Protein AF-A0A1J4K2Q2-F1 (afdb_monomer_lite)

Radius of gyration: 65.2 Å; chains: 1; bounding box: 113×190×168 Å

Secondary structure (DSSP, 8-state):
-HHHHHHHHHHHHH------HHHHTSHHHHHHHHHHHHHHHHHHHHHHHHHHH----HHHHHHHHHHHHHHHHHHHHHHHHHHHHHTT-TTHHHHHHHHHHHHHHHHHHHHHHHHHHHHHHHHHHHHHHHHHHHHHHHHHHHHHHHHHHHHHHHHHHHHHHHTTS-S--HHHHHHHHHHHHHHHHHHHHHHHHHHHHHHHHHHHHHHHHHHHTT------HHHHHHHHHHHHHHHHHHHHHHHHHHHHHHHHHHHHHHHHHHHHHHHHHHHHHHHHHHHTT--SHHHHHHHHHHHHHHHHHHHHHHHHHHHHHHHHHHHHHHHHHHHHHHHHHHHHHHHHHHHHHHHHHHHHHHHHHHHHHHHHHHHHHHHHHHHHHHHHHHHHHHHHHHHHHHHHHHHHHHHHHHHHHHHHHHHHH---SSSS-S-HHHHHHHHHHHHHHHHHHHHHHHHHHHHHHHHHHHHHHHHHHHHHHHHHHHHHHHHHHHHHHHHHHHHHHHHHHHTTTTTSS-------

Structure (mmCIF, N/CA/C/O backbone):
data_AF-A0A1J4K2Q2-F1
#
_entry.id   AF-A0A1J4K2Q2-F1
#
loop_
_atom_site.group_PDB
_atom_site.id
_atom_site.type_symbol
_atom_site.label_atom_id
_atom_site.label_alt_id
_atom_site.label_comp_id
_atom_site.label_asym_id
_atom_site.label_entity_id
_atom_site.label_seq_id
_atom_site.pdbx_PDB_ins_code
_atom_site.Cartn_x
_atom_site.Cartn_y
_atom_site.Cartn_z
_atom_site.occupancy
_atom_site.B_iso_or_equiv
_atom_site.auth_seq_id
_atom_site.auth_comp_id
_atom_site.auth_asym_id
_atom_site.auth_atom_id
_atom_site.pdbx_PDB_model_num
ATOM 1 N N . MET A 1 1 ? 41.121 -9.200 -20.207 1.00 56.97 1 MET A N 1
ATOM 2 C CA . MET A 1 1 ? 40.990 -10.103 -21.377 1.00 56.97 1 MET A CA 1
ATOM 3 C C . MET A 1 1 ? 39.744 -9.793 -22.193 1.00 56.97 1 MET A C 1
ATOM 5 O O . MET A 1 1 ? 39.868 -9.657 -23.402 1.00 56.97 1 MET A O 1
ATOM 9 N N . ASP A 1 2 ? 38.572 -9.622 -21.576 1.00 66.88 2 ASP A N 1
ATOM 10 C CA . ASP A 1 2 ? 37.340 -9.376 -22.343 1.00 66.88 2 ASP A CA 1
ATOM 11 C C . ASP A 1 2 ? 37.249 -7.970 -22.955 1.00 66.88 2 ASP A C 1
ATOM 13 O O . ASP A 1 2 ? 36.806 -7.845 -24.091 1.00 66.88 2 ASP A O 1
ATOM 17 N N . GLU A 1 3 ? 37.798 -6.932 -22.315 1.00 72.25 3 GLU A N 1
ATOM 18 C CA . GLU A 1 3 ? 37.946 -5.607 -22.948 1.00 72.25 3 GLU A CA 1
ATOM 19 C C . GLU A 1 3 ? 38.854 -5.635 -24.185 1.00 72.25 3 GLU A C 1
ATOM 21 O O . GLU A 1 3 ? 38.579 -4.967 -25.176 1.00 72.25 3 GLU A O 1
ATOM 26 N N . MET A 1 4 ? 39.917 -6.448 -24.167 1.00 76.75 4 MET A N 1
ATOM 27 C CA . MET A 1 4 ? 40.810 -6.611 -25.320 1.00 76.75 4 MET A CA 1
ATOM 28 C C . MET A 1 4 ? 40.125 -7.361 -26.465 1.00 76.75 4 MET A C 1
ATOM 30 O O . MET A 1 4 ? 40.303 -6.990 -27.622 1.00 76.75 4 MET A O 1
ATOM 34 N N . LYS A 1 5 ? 39.294 -8.367 -26.157 1.00 78.31 5 LYS A N 1
ATOM 35 C CA . LYS A 1 5 ? 38.457 -9.045 -27.159 1.00 78.31 5 LYS A CA 1
ATOM 36 C C . LYS A 1 5 ? 37.433 -8.089 -27.771 1.00 78.31 5 LYS A C 1
ATOM 38 O O . LYS A 1 5 ? 37.282 -8.080 -28.989 1.00 78.31 5 LYS A O 1
ATOM 43 N N . LYS A 1 6 ? 36.783 -7.255 -26.950 1.00 77.00 6 LYS A N 1
ATOM 44 C CA . LYS A 1 6 ? 35.865 -6.207 -27.421 1.00 77.00 6 LYS A CA 1
ATOM 45 C C . LYS A 1 6 ? 36.581 -5.196 -28.314 1.00 77.00 6 LYS A C 1
ATOM 47 O O . LYS A 1 6 ? 36.116 -4.930 -29.414 1.00 77.00 6 LYS A O 1
ATOM 52 N N . ARG A 1 7 ? 37.758 -4.707 -27.909 1.00 79.69 7 ARG A N 1
ATOM 53 C CA . ARG A 1 7 ? 38.572 -3.792 -28.728 1.00 79.69 7 ARG A CA 1
ATOM 54 C C . ARG A 1 7 ? 38.988 -4.401 -30.063 1.00 79.69 7 ARG A C 1
ATOM 56 O O . ARG A 1 7 ? 38.877 -3.728 -31.077 1.00 79.69 7 ARG A O 1
ATOM 63 N N . ALA A 1 8 ? 39.433 -5.657 -30.074 1.00 81.62 8 ALA A N 1
ATOM 64 C CA . ALA A 1 8 ? 39.807 -6.352 -31.305 1.00 81.62 8 ALA A CA 1
ATOM 65 C C . ALA A 1 8 ? 38.601 -6.572 -32.236 1.00 81.62 8 ALA A C 1
ATOM 67 O O . ALA A 1 8 ? 38.726 -6.442 -33.452 1.00 81.62 8 ALA A O 1
ATOM 68 N N . TYR A 1 9 ? 37.427 -6.869 -31.669 1.00 82.94 9 TYR A N 1
ATOM 69 C CA . TYR A 1 9 ? 36.184 -6.998 -32.425 1.00 82.94 9 TYR A CA 1
ATOM 70 C C . TYR A 1 9 ? 35.748 -5.658 -33.033 1.00 82.94 9 TYR A C 1
ATOM 72 O O . TYR A 1 9 ? 35.485 -5.598 -34.229 1.00 82.94 9 TYR A O 1
ATOM 80 N N . LEU A 1 10 ? 35.744 -4.577 -32.249 1.00 82.56 10 LEU A N 1
ATOM 81 C CA . LEU A 1 10 ? 35.351 -3.244 -32.717 1.00 82.56 10 LEU A CA 1
ATOM 82 C C . LEU A 1 10 ? 36.336 -2.668 -33.737 1.00 82.56 10 LEU A C 1
ATOM 84 O O . LEU A 1 10 ? 35.902 -2.127 -34.747 1.00 82.56 10 LEU A O 1
ATOM 88 N N . SER A 1 11 ? 37.644 -2.838 -33.525 1.00 79.25 11 SER A N 1
ATOM 89 C CA . SER A 1 11 ? 38.687 -2.389 -34.461 1.00 79.25 11 SER A CA 1
ATOM 90 C C . SER A 1 11 ? 38.448 -2.923 -35.870 1.00 79.25 11 SER A C 1
ATOM 92 O O . SER A 1 11 ? 38.497 -2.154 -36.822 1.00 79.25 11 SER A O 1
ATOM 94 N N . ARG A 1 12 ? 38.097 -4.206 -36.011 1.00 80.50 12 ARG A N 1
ATOM 95 C CA . ARG A 1 12 ? 37.865 -4.819 -37.323 1.00 80.50 12 ARG A CA 1
ATOM 96 C C . ARG A 1 12 ? 36.735 -4.156 -38.122 1.00 80.50 12 ARG A C 1
ATOM 98 O O . ARG A 1 12 ? 36.768 -4.208 -39.348 1.00 80.50 12 ARG A O 1
ATOM 105 N N . TYR A 1 13 ? 35.733 -3.594 -37.448 1.00 80.31 13 TYR A N 1
ATOM 106 C CA . TYR A 1 13 ? 34.515 -3.086 -38.089 1.00 80.31 13 TYR A CA 1
ATOM 107 C C . TYR A 1 13 ? 34.378 -1.556 -38.044 1.00 80.31 13 TYR A C 1
ATOM 109 O O . TYR A 1 13 ? 33.626 -1.001 -38.841 1.00 80.31 13 TYR A O 1
ATOM 117 N N . MET A 1 14 ? 35.125 -0.873 -37.171 1.00 75.75 14 MET A N 1
ATOM 118 C CA . MET A 1 14 ? 35.098 0.590 -37.026 1.00 75.75 14 MET A CA 1
ATOM 119 C C . MET A 1 14 ? 36.256 1.316 -37.710 1.00 75.75 14 MET A C 1
ATOM 121 O O . MET A 1 14 ? 36.203 2.535 -37.850 1.00 75.75 14 MET A O 1
ATOM 125 N N . GLU A 1 15 ? 37.298 0.611 -38.149 1.00 75.88 15 GLU A N 1
ATOM 126 C CA . GLU A 1 15 ? 38.457 1.251 -38.773 1.00 75.88 15 GLU A CA 1
ATOM 127 C C . GLU A 1 15 ? 38.076 1.966 -40.087 1.00 75.88 15 GLU A C 1
ATOM 129 O O . GLU A 1 15 ? 37.375 1.425 -40.953 1.00 75.88 15 GLU A O 1
ATOM 134 N N . GLU A 1 16 ? 38.493 3.232 -40.225 1.00 67.12 16 GLU A N 1
ATOM 135 C CA . GLU A 1 16 ? 38.259 4.003 -41.445 1.00 67.12 16 GLU A CA 1
ATOM 136 C C . GLU A 1 16 ? 39.233 3.586 -42.546 1.00 67.12 16 GLU A C 1
ATOM 138 O O . GLU A 1 16 ? 40.448 3.705 -42.408 1.00 67.12 16 GLU A O 1
ATOM 143 N N . VAL A 1 17 ? 38.690 3.141 -43.682 1.00 69.25 17 VAL A N 1
ATOM 144 C CA . VAL A 1 17 ? 39.479 2.878 -44.886 1.00 69.25 17 VAL A CA 1
ATOM 145 C C . VAL A 1 17 ? 40.049 4.208 -45.387 1.00 69.25 17 VAL A C 1
ATOM 147 O O . VAL A 1 17 ? 39.308 5.075 -45.854 1.00 69.25 17 VAL A O 1
ATOM 150 N N . GLN A 1 18 ? 41.365 4.391 -45.266 1.00 63.03 18 GLN A N 1
ATOM 151 C CA . GLN A 1 18 ? 42.032 5.619 -45.693 1.00 63.03 18 GLN A CA 1
ATOM 152 C C . GLN A 1 18 ? 42.168 5.655 -47.216 1.00 63.03 18 GLN A C 1
ATOM 154 O O . GLN A 1 18 ? 42.965 4.925 -47.801 1.00 63.03 18 GLN A O 1
ATOM 159 N N . ILE A 1 19 ? 41.371 6.512 -47.856 1.00 68.81 19 ILE A N 1
ATOM 160 C CA . ILE A 1 19 ? 41.408 6.743 -49.304 1.00 68.81 19 ILE A CA 1
ATOM 161 C C . ILE A 1 19 ? 41.981 8.150 -49.571 1.00 68.81 19 ILE A C 1
ATOM 163 O O . ILE A 1 19 ? 41.509 9.099 -48.928 1.00 68.81 19 ILE A O 1
ATOM 167 N N . PRO A 1 20 ? 42.962 8.296 -50.490 1.00 68.88 20 PRO A N 1
ATOM 168 C CA . PRO A 1 20 ? 43.567 9.581 -50.860 1.00 68.88 20 PRO A CA 1
ATOM 169 C C . PRO A 1 20 ? 42.547 10.642 -51.306 1.00 68.88 20 PRO A C 1
ATOM 171 O O . PRO A 1 20 ? 41.560 10.323 -51.973 1.00 68.88 20 PRO A O 1
ATOM 174 N N . GLU A 1 21 ? 42.791 11.910 -50.956 1.00 59.62 21 GLU A N 1
ATOM 175 C CA . GLU A 1 21 ? 41.836 13.020 -51.146 1.00 59.62 21 GLU A CA 1
ATOM 176 C C . GLU A 1 21 ? 41.493 13.314 -52.612 1.00 59.62 21 GLU A C 1
ATOM 178 O O . GLU A 1 21 ? 40.378 13.736 -52.898 1.00 59.62 21 GLU A O 1
ATOM 183 N N . GLU A 1 22 ? 42.383 12.995 -53.549 1.00 64.56 22 GLU A N 1
ATOM 184 C CA . GLU A 1 22 ? 42.181 13.190 -54.994 1.00 64.56 22 GLU A CA 1
ATOM 185 C C . GLU A 1 22 ? 41.016 12.353 -55.552 1.00 64.56 22 GLU A C 1
ATOM 187 O O . GLU A 1 22 ? 40.336 12.769 -56.485 1.00 64.56 22 GLU A O 1
ATOM 192 N N . ILE A 1 23 ? 40.750 11.189 -54.949 1.00 63.97 23 ILE A N 1
ATOM 193 C CA . ILE A 1 23 ? 39.677 10.264 -55.352 1.00 63.97 23 ILE A CA 1
ATOM 194 C C . ILE A 1 23 ? 38.374 10.575 -54.593 1.00 63.97 23 ILE A C 1
ATOM 196 O O . ILE A 1 23 ? 37.285 10.221 -55.039 1.00 63.97 23 ILE A O 1
ATOM 200 N N . LYS A 1 24 ? 38.460 11.295 -53.467 1.00 60.56 24 LYS A N 1
ATOM 201 C CA . LYS A 1 24 ? 37.293 11.713 -52.672 1.00 60.56 24 LYS A CA 1
ATOM 202 C C . LYS A 1 24 ? 36.494 12.855 -53.301 1.00 60.56 24 LYS A C 1
ATOM 204 O O . LYS A 1 24 ? 35.364 13.081 -52.881 1.00 60.56 24 LYS A O 1
ATOM 209 N N . VAL A 1 25 ? 37.063 13.571 -54.274 1.00 63.50 25 VAL A N 1
ATOM 210 C CA . VAL A 1 25 ? 36.384 14.682 -54.965 1.00 63.50 25 VAL A CA 1
ATOM 211 C C . VAL A 1 25 ? 35.273 14.175 -55.892 1.00 63.50 25 VAL A C 1
ATOM 213 O O . VAL A 1 25 ? 34.334 14.915 -56.178 1.00 63.50 25 VAL A O 1
ATOM 216 N N . ASP A 1 26 ? 35.346 12.914 -56.334 1.00 75.06 26 ASP A N 1
ATOM 217 C CA . ASP A 1 26 ? 34.298 12.303 -57.149 1.00 75.06 26 ASP A CA 1
ATOM 218 C C . ASP A 1 26 ? 32.988 12.193 -56.334 1.00 75.06 26 ASP A C 1
ATOM 220 O O . ASP A 1 26 ? 32.975 11.523 -55.289 1.00 75.06 26 ASP A O 1
ATOM 224 N N . PRO A 1 27 ? 31.883 12.827 -56.783 1.00 73.00 27 PRO A N 1
ATOM 225 C CA . PRO A 1 27 ? 30.617 12.864 -56.053 1.00 73.00 27 PRO A CA 1
ATOM 226 C C . PRO A 1 27 ? 30.109 11.481 -55.639 1.00 73.00 27 PRO A C 1
ATOM 228 O O . PRO A 1 27 ? 29.567 11.326 -54.546 1.00 73.00 27 PRO A O 1
ATOM 231 N N . MET A 1 28 ? 30.340 10.461 -56.472 1.00 73.31 28 MET A N 1
ATOM 232 C CA . MET A 1 28 ? 29.882 9.095 -56.213 1.00 73.31 28 MET A CA 1
ATOM 233 C C . MET A 1 28 ? 30.668 8.423 -55.078 1.00 73.31 28 MET A C 1
ATOM 235 O O . MET A 1 28 ? 30.107 7.694 -54.260 1.00 73.31 28 MET A O 1
ATOM 239 N N . ILE A 1 29 ? 31.980 8.665 -55.012 1.00 75.31 29 ILE A N 1
ATOM 240 C CA . ILE A 1 29 ? 32.852 8.093 -53.978 1.00 75.31 29 ILE A CA 1
ATOM 241 C C . ILE A 1 29 ? 32.612 8.804 -52.645 1.00 75.31 29 ILE A C 1
ATOM 243 O O . ILE A 1 29 ? 32.616 8.159 -51.596 1.00 75.31 29 ILE A O 1
ATOM 247 N N . SER A 1 30 ? 32.330 10.107 -52.685 1.00 75.12 30 SER A N 1
ATOM 248 C CA . SER A 1 30 ? 31.911 10.876 -51.514 1.00 75.12 30 SER A CA 1
ATOM 249 C C . SER A 1 30 ? 30.577 10.369 -50.940 1.00 75.12 30 SER A C 1
ATOM 251 O O . SER A 1 30 ? 30.480 10.136 -49.734 1.00 75.12 30 SER A O 1
ATOM 253 N N . GLU A 1 31 ? 29.583 10.082 -51.790 1.00 80.50 31 GLU A N 1
ATOM 254 C CA . GLU A 1 31 ? 28.296 9.503 -51.369 1.00 80.50 31 GLU A CA 1
ATOM 255 C C . GLU A 1 31 ? 28.462 8.100 -50.756 1.00 80.50 31 GLU A C 1
ATOM 257 O O . GLU A 1 31 ? 27.878 7.797 -49.715 1.00 80.50 31 GLU A O 1
ATOM 262 N N . LEU A 1 32 ? 29.321 7.255 -51.338 1.00 80.00 32 LEU A N 1
ATOM 263 C CA . LEU A 1 32 ? 29.585 5.907 -50.827 1.00 80.00 32 LEU A CA 1
ATOM 264 C C . LEU A 1 32 ? 30.350 5.922 -49.494 1.00 80.00 32 LEU A C 1
ATOM 266 O O . LEU A 1 32 ? 30.083 5.108 -48.608 1.00 80.00 32 LEU A O 1
ATOM 270 N N . LEU A 1 33 ? 31.281 6.864 -49.327 1.00 78.69 33 LEU A N 1
ATOM 271 C CA . LEU A 1 33 ? 31.932 7.113 -48.042 1.00 78.69 33 LEU A CA 1
ATOM 272 C C . LEU A 1 33 ? 30.934 7.633 -46.999 1.00 78.69 33 LEU A C 1
ATOM 274 O O . LEU A 1 33 ? 31.040 7.248 -45.834 1.00 78.69 33 LEU A O 1
ATOM 278 N N . GLY A 1 34 ? 29.948 8.437 -47.411 1.00 81.12 34 GLY A N 1
ATOM 279 C CA . GLY A 1 34 ? 28.812 8.846 -46.583 1.00 81.12 34 GLY A CA 1
ATOM 280 C C . GLY A 1 34 ? 27.986 7.651 -46.102 1.00 81.12 34 GLY A C 1
ATOM 281 O O . GLY A 1 34 ? 27.846 7.447 -44.901 1.00 81.12 34 GLY A O 1
ATOM 282 N N . GLN A 1 35 ? 27.550 6.781 -47.017 1.00 83.25 35 GLN A N 1
ATOM 283 C CA . GLN A 1 35 ? 26.791 5.566 -46.683 1.00 83.25 35 GLN A CA 1
ATOM 284 C C . GLN A 1 35 ? 27.589 4.594 -45.798 1.00 83.25 35 GLN A C 1
ATOM 286 O O . GLN A 1 35 ? 27.042 3.984 -44.879 1.00 83.25 35 GLN A O 1
ATOM 291 N N . HIS A 1 36 ? 28.897 4.455 -46.035 1.00 82.62 36 HIS A N 1
ATOM 292 C CA . HIS A 1 36 ? 29.764 3.645 -45.181 1.00 82.62 36 HIS A CA 1
ATOM 293 C C . HIS A 1 36 ? 29.907 4.252 -43.777 1.00 82.62 36 HIS A C 1
ATOM 295 O O . HIS A 1 36 ? 29.960 3.511 -42.792 1.00 82.62 36 HIS A O 1
ATOM 301 N N . ARG A 1 37 ? 29.982 5.582 -43.653 1.00 82.06 37 ARG A N 1
ATOM 302 C CA . ARG A 1 37 ? 29.973 6.254 -42.346 1.00 82.06 37 ARG A CA 1
ATOM 303 C C . ARG A 1 37 ? 28.646 6.046 -41.627 1.00 82.06 37 ARG A C 1
ATOM 305 O O . ARG A 1 37 ? 28.677 5.595 -40.491 1.00 82.06 37 ARG A O 1
ATOM 312 N N . GLU A 1 38 ? 27.514 6.215 -42.304 1.00 85.44 38 GLU A N 1
ATOM 313 C CA . GLU A 1 38 ? 26.190 5.964 -41.717 1.00 85.44 38 GLU A CA 1
ATOM 314 C C . GLU A 1 38 ? 26.011 4.514 -41.244 1.00 85.44 38 GLU A C 1
ATOM 316 O O . GLU A 1 38 ? 25.409 4.262 -40.203 1.00 85.44 38 GLU A O 1
ATOM 321 N N . LEU A 1 39 ? 26.521 3.529 -41.990 1.00 85.56 39 LEU A N 1
ATOM 322 C CA . LEU A 1 39 ? 26.461 2.123 -41.577 1.00 85.56 39 LEU A CA 1
ATOM 323 C C . LEU A 1 39 ? 27.367 1.829 -40.380 1.00 85.56 39 LEU A C 1
ATOM 325 O O . LEU A 1 39 ? 26.985 1.031 -39.522 1.00 85.56 39 LEU A O 1
ATOM 329 N N . ARG A 1 40 ? 28.533 2.480 -40.295 1.00 84.06 40 ARG A N 1
ATOM 330 C CA . ARG A 1 40 ? 29.378 2.413 -39.096 1.00 84.06 40 ARG A CA 1
ATOM 331 C C . ARG A 1 40 ? 28.689 3.054 -37.899 1.00 84.06 40 ARG A C 1
ATOM 333 O O . ARG A 1 40 ? 28.648 2.423 -36.854 1.00 84.06 40 ARG A O 1
ATOM 340 N N . GLU A 1 41 ? 28.075 4.222 -38.066 1.00 84.62 41 GLU A N 1
ATOM 341 C CA . GLU A 1 41 ? 27.312 4.893 -37.006 1.00 84.62 41 GLU A CA 1
ATOM 342 C C . GLU A 1 41 ? 26.107 4.056 -36.550 1.00 84.62 41 GLU A C 1
ATOM 344 O O . GLU A 1 41 ? 25.867 3.920 -35.355 1.00 84.62 41 GLU A O 1
ATOM 349 N N . LYS A 1 42 ? 25.383 3.401 -37.469 1.00 86.38 42 LYS A N 1
ATOM 350 C CA . LYS A 1 42 ? 24.303 2.457 -37.118 1.00 86.38 42 LYS A CA 1
ATOM 351 C C . LYS A 1 42 ? 24.823 1.231 -36.371 1.00 86.38 42 LYS A C 1
ATOM 353 O O . LYS A 1 42 ? 24.181 0.773 -35.429 1.00 86.38 42 LYS A O 1
ATOM 358 N N . PHE A 1 43 ? 25.964 0.683 -36.787 1.00 87.00 43 PHE A N 1
ATOM 359 C CA . PHE A 1 43 ? 26.601 -0.428 -36.083 1.00 87.00 43 PHE A CA 1
ATOM 360 C C . PHE A 1 43 ? 27.084 0.001 -34.691 1.00 87.00 43 PHE A C 1
ATOM 362 O O . PHE A 1 43 ? 26.908 -0.751 -33.736 1.00 87.00 43 PHE A O 1
ATOM 369 N N . GLU A 1 44 ? 27.616 1.217 -34.557 1.00 85.38 44 GLU A N 1
ATOM 370 C CA . GLU A 1 44 ? 28.006 1.802 -33.273 1.00 85.38 44 GLU A CA 1
ATOM 371 C C . GLU A 1 44 ? 26.787 1.961 -32.372 1.00 85.38 44 GLU A C 1
ATOM 373 O O . GLU A 1 44 ? 26.811 1.499 -31.237 1.00 85.38 44 GLU A O 1
ATOM 378 N N . PHE A 1 45 ? 25.691 2.497 -32.909 1.00 85.81 45 PHE A N 1
ATOM 379 C CA . PHE A 1 45 ? 24.436 2.676 -32.193 1.00 85.81 45 PHE A CA 1
ATOM 380 C C . PHE A 1 45 ? 23.848 1.347 -31.702 1.00 85.81 45 PHE A C 1
ATOM 382 O O . PHE A 1 45 ? 23.557 1.214 -30.519 1.00 85.81 45 PHE A O 1
ATOM 389 N N . ILE A 1 46 ? 23.738 0.328 -32.562 1.00 87.00 46 ILE A N 1
ATOM 390 C CA . ILE A 1 46 ? 23.206 -0.995 -32.177 1.00 87.00 46 ILE A CA 1
ATOM 391 C C . ILE A 1 46 ? 24.121 -1.683 -31.162 1.00 87.00 46 ILE A C 1
ATOM 393 O O . ILE A 1 46 ? 23.648 -2.320 -30.221 1.00 87.00 46 ILE A O 1
ATOM 397 N N . GLN A 1 47 ? 25.437 -1.575 -31.337 1.00 82.38 47 GLN A N 1
ATOM 398 C CA . GLN A 1 47 ? 26.386 -2.135 -30.384 1.00 82.38 47 GLN A CA 1
ATOM 399 C C . GLN A 1 47 ? 26.301 -1.411 -29.036 1.00 82.38 47 GLN A C 1
ATOM 401 O O . GLN A 1 47 ? 26.373 -2.062 -27.997 1.00 82.38 47 GLN A O 1
ATOM 406 N N . GLN A 1 48 ? 26.101 -0.095 -29.044 1.00 81.94 48 GLN A N 1
ATOM 407 C CA . GLN A 1 48 ? 25.889 0.698 -27.842 1.00 81.94 48 GLN A CA 1
ATOM 408 C C . GLN A 1 48 ? 24.551 0.346 -27.180 1.00 81.94 48 GLN A C 1
ATOM 410 O O . GLN A 1 48 ? 24.514 0.186 -25.966 1.00 81.94 48 GLN A O 1
ATOM 415 N N . GLU A 1 49 ? 23.475 0.122 -27.940 1.00 83.88 49 GLU A N 1
ATOM 416 C CA . GLU A 1 49 ? 22.210 -0.410 -27.418 1.00 83.88 49 GLU A CA 1
ATOM 417 C C . GLU A 1 49 ? 22.385 -1.805 -26.808 1.00 83.88 49 GLU A C 1
ATOM 419 O O . GLU A 1 49 ? 21.903 -2.054 -25.707 1.00 83.88 49 GLU A O 1
ATOM 424 N N . PHE A 1 50 ? 23.121 -2.704 -27.460 1.00 80.56 50 PHE A N 1
ATOM 425 C CA . PHE A 1 50 ? 23.411 -4.035 -26.927 1.00 80.56 50 PHE A CA 1
ATOM 426 C C . PHE A 1 50 ? 24.251 -3.973 -25.642 1.00 80.56 50 PHE A C 1
ATOM 428 O O . PHE A 1 50 ? 23.991 -4.707 -24.687 1.00 80.56 50 PHE A O 1
ATOM 435 N N . GLU A 1 51 ? 25.234 -3.074 -25.580 1.00 76.50 51 GLU A N 1
ATOM 436 C CA . GLU A 1 51 ? 26.009 -2.831 -24.362 1.00 76.50 51 GLU A CA 1
ATOM 437 C C . GLU A 1 51 ? 25.167 -2.186 -23.255 1.00 76.50 51 GLU A C 1
ATOM 439 O O . GLU A 1 51 ? 25.323 -2.566 -22.094 1.00 76.50 51 GLU A O 1
ATOM 444 N N . ASN A 1 52 ? 24.236 -1.296 -23.607 1.00 76.38 52 ASN A N 1
ATOM 445 C CA . ASN A 1 52 ? 23.291 -0.672 -22.679 1.00 76.38 52 ASN A CA 1
ATOM 446 C C . ASN A 1 52 ? 22.267 -1.676 -22.127 1.00 76.38 52 ASN A C 1
ATOM 448 O O . ASN A 1 52 ? 21.886 -1.578 -20.962 1.00 76.38 52 ASN A O 1
ATOM 452 N N . VAL A 1 53 ? 21.833 -2.649 -22.936 1.00 73.94 53 VAL A N 1
ATOM 453 C CA . VAL A 1 53 ? 20.970 -3.758 -22.492 1.00 73.94 53 VAL A CA 1
ATOM 454 C C . VAL A 1 53 ? 21.738 -4.702 -21.556 1.00 73.94 53 VAL A C 1
ATOM 456 O O . VAL A 1 53 ? 21.154 -5.238 -20.614 1.00 73.94 53 VAL A O 1
ATOM 459 N N . GLY A 1 54 ? 23.054 -4.836 -21.750 1.00 68.00 54 GLY A N 1
ATOM 460 C CA . GLY A 1 54 ? 23.958 -5.514 -20.826 1.00 68.00 54 GLY A CA 1
ATOM 461 C C . GLY A 1 54 ? 23.726 -7.026 -20.705 1.00 68.00 54 GLY A C 1
ATOM 462 O O . GLY A 1 54 ? 22.815 -7.615 -21.286 1.00 68.00 54 GLY A O 1
ATOM 463 N N . GLY A 1 55 ? 24.592 -7.696 -19.939 1.00 65.19 55 GLY A N 1
ATOM 464 C CA . GLY A 1 55 ? 24.414 -9.111 -19.614 1.00 65.19 55 GLY A CA 1
ATOM 465 C C . GLY A 1 55 ? 23.187 -9.293 -18.725 1.00 65.19 55 GLY A C 1
ATOM 466 O O . GLY A 1 55 ? 23.176 -8.842 -17.582 1.00 65.19 55 GLY A O 1
ATOM 467 N N . THR A 1 56 ? 22.144 -9.947 -19.234 1.00 66.25 56 THR A N 1
ATOM 468 C CA . THR A 1 56 ? 20.939 -10.212 -18.446 1.00 66.25 56 THR A CA 1
ATOM 469 C C . THR A 1 56 ? 21.275 -11.151 -17.296 1.00 66.25 56 THR A C 1
ATOM 471 O O . THR A 1 56 ? 21.765 -12.259 -17.523 1.00 66.25 56 THR A O 1
ATOM 474 N N . ASN A 1 57 ? 20.964 -10.735 -16.070 1.00 70.31 57 ASN A N 1
ATOM 475 C CA . ASN A 1 57 ? 21.354 -11.421 -14.840 1.00 70.31 57 ASN A CA 1
ATOM 476 C C . ASN A 1 57 ? 20.502 -12.671 -14.518 1.00 70.31 57 ASN A C 1
ATOM 478 O O . ASN A 1 57 ? 20.119 -12.947 -13.382 1.00 70.31 57 ASN A O 1
ATOM 482 N N . VAL A 1 58 ? 20.126 -13.406 -15.563 1.00 78.62 58 VAL A N 1
ATOM 483 C CA . VAL A 1 58 ? 19.167 -14.515 -15.524 1.00 78.62 58 VAL A CA 1
ATOM 484 C C . VAL A 1 58 ? 19.706 -15.678 -14.701 1.00 78.62 58 VAL A C 1
ATOM 486 O O . VAL A 1 58 ? 18.935 -16.339 -14.010 1.00 78.62 58 VAL A O 1
ATOM 489 N N . ASP A 1 59 ? 21.013 -15.920 -14.743 1.00 80.94 59 ASP A N 1
ATOM 490 C CA . ASP A 1 59 ? 21.620 -17.030 -14.012 1.00 80.94 59 ASP A CA 1
ATOM 491 C C . ASP A 1 59 ? 21.728 -16.739 -12.509 1.00 80.94 59 ASP A C 1
ATOM 493 O O . ASP A 1 59 ? 21.457 -17.633 -11.707 1.00 80.94 59 ASP A O 1
ATOM 497 N N . GLU A 1 60 ? 21.981 -15.488 -12.104 1.00 84.31 60 GLU A N 1
ATOM 498 C CA . GLU A 1 60 ? 21.889 -15.084 -10.692 1.00 84.31 60 GLU A CA 1
ATOM 499 C C . GLU A 1 60 ? 20.444 -15.140 -10.181 1.00 84.31 60 GLU A C 1
ATOM 501 O O . GLU A 1 60 ? 20.197 -15.596 -9.065 1.00 84.31 60 GLU A O 1
ATOM 506 N N . LEU A 1 61 ? 19.463 -14.756 -11.006 1.00 85.06 61 LEU A N 1
ATOM 507 C CA . LEU A 1 61 ? 18.047 -14.895 -10.657 1.00 85.06 61 LEU A CA 1
ATOM 508 C C . LEU A 1 61 ? 17.637 -16.365 -10.509 1.00 85.06 61 LEU A C 1
ATOM 510 O O . LEU A 1 61 ? 16.933 -16.707 -9.561 1.00 85.06 61 LEU A O 1
ATOM 514 N N . LYS A 1 62 ? 18.098 -17.255 -11.396 1.00 88.81 62 LYS A N 1
ATOM 515 C CA . LYS A 1 62 ? 17.865 -18.705 -11.273 1.00 88.81 62 LYS A CA 1
ATOM 516 C C . LYS A 1 62 ? 18.516 -19.280 -10.016 1.00 88.81 62 LYS A C 1
ATOM 518 O O . LYS A 1 62 ? 17.884 -20.086 -9.335 1.00 88.81 62 LYS A O 1
ATOM 523 N N . ALA A 1 63 ? 19.736 -18.852 -9.691 1.00 91.38 63 ALA A N 1
ATOM 524 C CA . ALA A 1 63 ? 20.407 -19.241 -8.454 1.00 91.38 63 ALA A CA 1
ATOM 525 C C . ALA A 1 63 ? 19.617 -18.765 -7.222 1.00 91.38 63 ALA A C 1
ATOM 527 O O . ALA A 1 63 ? 19.306 -19.568 -6.348 1.00 91.38 63 ALA A O 1
ATOM 528 N N . SER A 1 64 ? 19.178 -17.502 -7.208 1.00 92.75 64 SER A N 1
ATOM 529 C CA . SER A 1 64 ? 18.357 -16.944 -6.128 1.00 92.75 64 SER A CA 1
ATOM 530 C C . SER A 1 64 ? 17.022 -17.680 -5.958 1.00 92.75 64 SER A C 1
ATOM 532 O O . SER A 1 64 ? 16.608 -17.947 -4.830 1.00 92.75 64 SER A O 1
ATOM 534 N N . ILE A 1 65 ? 16.360 -18.064 -7.053 1.00 91.56 65 ILE A N 1
ATOM 535 C CA . ILE A 1 65 ? 15.134 -18.874 -6.999 1.00 91.56 65 ILE A CA 1
ATOM 536 C C . ILE A 1 65 ? 15.419 -20.237 -6.361 1.00 91.56 65 ILE A C 1
ATOM 538 O O . ILE A 1 65 ? 14.694 -20.641 -5.453 1.00 91.56 65 ILE A O 1
ATOM 542 N N . SER A 1 66 ? 16.488 -20.916 -6.784 1.00 94.69 66 SER A N 1
ATOM 543 C CA . SER A 1 66 ? 16.896 -22.202 -6.208 1.00 94.69 66 SER A CA 1
ATOM 544 C C . SER A 1 66 ? 17.184 -22.090 -4.704 1.00 94.69 66 SER A C 1
ATOM 546 O O . SER A 1 66 ? 16.765 -22.948 -3.923 1.00 94.69 66 SER A O 1
ATOM 548 N N . ASP A 1 67 ? 17.853 -21.018 -4.274 1.00 93.88 67 ASP A N 1
ATOM 549 C CA . ASP A 1 67 ? 18.137 -20.767 -2.859 1.00 93.88 67 ASP A CA 1
ATOM 550 C C . ASP A 1 67 ? 16.850 -20.530 -2.051 1.00 93.88 67 ASP A C 1
ATOM 552 O O . ASP A 1 67 ? 16.659 -21.121 -0.984 1.00 93.88 67 ASP A O 1
ATOM 556 N N . LEU A 1 68 ? 15.913 -19.737 -2.583 1.00 94.94 68 LEU A N 1
ATOM 557 C CA . LEU A 1 68 ? 14.609 -19.496 -1.956 1.00 94.94 68 LEU A CA 1
ATOM 558 C C . LEU A 1 68 ? 13.758 -20.771 -1.866 1.00 94.94 68 LEU A C 1
ATOM 560 O O . LEU A 1 68 ? 13.046 -20.980 -0.877 1.00 94.94 68 LEU A O 1
ATOM 564 N N . GLU A 1 69 ? 13.829 -21.647 -2.867 1.00 93.81 69 GLU A N 1
ATOM 565 C CA . GLU A 1 69 ? 13.165 -22.951 -2.844 1.00 93.81 69 GLU A CA 1
ATOM 566 C C . GLU A 1 69 ? 13.759 -23.873 -1.774 1.00 93.81 69 GLU A C 1
ATOM 568 O O . GLU A 1 69 ? 13.013 -24.508 -1.014 1.00 93.81 69 GLU A O 1
ATOM 573 N N . ALA A 1 70 ? 15.088 -23.897 -1.647 1.00 94.56 70 ALA A N 1
ATOM 574 C CA . ALA A 1 70 ? 15.774 -24.639 -0.596 1.00 94.56 70 ALA A CA 1
ATOM 575 C C . ALA A 1 70 ? 15.394 -24.123 0.803 1.00 94.56 70 ALA A C 1
ATOM 577 O O . ALA A 1 70 ? 15.096 -24.917 1.704 1.00 94.56 70 ALA A O 1
ATOM 578 N N . ASP A 1 71 ? 15.327 -22.805 0.994 1.00 95.31 71 ASP A N 1
ATOM 579 C CA . ASP A 1 71 ? 14.926 -22.202 2.266 1.00 95.31 71 ASP A CA 1
ATOM 580 C C . ASP A 1 71 ? 13.454 -22.458 2.600 1.00 95.31 71 ASP A C 1
ATOM 582 O O . ASP A 1 71 ? 13.125 -22.781 3.748 1.00 95.31 71 ASP A O 1
ATOM 586 N N . LYS A 1 72 ? 12.562 -22.437 1.604 1.00 95.25 72 LYS A N 1
ATOM 587 C CA . LYS A 1 72 ? 11.163 -22.854 1.774 1.00 95.25 72 LYS A CA 1
ATOM 588 C C . LYS A 1 72 ? 11.068 -24.306 2.249 1.00 95.25 72 LYS A C 1
ATOM 590 O O . LYS A 1 72 ? 10.302 -24.594 3.174 1.00 95.25 72 LYS A O 1
ATOM 595 N N . ALA A 1 73 ? 11.853 -25.214 1.667 1.00 93.62 73 ALA A N 1
ATOM 596 C CA . ALA A 1 73 ? 11.888 -26.617 2.078 1.00 93.62 73 ALA A CA 1
ATOM 597 C C . ALA A 1 73 ? 12.414 -26.783 3.518 1.00 93.62 73 ALA A C 1
ATOM 599 O O . ALA A 1 73 ? 11.818 -27.508 4.325 1.00 93.62 73 ALA A O 1
ATOM 600 N N . ARG A 1 74 ? 13.477 -26.055 3.888 1.00 94.38 74 ARG A N 1
ATOM 601 C CA . ARG A 1 74 ? 14.013 -26.032 5.263 1.00 94.38 74 ARG A CA 1
ATOM 602 C C . ARG A 1 74 ? 12.987 -25.505 6.267 1.00 94.38 74 ARG A C 1
ATOM 604 O O . ARG A 1 74 ? 12.795 -26.116 7.320 1.00 94.38 74 ARG A O 1
ATOM 611 N N . LEU A 1 75 ? 12.296 -24.410 5.945 1.00 95.06 75 LEU A N 1
ATOM 612 C CA . LEU A 1 75 ? 11.235 -23.843 6.781 1.00 95.06 75 LEU A CA 1
ATOM 613 C C . LEU A 1 75 ? 10.073 -24.822 6.953 1.00 95.06 75 LEU A C 1
ATOM 615 O O . LEU A 1 75 ? 9.610 -25.016 8.077 1.00 95.06 75 LEU A O 1
ATOM 619 N N . ALA A 1 76 ? 9.641 -25.492 5.884 1.00 93.56 76 ALA A N 1
ATOM 620 C CA . ALA A 1 76 ? 8.589 -26.503 5.953 1.00 93.56 76 ALA A CA 1
ATOM 621 C C . ALA A 1 76 ? 8.973 -27.672 6.880 1.00 93.56 76 ALA A C 1
ATOM 623 O O . ALA A 1 76 ? 8.176 -28.065 7.735 1.00 93.56 76 ALA A O 1
ATOM 624 N N . SER A 1 77 ? 10.212 -28.168 6.777 1.00 95.12 77 SER A N 1
ATOM 625 C CA . SER A 1 77 ? 10.755 -29.208 7.666 1.00 95.12 77 SER A CA 1
ATOM 626 C C . SER A 1 77 ? 10.850 -28.746 9.128 1.00 95.12 77 SER A C 1
ATOM 628 O O . SER A 1 77 ? 10.538 -29.477 10.075 1.00 95.12 77 SER A O 1
ATOM 630 N N . ARG A 1 78 ? 11.221 -27.484 9.350 1.00 95.56 78 ARG A N 1
ATOM 631 C CA . ARG A 1 78 ? 11.274 -26.907 10.695 1.00 95.56 78 ARG A CA 1
ATOM 632 C C . ARG A 1 78 ? 9.876 -26.738 11.293 1.00 95.56 78 ARG A C 1
ATOM 634 O O . ARG A 1 78 ? 9.677 -27.058 12.463 1.00 95.56 78 ARG A O 1
ATOM 641 N N . ILE A 1 79 ? 8.898 -26.307 10.496 1.00 91.75 79 ILE A N 1
ATOM 642 C CA . ILE A 1 79 ? 7.490 -26.203 10.902 1.00 91.75 79 ILE A CA 1
ATOM 643 C C . ILE A 1 79 ? 6.921 -27.584 11.233 1.00 91.75 79 ILE A C 1
ATOM 645 O O . ILE A 1 79 ? 6.260 -27.723 12.259 1.00 91.75 79 ILE A O 1
ATOM 649 N N . SER A 1 80 ? 7.178 -28.611 10.417 1.00 91.31 80 SER A N 1
ATOM 650 C CA . SER A 1 80 ? 6.704 -29.973 10.701 1.00 91.31 80 SER A CA 1
ATOM 651 C C . SER A 1 80 ? 7.321 -30.526 11.990 1.00 91.31 80 SER A C 1
ATOM 653 O O . SER A 1 80 ? 6.610 -31.077 12.832 1.00 91.31 80 SER A O 1
ATOM 655 N N . SER A 1 81 ? 8.613 -30.270 12.213 1.00 92.81 81 SER A N 1
ATOM 656 C CA . SER A 1 81 ? 9.308 -30.607 13.460 1.00 92.81 81 SER A CA 1
ATOM 657 C C . SER A 1 81 ? 8.703 -29.895 14.674 1.00 92.81 81 SER A C 1
ATOM 659 O O . SER A 1 81 ? 8.508 -30.515 15.720 1.00 92.81 81 SER A O 1
ATOM 661 N N . PHE A 1 82 ? 8.370 -28.605 14.553 1.00 88.38 82 PHE A N 1
ATOM 662 C CA . PHE A 1 82 ? 7.697 -27.856 15.616 1.00 88.38 82 PHE A CA 1
ATOM 663 C C . PHE A 1 82 ? 6.274 -28.355 15.871 1.00 88.38 82 PHE A C 1
ATOM 665 O O . PHE A 1 82 ? 5.912 -28.547 17.028 1.00 88.38 82 PHE A O 1
ATOM 672 N N . LYS A 1 83 ? 5.496 -28.644 14.822 1.00 87.00 83 LYS A N 1
ATOM 673 C CA . LYS A 1 83 ? 4.153 -29.230 14.954 1.00 87.00 83 LYS A CA 1
ATOM 674 C C . LYS A 1 83 ? 4.196 -30.545 15.732 1.00 87.00 83 LYS A C 1
ATOM 676 O O . LYS A 1 83 ? 3.445 -30.695 16.687 1.00 87.00 83 LYS A O 1
ATOM 681 N N . ARG A 1 84 ? 5.143 -31.434 15.408 1.00 88.00 84 ARG A N 1
ATOM 682 C CA . ARG A 1 84 ? 5.339 -32.707 16.122 1.00 88.00 84 ARG A CA 1
ATOM 683 C C . ARG A 1 84 ? 5.722 -32.512 17.593 1.00 88.00 84 ARG A C 1
ATOM 685 O O . ARG A 1 84 ? 5.253 -33.239 18.461 1.00 88.00 84 ARG A O 1
ATOM 692 N N . LYS A 1 85 ? 6.556 -31.513 17.907 1.00 88.19 85 LYS A N 1
ATOM 693 C CA . LYS A 1 85 ? 6.913 -31.179 19.301 1.00 88.19 85 LYS A CA 1
ATOM 694 C C . LYS A 1 85 ? 5.734 -30.603 20.091 1.00 88.19 85 LYS A C 1
ATOM 696 O O . LYS A 1 85 ? 5.649 -30.827 21.294 1.00 88.19 85 LYS A O 1
ATOM 701 N N . MET A 1 86 ? 4.841 -29.867 19.433 1.00 83.62 86 MET A N 1
ATOM 702 C CA . MET A 1 86 ? 3.700 -29.209 20.077 1.00 83.62 86 MET A CA 1
ATOM 703 C C . MET A 1 86 ? 2.436 -30.077 20.159 1.00 83.62 86 MET A C 1
ATOM 705 O O . MET A 1 86 ? 1.480 -29.690 20.823 1.00 83.62 86 MET A O 1
ATOM 709 N N . GLU A 1 87 ? 2.446 -31.265 19.557 1.00 82.06 87 GLU A N 1
ATOM 710 C CA . GLU A 1 87 ? 1.308 -32.192 19.478 1.00 82.06 87 GLU A CA 1
ATOM 711 C C . GLU A 1 87 ? 0.761 -32.625 20.853 1.00 82.06 87 GLU A C 1
ATOM 713 O O . GLU A 1 87 ? -0.427 -32.888 21.002 1.00 82.06 87 GLU A O 1
ATOM 718 N N . LYS A 1 88 ? 1.608 -32.635 21.893 1.00 83.06 88 LYS A N 1
ATOM 719 C CA . LYS A 1 88 ? 1.229 -33.021 23.266 1.00 83.06 88 LYS A CA 1
ATOM 720 C C . LYS A 1 88 ? 0.681 -31.868 24.121 1.00 83.06 88 LYS A C 1
ATOM 722 O O . LYS A 1 88 ? 0.308 -32.091 25.273 1.00 83.06 88 LYS A O 1
ATOM 727 N N . VAL A 1 89 ? 0.657 -30.637 23.606 1.00 83.38 89 VAL A N 1
ATOM 728 C CA . VAL A 1 89 ? 0.212 -29.455 24.361 1.00 83.38 89 VAL A CA 1
ATOM 729 C C . VAL A 1 89 ? -1.311 -29.332 24.277 1.00 83.38 89 VAL A C 1
ATOM 731 O O . VAL A 1 89 ? -1.882 -29.205 23.196 1.00 83.38 89 VAL A O 1
ATOM 734 N N . LYS A 1 90 ? -1.990 -29.340 25.429 1.00 81.69 90 LYS A N 1
ATOM 735 C CA . LYS A 1 90 ? -3.443 -29.116 25.501 1.00 81.69 90 LYS A CA 1
ATOM 736 C C . LYS A 1 90 ? -3.776 -27.679 25.080 1.00 81.69 90 LYS A C 1
ATOM 738 O O . LYS A 1 90 ? -3.046 -26.755 25.421 1.00 81.69 90 LYS A O 1
ATOM 743 N N . ASN A 1 91 ? -4.891 -27.486 24.372 1.00 83.00 91 ASN A N 1
ATOM 744 C CA . ASN A 1 91 ? -5.346 -26.179 23.866 1.00 83.00 91 ASN A CA 1
ATOM 745 C C . ASN A 1 91 ? -4.346 -25.477 22.919 1.00 83.00 91 ASN A C 1
ATOM 747 O O . ASN A 1 91 ? -4.275 -24.246 22.883 1.00 83.00 91 ASN A O 1
ATOM 751 N N . LEU A 1 92 ? -3.592 -26.257 22.130 1.00 85.25 92 LEU A N 1
ATOM 752 C CA . LEU A 1 92 ? -2.570 -25.773 21.194 1.00 85.25 92 LEU A CA 1
ATOM 753 C C . LEU A 1 92 ? -3.077 -24.675 20.248 1.00 85.25 92 LEU A C 1
ATOM 755 O O . LEU A 1 92 ? -2.395 -23.676 20.040 1.00 85.25 92 LEU A O 1
ATOM 759 N N . GLU A 1 93 ? -4.270 -24.839 19.684 1.00 84.00 93 GLU A N 1
ATOM 760 C CA . GLU A 1 93 ? -4.824 -23.902 18.703 1.00 84.00 93 GLU A CA 1
ATOM 761 C C . GLU A 1 93 ? -5.101 -22.519 19.310 1.00 84.00 93 GLU A C 1
ATOM 763 O O . GLU A 1 93 ? -4.764 -21.487 18.725 1.00 84.00 93 GLU A O 1
ATOM 768 N N . LEU A 1 94 ? -5.642 -22.488 20.532 1.00 87.88 94 LEU A N 1
ATOM 769 C CA . LEU A 1 94 ? -5.897 -21.246 21.254 1.00 87.88 94 LEU A CA 1
ATOM 770 C C . LEU A 1 94 ? -4.582 -20.574 21.668 1.00 87.88 94 LEU A C 1
ATOM 772 O O . LEU A 1 94 ? -4.444 -19.360 21.515 1.00 87.88 94 LEU A O 1
ATOM 776 N N . LEU A 1 95 ? -3.589 -21.356 22.105 1.00 87.62 95 LEU A N 1
ATOM 777 C CA . LEU A 1 95 ? -2.258 -20.846 22.435 1.00 87.62 95 LEU A CA 1
ATOM 778 C C . LEU A 1 95 ? -1.540 -20.272 21.204 1.00 87.62 95 LEU A C 1
ATOM 780 O O . LEU A 1 95 ? -1.001 -19.175 21.289 1.00 87.62 95 LEU A O 1
ATOM 784 N N . LEU A 1 96 ? -1.580 -20.950 20.052 1.00 87.38 96 LEU A N 1
ATOM 785 C CA . LEU A 1 96 ? -1.017 -20.448 18.790 1.00 87.38 96 LEU A CA 1
ATOM 786 C C . LEU A 1 96 ? -1.702 -19.159 18.327 1.00 87.38 96 LEU A C 1
ATOM 788 O O . LEU A 1 96 ? -1.047 -18.246 17.827 1.00 87.38 96 LEU A O 1
ATOM 792 N N . LYS A 1 97 ? -3.019 -19.048 18.525 1.00 91.12 97 LYS A N 1
ATOM 793 C CA . LYS A 1 97 ? -3.767 -17.827 18.209 1.00 91.12 97 LYS A CA 1
ATOM 794 C C . LYS A 1 97 ? -3.373 -16.668 19.126 1.00 91.12 97 LYS A C 1
ATOM 796 O O . LYS A 1 97 ? -3.240 -15.541 18.651 1.00 91.12 97 LYS A O 1
ATOM 801 N N . LEU A 1 98 ? -3.169 -16.927 20.418 1.00 88.94 98 LEU A N 1
ATOM 802 C CA . LEU A 1 98 ? -2.716 -15.917 21.379 1.00 88.94 98 LEU A CA 1
ATOM 803 C C . LEU A 1 98 ? -1.267 -15.489 21.122 1.00 88.94 98 LEU A C 1
ATOM 805 O O . LEU A 1 98 ? -0.993 -14.292 21.099 1.00 88.94 98 LEU A O 1
ATOM 809 N N . THR A 1 99 ? -0.355 -16.426 20.859 1.00 89.81 99 THR A N 1
ATOM 810 C CA . THR A 1 99 ? 1.047 -16.105 20.548 1.00 89.81 99 THR A CA 1
ATOM 811 C C . THR A 1 99 ? 1.190 -15.411 19.197 1.00 89.81 99 THR A C 1
ATOM 813 O O . THR A 1 99 ? 1.983 -14.483 19.080 1.00 89.81 99 THR A O 1
ATOM 816 N N . SER A 1 100 ? 0.381 -15.774 18.195 1.00 92.25 100 SER A N 1
ATOM 817 C CA . SER A 1 100 ? 0.315 -15.047 16.921 1.00 92.25 100 SER A CA 1
ATOM 818 C C . SER A 1 100 ? -0.180 -13.613 17.110 1.00 92.25 100 SER A C 1
ATOM 820 O O . SER A 1 100 ? 0.409 -12.695 16.542 1.00 92.25 100 SER A O 1
ATOM 822 N N . LYS A 1 101 ? -1.214 -13.395 17.934 1.00 93.56 101 LYS A N 1
ATOM 823 C CA . LYS A 1 101 ? -1.661 -12.040 18.286 1.00 93.56 101 LYS A CA 1
ATOM 824 C C . LYS A 1 101 ? -0.566 -11.258 19.006 1.00 93.56 101 LYS A C 1
ATOM 826 O O . LYS A 1 101 ? -0.289 -10.140 18.599 1.00 93.56 101 LYS A O 1
ATOM 831 N N . LEU A 1 102 ? 0.087 -11.852 20.005 1.00 94.31 102 LEU A N 1
ATOM 832 C CA . LEU A 1 102 ? 1.187 -11.212 20.729 1.00 94.31 102 LEU A CA 1
ATOM 833 C C . LEU A 1 102 ? 2.345 -10.841 19.791 1.00 94.31 102 LEU A C 1
ATOM 835 O O . LEU A 1 102 ? 2.868 -9.738 19.886 1.00 94.31 102 LEU A O 1
ATOM 839 N N . ARG A 1 103 ? 2.705 -11.722 18.846 1.00 94.81 103 ARG A N 1
ATOM 840 C CA . ARG A 1 103 ? 3.737 -11.437 17.839 1.00 94.81 103 ARG A CA 1
ATOM 841 C C . ARG A 1 103 ? 3.350 -10.254 16.954 1.00 94.81 103 ARG A C 1
ATOM 843 O O . ARG A 1 103 ? 4.163 -9.365 16.749 1.00 94.81 103 ARG A O 1
ATOM 850 N N . ASN A 1 104 ? 2.111 -10.228 16.463 1.00 93.50 104 ASN A N 1
ATOM 851 C CA . ASN A 1 104 ? 1.623 -9.141 15.615 1.00 93.50 104 ASN A CA 1
ATOM 852 C C . ASN A 1 104 ? 1.569 -7.803 16.365 1.00 93.50 104 ASN A C 1
ATOM 854 O O . ASN A 1 104 ? 1.888 -6.770 15.782 1.00 93.50 104 ASN A O 1
ATOM 858 N N . GLU A 1 105 ? 1.173 -7.814 17.640 1.00 92.19 105 GLU A N 1
ATOM 859 C CA . GLU A 1 105 ? 1.204 -6.609 18.474 1.00 92.19 105 GLU A CA 1
ATOM 860 C C . GLU A 1 105 ? 2.641 -6.158 18.767 1.00 92.19 105 GLU A C 1
ATOM 862 O O . GLU A 1 105 ? 2.924 -4.974 18.637 1.00 92.19 105 GLU A O 1
ATOM 867 N N . GLY A 1 106 ? 3.577 -7.077 19.023 1.00 94.62 106 GLY A N 1
ATOM 868 C CA . GLY A 1 106 ? 4.999 -6.739 19.165 1.00 94.62 106 GLY A CA 1
ATOM 869 C C . GLY A 1 106 ? 5.620 -6.169 17.880 1.00 94.62 106 GLY A C 1
ATOM 870 O O . GLY A 1 106 ? 6.358 -5.190 17.925 1.00 94.62 106 GLY A O 1
ATOM 871 N N . GLU A 1 107 ? 5.278 -6.715 16.706 1.00 93.69 107 GLU A N 1
ATOM 872 C CA . GLU A 1 107 ? 5.695 -6.156 15.409 1.00 93.69 107 GLU A CA 1
ATOM 873 C C . GLU A 1 107 ? 5.112 -4.748 15.177 1.00 93.69 107 GLU A C 1
ATOM 875 O O . GLU A 1 107 ? 5.775 -3.887 14.592 1.00 93.69 107 GLU A O 1
ATOM 880 N N . ARG A 1 108 ? 3.874 -4.488 15.627 1.00 92.50 108 ARG A N 1
ATOM 881 C CA . ARG A 1 108 ? 3.273 -3.144 15.594 1.00 92.50 108 ARG A CA 1
ATOM 882 C C . ARG A 1 108 ? 3.977 -2.187 16.546 1.00 92.50 108 ARG A C 1
ATOM 884 O O . ARG A 1 108 ? 4.266 -1.065 16.140 1.00 92.50 108 ARG A O 1
ATOM 891 N N . GLU A 1 109 ? 4.259 -2.624 17.767 1.00 93.19 109 GLU A N 1
ATOM 892 C CA . GLU A 1 109 ? 4.974 -1.841 18.775 1.00 93.19 109 GLU A CA 1
ATOM 893 C C . GLU A 1 109 ? 6.363 -1.437 18.270 1.00 93.19 109 GLU A C 1
ATOM 895 O O . GLU A 1 109 ? 6.701 -0.256 18.298 1.00 93.19 109 GLU A O 1
ATOM 900 N N . MET A 1 110 ? 7.116 -2.374 17.686 1.00 93.19 110 MET A N 1
ATOM 901 C CA . MET A 1 110 ? 8.430 -2.098 17.100 1.00 93.19 110 MET A CA 1
ATOM 902 C C . MET A 1 110 ? 8.348 -1.070 15.960 1.00 93.19 110 MET A C 1
ATOM 904 O O . MET A 1 110 ? 9.118 -0.112 15.934 1.00 93.19 110 MET A O 1
ATOM 908 N N . LYS A 1 111 ? 7.372 -1.200 15.048 1.00 94.19 111 LYS A N 1
ATOM 909 C CA . LYS A 1 111 ? 7.157 -0.220 13.965 1.00 94.19 111 LYS A CA 1
ATOM 910 C C . LYS A 1 111 ? 6.790 1.164 14.495 1.00 94.19 111 LYS A C 1
ATOM 912 O O . LYS A 1 111 ? 7.265 2.168 13.967 1.00 94.19 111 LYS A O 1
ATOM 917 N N . LEU A 1 112 ? 5.948 1.229 15.524 1.00 92.88 112 LEU A N 1
ATOM 918 C CA . LEU A 1 112 ? 5.593 2.486 16.182 1.00 92.88 112 LEU A CA 1
ATOM 919 C C . LEU A 1 112 ? 6.811 3.111 16.865 1.00 92.88 112 LEU A C 1
ATOM 921 O O . LEU A 1 112 ? 7.009 4.319 16.765 1.00 92.88 112 LEU A O 1
ATOM 925 N N . GLN A 1 113 ? 7.654 2.302 17.503 1.00 93.88 113 GLN A N 1
ATOM 926 C CA . GLN A 1 113 ? 8.880 2.765 18.143 1.00 93.88 113 GLN A CA 1
ATOM 927 C C . GLN A 1 113 ? 9.889 3.308 17.122 1.00 93.88 113 GLN A C 1
ATOM 929 O O . GLN A 1 113 ? 10.451 4.380 17.343 1.00 93.88 113 GLN A O 1
ATOM 934 N N . GLU A 1 114 ? 10.061 2.640 15.977 1.00 94.56 114 GLU A N 1
ATOM 935 C CA . GLU A 1 114 ? 10.877 3.143 14.864 1.00 94.56 114 GLU A CA 1
ATOM 936 C C . GLU A 1 114 ? 10.335 4.468 14.310 1.00 94.56 114 GLU A C 1
ATOM 938 O O . GLU A 1 114 ? 11.096 5.412 14.099 1.00 94.56 114 GLU A O 1
ATOM 943 N N . GLN A 1 115 ? 9.018 4.579 14.104 1.00 93.25 115 GLN A N 1
ATOM 944 C CA . GLN A 1 115 ? 8.393 5.834 13.672 1.00 93.25 115 GLN A CA 1
ATOM 945 C C . GLN A 1 115 ? 8.589 6.948 14.703 1.00 93.25 115 GLN A C 1
ATOM 947 O O . GLN A 1 115 ? 8.895 8.081 14.337 1.00 93.25 115 GLN A O 1
ATOM 952 N N . MET A 1 116 ? 8.465 6.632 15.992 1.00 92.25 116 MET A N 1
ATOM 953 C CA . MET A 1 116 ? 8.674 7.589 17.073 1.00 92.25 116 MET A CA 1
ATOM 954 C C . MET A 1 116 ? 10.133 8.057 17.143 1.00 92.25 116 MET A C 1
ATOM 956 O O . MET A 1 116 ? 10.379 9.239 17.379 1.00 92.25 116 MET A O 1
ATOM 960 N N . GLN A 1 117 ? 11.103 7.168 16.911 1.00 92.81 117 GLN A N 1
ATOM 961 C CA . GLN A 1 117 ? 12.516 7.543 16.799 1.00 92.81 117 GLN A CA 1
ATOM 962 C C . GLN A 1 117 ? 12.753 8.477 15.610 1.00 92.81 117 GLN A C 1
ATOM 964 O O . GLN A 1 117 ? 13.293 9.562 15.807 1.00 92.81 117 GLN A O 1
ATOM 969 N N . ARG A 1 118 ? 12.249 8.131 14.416 1.00 93.75 118 ARG A N 1
ATOM 970 C CA . ARG A 1 118 ? 12.365 8.989 13.221 1.00 93.75 118 ARG A CA 1
ATOM 971 C C . ARG A 1 118 ? 11.762 10.374 13.444 1.00 93.75 118 ARG A C 1
ATOM 973 O O . ARG A 1 118 ? 12.410 11.375 13.162 1.00 93.75 118 ARG A O 1
ATOM 980 N N . LEU A 1 119 ? 10.560 10.441 14.019 1.00 92.75 119 LEU A N 1
ATOM 981 C CA . LEU A 1 119 ? 9.908 11.712 14.346 1.00 92.75 119 LEU A CA 1
ATOM 982 C C . LEU A 1 119 ? 10.700 12.525 15.377 1.00 92.75 119 LEU A C 1
ATOM 984 O O . LEU A 1 119 ? 10.756 13.751 15.286 1.00 92.75 119 LEU A O 1
ATOM 988 N N . ASN A 1 120 ? 11.321 11.871 16.360 1.00 92.62 120 ASN A N 1
ATOM 989 C CA . ASN A 1 120 ? 12.171 12.554 17.332 1.00 92.62 120 ASN A CA 1
ATOM 990 C C . ASN A 1 120 ? 13.446 13.114 16.691 1.00 92.62 120 ASN A C 1
ATOM 992 O O . ASN A 1 120 ? 13.841 14.233 17.023 1.00 92.62 120 ASN A O 1
ATOM 996 N N . ASP A 1 121 ? 14.062 12.383 15.765 1.00 94.38 121 ASP A N 1
ATOM 997 C CA . ASP A 1 121 ? 15.242 12.847 15.033 1.00 94.38 121 ASP A CA 1
ATOM 998 C C . ASP A 1 121 ? 14.897 14.008 14.092 1.00 94.38 121 ASP A C 1
ATOM 1000 O O . ASP A 1 121 ? 15.582 15.035 14.095 1.00 94.38 121 ASP A O 1
ATOM 1004 N N . GLU A 1 122 ? 13.774 13.923 13.375 1.00 92.69 122 GLU A N 1
ATOM 1005 C CA . GLU A 1 122 ? 13.244 15.028 12.567 1.00 92.69 122 GLU A CA 1
ATOM 1006 C C . GLU A 1 122 ? 12.935 16.262 13.422 1.00 92.69 122 GLU A C 1
ATOM 1008 O O . GLU A 1 122 ? 13.307 17.383 13.065 1.00 92.69 122 GLU A O 1
ATOM 1013 N N . LYS A 1 123 ? 12.318 16.074 14.595 1.00 93.19 123 LYS A N 1
ATOM 1014 C CA . LYS A 1 123 ? 12.057 17.158 15.550 1.00 93.19 123 LYS A CA 1
ATOM 1015 C C . LYS A 1 123 ? 13.355 17.810 16.028 1.00 93.19 123 LYS A C 1
ATOM 1017 O O . LYS A 1 123 ? 13.413 19.037 16.114 1.00 93.19 123 LYS A O 1
ATOM 1022 N N . ARG A 1 124 ? 14.394 17.024 16.331 1.00 93.81 124 ARG A N 1
ATOM 1023 C CA . ARG A 1 124 ? 15.718 17.542 16.721 1.00 93.81 124 ARG A CA 1
ATOM 1024 C C . ARG A 1 124 ? 16.346 18.360 15.595 1.00 93.81 124 ARG A C 1
ATOM 1026 O O . ARG A 1 124 ? 16.839 19.457 15.852 1.00 93.81 124 ARG A O 1
ATOM 1033 N N . LEU A 1 125 ? 16.273 17.872 14.358 1.00 94.19 125 LEU A N 1
ATOM 1034 C CA . LEU A 1 125 ? 16.790 18.581 13.189 1.00 94.19 125 LEU A CA 1
ATOM 1035 C C . LEU A 1 125 ? 16.041 19.898 12.941 1.00 94.19 125 LEU A C 1
ATOM 1037 O O . LEU A 1 125 ? 16.667 20.928 12.689 1.00 94.19 125 LEU A O 1
ATOM 1041 N N . LEU A 1 126 ? 14.710 19.889 13.056 1.00 93.19 126 LEU A N 1
ATOM 1042 C CA . LEU A 1 126 ? 13.884 21.091 12.934 1.00 93.19 126 LEU A CA 1
ATOM 1043 C C . LEU A 1 126 ? 14.203 22.116 14.022 1.00 93.19 126 LEU A C 1
ATOM 1045 O O . LEU A 1 126 ? 14.348 23.297 13.710 1.00 93.19 126 LEU A O 1
ATOM 1049 N N . LEU A 1 127 ? 14.365 21.674 15.273 1.00 94.31 127 LEU A N 1
ATOM 1050 C CA . LEU A 1 127 ? 14.752 22.545 16.382 1.00 94.31 127 LEU A CA 1
ATOM 1051 C C . LEU A 1 127 ? 16.127 23.179 16.131 1.00 94.31 127 LEU A C 1
ATOM 1053 O O . LEU A 1 127 ? 16.291 24.384 16.302 1.00 94.31 127 LEU A O 1
ATOM 1057 N N . HIS A 1 128 ? 17.098 22.394 15.660 1.00 93.50 128 HIS A N 1
ATOM 1058 C CA . HIS A 1 128 ? 18.422 22.907 15.320 1.00 93.50 128 HIS A CA 1
ATOM 1059 C C . HIS A 1 128 ? 18.364 23.915 14.162 1.00 93.50 128 HIS A C 1
ATOM 1061 O O . HIS A 1 128 ? 18.942 24.998 14.242 1.00 93.50 128 HIS A O 1
ATOM 1067 N N . ARG A 1 129 ? 17.598 23.618 13.104 1.00 92.12 129 ARG A N 1
ATOM 1068 C CA . ARG A 1 129 ? 17.382 24.548 11.985 1.00 92.12 129 ARG A CA 1
ATOM 1069 C C . ARG A 1 129 ? 16.724 25.847 12.448 1.00 92.12 129 ARG A C 1
ATOM 1071 O O . ARG A 1 129 ? 17.106 26.919 11.981 1.00 92.12 129 ARG A O 1
ATOM 1078 N N . GLN A 1 130 ? 15.756 25.757 13.357 1.00 91.75 130 GLN A N 1
ATOM 1079 C CA . GLN A 1 130 ? 15.112 26.919 13.956 1.00 91.75 130 GLN A CA 1
ATOM 1080 C C . GLN A 1 130 ? 16.119 27.754 14.752 1.00 91.75 130 GLN A C 1
ATOM 1082 O O . GLN A 1 130 ? 16.174 28.960 14.536 1.00 91.75 130 GLN A O 1
ATOM 1087 N N . GLN A 1 131 ? 16.951 27.128 15.590 1.00 92.88 131 GLN A N 1
ATOM 1088 C CA . GLN A 1 131 ? 18.006 27.812 16.348 1.00 92.88 131 GLN A CA 1
ATOM 1089 C C . GLN A 1 131 ? 18.982 28.556 15.427 1.00 92.88 131 GLN A C 1
ATOM 1091 O O . GLN A 1 131 ? 19.213 29.751 15.598 1.00 92.88 131 GLN A O 1
ATOM 1096 N N . VAL A 1 132 ? 19.473 27.896 14.374 1.00 93.44 132 VAL A N 1
ATOM 1097 C CA . VAL A 1 132 ? 20.366 28.529 13.391 1.00 93.44 132 VAL A CA 1
ATOM 1098 C C . VAL A 1 132 ? 19.681 29.707 12.691 1.00 93.44 132 VAL A C 1
ATOM 1100 O O . VAL A 1 132 ? 20.305 30.745 12.469 1.00 93.44 132 VAL A O 1
ATOM 1103 N N . ALA A 1 133 ? 18.397 29.582 12.344 1.00 89.62 133 ALA A N 1
ATOM 1104 C CA . ALA A 1 133 ? 17.637 30.681 11.755 1.00 89.62 133 ALA A CA 1
ATOM 1105 C C . ALA A 1 133 ? 17.459 31.852 12.740 1.00 89.62 133 ALA A C 1
ATOM 1107 O O . ALA A 1 133 ? 17.638 33.007 12.346 1.00 89.62 133 ALA A O 1
ATOM 1108 N N . THR A 1 134 ? 17.168 31.574 14.015 1.00 91.94 134 THR A N 1
ATOM 1109 C CA . THR A 1 134 ? 17.051 32.610 15.051 1.00 91.94 134 THR A CA 1
ATOM 1110 C C . THR A 1 134 ? 18.379 33.305 15.319 1.00 91.94 134 THR A C 1
ATOM 1112 O O . THR A 1 134 ? 18.396 34.527 15.449 1.00 91.94 134 THR A O 1
ATOM 1115 N N . ASP A 1 135 ? 19.493 32.574 15.314 1.00 90.88 135 ASP A N 1
ATOM 1116 C CA . ASP A 1 135 ? 20.827 33.146 15.504 1.00 90.88 135 ASP A CA 1
ATOM 1117 C C . ASP A 1 135 ? 21.232 34.019 14.315 1.00 90.88 135 ASP A C 1
ATOM 1119 O O . ASP A 1 135 ? 21.730 35.129 14.499 1.00 90.88 135 ASP A O 1
ATOM 1123 N N . ARG A 1 136 ? 20.936 33.585 13.081 1.00 89.75 136 ARG A N 1
ATOM 1124 C CA . ARG A 1 136 ? 21.120 34.419 11.880 1.00 89.75 136 ARG A CA 1
ATOM 1125 C C . ARG A 1 136 ? 20.301 35.703 11.956 1.00 89.75 136 ARG A C 1
ATOM 1127 O O . ARG A 1 136 ? 20.831 36.772 11.660 1.00 89.75 136 ARG A O 1
ATOM 1134 N N . TYR A 1 137 ? 19.038 35.614 12.372 1.00 88.44 137 TYR A N 1
ATOM 1135 C CA . TYR A 1 137 ? 18.182 36.789 12.538 1.00 88.44 137 TYR A CA 1
ATOM 1136 C C . TYR A 1 137 ? 18.711 37.723 13.629 1.00 88.44 137 TYR A C 1
ATOM 1138 O O . TYR A 1 137 ? 18.782 38.931 13.420 1.00 88.44 137 TYR A O 1
ATOM 1146 N N . LYS A 1 138 ? 19.145 37.174 14.768 1.00 92.06 138 LYS A N 1
ATOM 1147 C CA . LYS A 1 138 ? 19.753 37.936 15.862 1.00 92.06 138 LYS A CA 1
ATOM 1148 C C . LYS A 1 138 ? 21.022 38.653 15.400 1.00 92.06 138 LYS A C 1
ATOM 1150 O O . LYS A 1 138 ? 21.151 39.847 15.642 1.00 92.06 138 LYS A O 1
ATOM 1155 N N . ASN A 1 139 ? 21.908 37.970 14.680 1.00 91.50 139 ASN A N 1
ATOM 1156 C CA . ASN A 1 139 ? 23.140 38.560 14.152 1.00 91.50 139 ASN A CA 1
ATOM 1157 C C . ASN A 1 139 ? 22.856 39.649 13.108 1.00 91.50 139 ASN A C 1
ATOM 1159 O O . ASN A 1 139 ? 23.454 40.721 13.165 1.00 91.50 139 ASN A O 1
ATOM 1163 N N . MET A 1 140 ? 21.905 39.418 12.194 1.00 88.88 140 MET A N 1
ATOM 1164 C CA . MET A 1 140 ? 21.462 40.431 11.229 1.00 88.88 140 MET A CA 1
ATOM 1165 C C . MET A 1 140 ? 20.863 41.647 11.937 1.00 88.88 140 MET A C 1
ATOM 1167 O O . MET A 1 140 ? 21.177 42.781 11.590 1.00 88.88 140 MET A O 1
ATOM 1171 N N . ARG A 1 141 ? 20.034 41.422 12.959 1.00 90.31 141 ARG A N 1
ATOM 1172 C CA . ARG A 1 141 ? 19.448 42.487 13.771 1.00 90.31 141 ARG A CA 1
ATOM 1173 C C . ARG A 1 141 ? 20.528 43.305 14.473 1.00 90.31 141 ARG A C 1
ATOM 1175 O O . ARG A 1 141 ? 20.475 44.523 14.387 1.00 90.31 141 ARG A O 1
ATOM 1182 N N . VAL A 1 142 ? 21.515 42.662 15.096 1.00 91.44 142 VAL A N 1
ATOM 1183 C CA . VAL A 1 142 ? 22.656 43.355 15.718 1.00 91.44 142 VAL A CA 1
ATOM 1184 C C . VAL A 1 142 ? 23.415 44.174 14.673 1.00 91.44 142 VAL A C 1
ATOM 1186 O O . VAL A 1 142 ? 23.690 45.345 14.908 1.00 91.44 142 VAL A O 1
ATOM 1189 N N . HIS A 1 143 ? 23.690 43.616 13.491 1.00 90.50 143 HIS A N 1
ATOM 1190 C CA . HIS A 1 143 ? 24.359 44.351 12.416 1.00 90.50 143 HIS A CA 1
ATOM 1191 C C . HIS A 1 143 ? 23.544 45.572 11.952 1.00 90.50 143 HIS A C 1
ATOM 1193 O O . HIS A 1 143 ? 24.076 46.679 11.840 1.00 90.50 143 HIS A O 1
ATOM 1199 N N . MET A 1 144 ? 22.236 45.409 11.758 1.00 87.06 144 MET A N 1
ATOM 1200 C CA . MET A 1 144 ? 21.332 46.507 11.412 1.00 87.06 144 MET A CA 1
ATOM 1201 C C . MET A 1 144 ? 21.240 47.554 12.525 1.00 87.06 144 MET A C 1
ATOM 1203 O O . MET A 1 144 ? 21.244 48.742 12.226 1.00 87.06 144 MET A O 1
ATOM 1207 N N . GLU A 1 145 ? 21.212 47.151 13.797 1.00 90.00 145 GLU A N 1
ATOM 1208 C CA . GLU A 1 145 ? 21.242 48.063 14.945 1.00 90.00 145 GLU A CA 1
ATOM 1209 C C . GLU A 1 145 ? 22.564 48.841 14.991 1.00 90.00 145 GLU A C 1
ATOM 1211 O O . GLU A 1 145 ? 22.541 50.056 15.174 1.00 90.00 145 GLU A O 1
ATOM 1216 N N . THR A 1 146 ? 23.709 48.198 14.733 1.00 90.12 146 THR A N 1
ATOM 1217 C CA . THR A 1 146 ? 25.001 48.900 14.644 1.00 90.12 146 THR A CA 1
ATOM 1218 C C . THR A 1 146 ? 25.038 49.902 13.492 1.00 90.12 146 THR A C 1
ATOM 1220 O O . THR A 1 146 ? 25.495 51.025 13.686 1.00 90.12 146 THR A O 1
ATOM 1223 N N . LYS A 1 147 ? 24.484 49.546 12.324 1.00 89.12 147 LYS A N 1
ATOM 1224 C CA . LYS A 1 147 ? 24.396 50.435 11.158 1.00 89.12 147 LYS A CA 1
ATOM 1225 C C . LYS A 1 147 ? 23.411 51.585 11.376 1.00 89.12 147 LYS A C 1
ATOM 1227 O O . LYS A 1 147 ? 23.671 52.713 10.976 1.00 89.12 147 LYS A O 1
ATOM 1232 N N . LEU A 1 148 ? 22.278 51.324 12.024 1.00 87.44 148 LEU A N 1
ATOM 1233 C CA . LEU A 1 148 ? 21.333 52.367 12.416 1.00 87.44 148 LEU A CA 1
ATOM 1234 C C . LEU A 1 148 ? 21.954 53.308 13.440 1.00 87.44 148 LEU A C 1
ATOM 1236 O O . LEU A 1 148 ? 21.733 54.508 13.352 1.00 87.44 148 LEU A O 1
ATOM 1240 N N . ASN A 1 149 ? 22.742 52.793 14.381 1.00 88.06 149 ASN A N 1
ATOM 1241 C CA . ASN A 1 149 ? 23.448 53.626 15.344 1.00 88.06 149 ASN A CA 1
ATOM 1242 C C . ASN A 1 149 ? 24.539 54.466 14.672 1.00 88.06 149 ASN A C 1
ATOM 1244 O O . ASN A 1 149 ? 24.621 55.648 14.979 1.00 88.06 149 ASN A O 1
ATOM 1248 N N . SER A 1 150 ? 25.302 53.924 13.713 1.00 87.19 150 SER A N 1
ATOM 1249 C CA . SER A 1 150 ? 26.282 54.719 12.957 1.00 87.19 150 SER A CA 1
ATOM 1250 C C . SER A 1 150 ? 25.606 55.808 12.115 1.00 87.19 150 SER A C 1
ATOM 1252 O O . SER A 1 150 ? 26.014 56.965 12.159 1.00 87.19 150 SER A O 1
ATOM 1254 N N . LEU A 1 151 ? 24.508 55.478 11.427 1.00 86.25 151 LEU A N 1
ATOM 1255 C CA . LEU A 1 151 ? 23.707 56.449 10.672 1.00 86.25 151 LEU A CA 1
ATOM 1256 C C . LEU A 1 151 ? 23.038 57.487 11.580 1.00 86.25 151 LEU A C 1
ATOM 1258 O O . LEU A 1 151 ? 22.934 58.646 11.199 1.00 86.25 151 LEU A O 1
ATOM 1262 N N . ARG A 1 152 ? 22.596 57.104 12.786 1.00 85.94 152 ARG A N 1
ATOM 1263 C CA . ARG A 1 152 ? 22.086 58.041 13.800 1.00 85.94 152 ARG A CA 1
ATOM 1264 C C . ARG A 1 152 ? 23.181 58.976 14.279 1.00 85.94 152 ARG A C 1
ATOM 1266 O O . ARG A 1 152 ? 22.935 60.168 14.334 1.00 85.94 152 ARG A O 1
ATOM 1273 N N . THR A 1 153 ? 24.385 58.471 14.553 1.00 84.12 153 THR A N 1
ATOM 1274 C CA . THR A 1 153 ? 25.514 59.339 14.904 1.00 84.12 153 THR A CA 1
ATOM 1275 C C . THR A 1 153 ? 25.886 60.268 13.752 1.00 84.12 153 THR A C 1
ATOM 1277 O O . THR A 1 153 ? 26.150 61.439 13.993 1.00 84.12 153 THR A O 1
ATOM 1280 N N . GLU A 1 154 ? 25.827 59.809 12.499 1.00 82.25 154 GLU A N 1
ATOM 1281 C CA . GLU A 1 154 ? 26.025 60.670 11.328 1.00 82.25 154 GLU A CA 1
ATOM 1282 C C . GLU A 1 154 ? 24.925 61.733 11.221 1.00 82.25 154 GLU A C 1
ATOM 1284 O O . GLU A 1 154 ? 25.241 62.913 11.089 1.00 82.25 154 GLU A O 1
ATOM 1289 N N . LEU A 1 155 ? 23.650 61.359 11.366 1.00 77.75 155 LEU A N 1
ATOM 1290 C CA . LEU A 1 155 ? 22.523 62.295 11.388 1.00 77.75 155 LEU A CA 1
ATOM 1291 C C . LEU A 1 155 ? 22.619 63.298 12.534 1.00 77.75 155 LEU A C 1
ATOM 1293 O O . LEU A 1 155 ? 22.368 64.473 12.309 1.00 77.75 155 LEU A O 1
ATOM 1297 N N . ASP A 1 156 ? 23.003 62.876 13.735 1.00 78.56 156 ASP A N 1
ATOM 1298 C CA . ASP A 1 156 ? 23.205 63.772 14.871 1.00 78.56 156 ASP A CA 1
ATOM 1299 C C . ASP A 1 156 ? 24.396 64.703 14.617 1.00 78.56 156 ASP A C 1
ATOM 1301 O O . ASP A 1 156 ? 24.318 65.891 14.918 1.00 78.56 156 ASP A O 1
ATOM 1305 N N . THR A 1 157 ? 25.481 64.227 13.994 1.00 78.75 157 THR A N 1
ATOM 1306 C CA . THR A 1 157 ? 26.597 65.105 13.601 1.00 78.75 157 THR A CA 1
ATOM 1307 C C . THR A 1 157 ? 26.205 66.090 12.499 1.00 78.75 157 THR A C 1
ATOM 1309 O O . THR A 1 157 ? 26.651 67.232 12.542 1.00 78.75 157 THR A O 1
ATOM 1312 N N . LEU A 1 158 ? 25.358 65.694 11.544 1.00 73.69 158 LEU A N 1
ATOM 1313 C CA . LEU A 1 158 ? 24.825 66.568 10.494 1.00 73.69 158 LEU A CA 1
ATOM 1314 C C . LEU A 1 158 ? 23.819 67.572 11.062 1.00 73.69 158 LEU A C 1
ATOM 1316 O O . LEU A 1 158 ? 23.948 68.759 10.807 1.00 73.69 158 LEU A O 1
ATOM 1320 N N . LYS A 1 159 ? 22.912 67.135 11.937 1.00 68.50 159 LYS A N 1
ATOM 1321 C CA . LYS A 1 159 ? 21.974 67.995 12.666 1.00 68.50 159 LYS A CA 1
ATOM 1322 C C . LYS A 1 159 ? 22.704 69.001 13.556 1.00 68.50 159 LYS A C 1
ATOM 1324 O O . LYS A 1 159 ? 22.302 70.155 13.628 1.00 68.50 159 LYS A O 1
ATOM 1329 N N . ASN A 1 160 ? 23.796 68.593 14.204 1.00 64.50 160 ASN A N 1
ATOM 1330 C CA . ASN A 1 160 ? 24.646 69.494 14.986 1.00 64.50 160 ASN A CA 1
ATOM 1331 C C . ASN A 1 160 ? 25.471 70.444 14.094 1.00 64.50 160 ASN A C 1
ATOM 1333 O O . ASN A 1 160 ? 25.767 71.558 14.516 1.00 64.50 160 ASN A O 1
ATOM 1337 N N . LYS A 1 161 ? 25.824 70.043 12.862 1.00 64.31 161 LYS A N 1
ATOM 1338 C CA . LYS A 1 161 ? 26.426 70.936 11.854 1.00 64.31 161 LYS A CA 1
ATOM 1339 C C . LYS A 1 161 ? 25.414 71.952 11.317 1.00 64.31 161 LYS A C 1
ATOM 1341 O O . LYS A 1 161 ? 25.767 73.120 11.197 1.00 64.31 161 LYS A O 1
ATOM 1346 N N . ASP A 1 162 ? 24.171 71.540 11.075 1.00 55.44 162 ASP A N 1
ATOM 1347 C CA . ASP A 1 162 ? 23.076 72.424 10.660 1.00 55.44 162 ASP A CA 1
ATOM 1348 C C . ASP A 1 162 ? 22.664 73.383 11.788 1.00 55.44 162 ASP A C 1
ATOM 1350 O O . ASP A 1 162 ? 22.412 74.554 11.531 1.00 55.44 162 ASP A O 1
ATOM 1354 N N . ALA A 1 163 ? 22.722 72.949 13.054 1.00 56.38 163 ALA A N 1
ATOM 1355 C CA . ALA A 1 163 ? 22.536 73.823 14.217 1.00 56.38 163 ALA A CA 1
ATOM 1356 C C . ALA A 1 163 ? 23.634 74.901 14.367 1.00 56.38 163 ALA A C 1
ATOM 1358 O O . ALA A 1 163 ? 23.405 75.909 15.033 1.00 56.38 163 ALA A O 1
ATOM 1359 N N . ASN A 1 164 ? 24.809 74.705 13.754 1.00 54.78 164 ASN A N 1
ATOM 1360 C CA . ASN A 1 164 ? 25.921 75.665 13.752 1.00 54.78 164 ASN A CA 1
ATOM 1361 C C . ASN A 1 164 ? 25.876 76.655 12.570 1.00 54.78 164 ASN A C 1
ATOM 1363 O O . ASN A 1 164 ? 26.660 77.605 12.551 1.00 54.78 164 ASN A O 1
ATOM 1367 N N . ASN A 1 165 ? 24.962 76.473 11.608 1.00 54.62 165 ASN A N 1
ATOM 1368 C CA . ASN A 1 165 ? 24.706 77.423 10.527 1.00 54.62 165 ASN A CA 1
ATOM 1369 C C . ASN A 1 165 ? 23.458 78.258 10.860 1.00 54.62 165 ASN A C 1
ATOM 1371 O O . ASN A 1 165 ? 22.324 77.799 10.808 1.00 54.62 165 ASN A O 1
ATOM 1375 N N . ASN A 1 166 ? 23.692 79.513 11.235 1.00 50.22 166 ASN A N 1
ATOM 1376 C CA . ASN A 1 166 ? 22.694 80.461 11.733 1.00 50.22 166 ASN A CA 1
ATOM 1377 C C . ASN A 1 166 ? 21.503 80.719 10.775 1.00 50.22 166 ASN A C 1
ATOM 1379 O O . ASN A 1 166 ? 21.731 81.272 9.701 1.00 50.22 166 ASN A O 1
ATOM 1383 N N . SER A 1 167 ? 20.253 80.434 11.204 1.00 51.97 167 SER A N 1
ATOM 1384 C CA . SER A 1 167 ? 19.035 81.307 11.179 1.00 51.97 167 SER A CA 1
ATOM 1385 C C . SER A 1 167 ? 17.746 80.526 11.598 1.00 51.97 167 SER A C 1
ATOM 1387 O O . SER A 1 167 ? 17.822 79.326 11.834 1.00 51.97 167 SER A O 1
ATOM 1389 N N . PRO A 1 168 ? 16.572 81.169 11.784 1.00 53.41 168 PRO A N 1
ATOM 1390 C CA . PRO A 1 168 ? 15.790 81.245 13.022 1.00 53.41 168 PRO A CA 1
ATOM 1391 C C . PRO A 1 168 ? 14.895 80.010 13.299 1.00 53.41 168 PRO A C 1
ATOM 1393 O O . PRO A 1 168 ? 13.738 79.971 12.890 1.00 53.41 168 PRO A O 1
ATOM 1396 N N . ASP A 1 169 ? 15.385 79.040 14.076 1.00 55.97 169 ASP A N 1
ATOM 1397 C CA . ASP A 1 169 ? 14.677 77.766 14.329 1.00 55.97 169 ASP A CA 1
ATOM 1398 C C . ASP A 1 169 ? 14.082 77.631 15.753 1.00 55.97 169 ASP A C 1
ATOM 1400 O O . ASP A 1 169 ? 13.613 76.573 16.174 1.00 55.97 169 ASP A O 1
ATOM 1404 N N . SER A 1 170 ? 14.065 78.717 16.537 1.00 58.59 170 SER A N 1
ATOM 1405 C CA . SER A 1 170 ?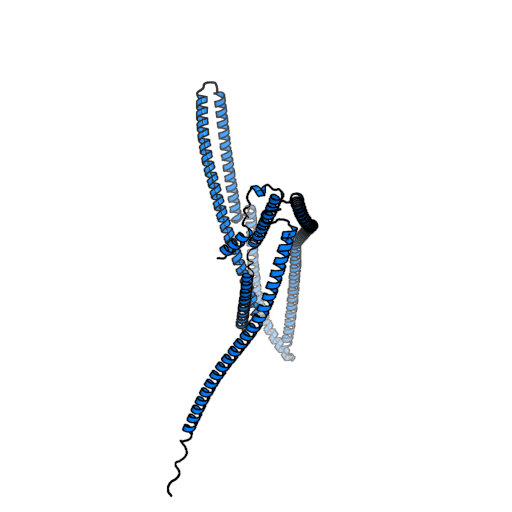 13.655 78.692 17.958 1.00 58.59 170 SER A CA 1
ATOM 1406 C C . SER A 1 170 ? 12.196 78.243 18.173 1.00 58.59 170 SER A C 1
ATOM 1408 O O . SER A 1 170 ? 11.900 77.507 19.117 1.00 58.59 170 SER A O 1
ATOM 1410 N N . GLN A 1 171 ? 11.278 78.600 17.264 1.00 60.50 171 GLN A N 1
ATOM 1411 C CA . GLN A 1 171 ? 9.879 78.140 17.319 1.00 60.50 171 GLN A CA 1
ATOM 1412 C C . GLN A 1 171 ? 9.731 76.655 16.949 1.00 60.50 171 GLN A C 1
ATOM 1414 O O . GLN A 1 171 ? 8.919 75.951 17.549 1.00 60.50 171 GLN A O 1
ATOM 1419 N N . LEU A 1 172 ? 10.548 76.153 16.022 1.00 63.34 172 LEU A N 1
ATOM 1420 C CA . LEU A 1 172 ? 10.565 74.750 15.597 1.00 63.34 172 LEU A CA 1
ATOM 1421 C C . LEU A 1 172 ? 11.175 73.847 16.676 1.00 63.34 172 LEU A C 1
ATOM 1423 O O . LEU A 1 172 ? 10.630 72.784 16.971 1.00 63.34 172 LEU A O 1
ATOM 1427 N N . VAL A 1 173 ? 12.221 74.312 17.365 1.00 66.12 173 VAL A N 1
ATOM 1428 C CA . VAL A 1 173 ? 12.779 73.651 18.557 1.00 66.12 173 VAL A CA 1
ATOM 1429 C C . VAL A 1 173 ? 11.769 73.639 19.713 1.00 66.12 173 VAL A C 1
ATOM 1431 O O . VAL A 1 173 ? 11.673 72.649 20.441 1.00 66.12 173 VAL A O 1
ATOM 1434 N N . MET A 1 174 ? 10.974 74.701 19.888 1.00 70.31 174 MET A N 1
ATOM 1435 C CA . MET A 1 174 ? 9.915 74.750 20.904 1.00 70.31 174 MET A CA 1
ATOM 1436 C C . MET A 1 174 ? 8.758 73.792 20.581 1.00 70.31 174 MET A C 1
ATOM 1438 O O . MET A 1 174 ? 8.315 73.058 21.466 1.00 70.31 174 MET A O 1
ATOM 1442 N N . ALA A 1 175 ? 8.323 73.735 19.319 1.00 70.88 175 ALA A N 1
ATOM 1443 C CA . ALA A 1 175 ? 7.332 72.771 18.847 1.00 70.88 175 ALA A CA 1
ATOM 1444 C C . ALA A 1 175 ? 7.845 71.326 18.976 1.00 70.88 175 ALA A C 1
ATOM 1446 O O . ALA A 1 175 ? 7.130 70.466 19.485 1.00 70.88 175 ALA A O 1
ATOM 1447 N N . GLN A 1 176 ? 9.112 71.059 18.636 1.00 71.19 176 GLN A N 1
ATOM 1448 C CA . GLN A 1 176 ? 9.749 69.757 18.872 1.00 71.19 176 GLN A CA 1
ATOM 1449 C C . GLN A 1 176 ? 9.772 69.393 20.360 1.00 71.19 176 GLN A C 1
ATOM 1451 O O . GLN A 1 176 ? 9.432 68.267 20.712 1.00 71.19 176 GLN A O 1
ATOM 1456 N N . LYS A 1 177 ? 10.106 70.331 21.257 1.00 75.94 177 LYS A N 1
ATOM 1457 C CA . LYS A 1 177 ? 10.060 70.092 22.711 1.00 75.94 177 LYS A CA 1
ATOM 1458 C C . LYS A 1 177 ? 8.642 69.792 23.209 1.00 75.94 177 LYS A C 1
ATOM 1460 O O . LYS A 1 177 ? 8.482 68.918 24.059 1.00 75.94 177 LYS A O 1
ATOM 1465 N N . GLN A 1 178 ? 7.619 70.465 22.679 1.00 78.94 178 GLN A N 1
ATOM 1466 C CA . GLN A 1 178 ? 6.219 70.166 23.002 1.00 78.94 178 GLN A CA 1
ATOM 1467 C C . GLN A 1 178 ? 5.787 68.787 22.489 1.00 78.94 178 GLN A C 1
ATOM 1469 O O . GLN A 1 178 ? 5.146 68.045 23.233 1.00 78.94 178 GLN A O 1
ATOM 1474 N N . VAL A 1 179 ? 6.185 68.406 21.271 1.00 77.94 179 VAL A N 1
ATOM 1475 C CA . VAL A 1 179 ? 5.915 67.072 20.712 1.00 77.94 179 VAL A CA 1
ATOM 1476 C C . VAL A 1 179 ? 6.609 65.988 21.537 1.00 77.94 179 VAL A C 1
ATOM 1478 O O . VAL A 1 179 ? 5.954 65.026 21.919 1.00 77.94 179 VAL A O 1
ATOM 1481 N N . ILE A 1 180 ? 7.879 66.174 21.914 1.00 79.62 180 ILE A N 1
ATOM 1482 C CA . ILE A 1 180 ? 8.620 65.233 22.772 1.00 79.62 180 ILE A CA 1
ATOM 1483 C C . ILE A 1 180 ? 7.947 65.087 24.146 1.00 79.62 180 ILE A C 1
ATOM 1485 O O . ILE A 1 180 ? 7.821 63.980 24.668 1.00 79.62 180 ILE A O 1
ATOM 1489 N N . ALA A 1 181 ? 7.475 66.184 24.745 1.00 81.81 181 ALA A N 1
ATOM 1490 C CA . ALA A 1 181 ? 6.745 66.127 26.011 1.00 81.81 181 ALA A CA 1
ATOM 1491 C C . ALA A 1 181 ? 5.389 65.404 25.875 1.00 81.81 181 ALA A C 1
ATOM 1493 O O . ALA A 1 181 ? 4.979 64.686 26.790 1.00 81.81 181 ALA A O 1
ATOM 1494 N N . ALA A 1 182 ? 4.701 65.566 24.740 1.00 80.50 182 ALA A N 1
ATOM 1495 C CA . ALA A 1 182 ? 3.452 64.870 24.443 1.00 80.50 182 ALA A CA 1
ATOM 1496 C C . ALA A 1 182 ? 3.670 63.365 24.211 1.00 80.50 182 ALA A C 1
ATOM 1498 O O . ALA A 1 182 ? 2.939 62.559 24.785 1.00 80.50 182 ALA A O 1
ATOM 1499 N N . THR A 1 183 ? 4.703 62.973 23.458 1.00 80.94 183 THR A N 1
ATOM 1500 C CA . THR A 1 183 ? 5.046 61.557 23.238 1.00 80.94 183 THR A CA 1
ATOM 1501 C C . THR A 1 183 ? 5.478 60.881 24.534 1.00 80.94 183 THR A C 1
ATOM 1503 O O . THR A 1 183 ? 5.051 59.769 24.810 1.00 80.94 183 THR A O 1
ATOM 1506 N N . LEU A 1 184 ? 6.232 61.569 25.398 1.00 84.94 184 LEU A N 1
ATOM 1507 C CA . LEU A 1 184 ? 6.646 61.008 26.687 1.00 84.94 184 LEU A CA 1
ATOM 1508 C C . LEU A 1 184 ? 5.452 60.766 27.627 1.00 84.94 184 LEU A C 1
ATOM 1510 O O . LEU A 1 184 ? 5.425 59.781 28.364 1.00 84.94 184 LEU A O 1
ATOM 1514 N N . ARG A 1 185 ? 4.440 61.645 27.590 1.00 86.56 185 ARG A N 1
ATOM 1515 C CA . ARG A 1 185 ? 3.171 61.440 28.311 1.00 86.56 185 ARG A CA 1
ATOM 1516 C C . ARG A 1 185 ? 2.368 60.278 27.729 1.00 86.56 185 ARG A C 1
ATOM 1518 O O . ARG A 1 185 ? 1.763 59.537 28.500 1.00 86.56 185 ARG A O 1
ATOM 1525 N N . LEU A 1 186 ? 2.369 60.113 26.408 1.00 86.75 186 LEU A N 1
ATOM 1526 C CA . LEU A 1 186 ? 1.708 58.997 25.732 1.00 86.75 186 LEU A CA 1
ATOM 1527 C C . LEU A 1 186 ? 2.366 57.662 26.115 1.00 86.75 186 LEU A C 1
ATOM 1529 O O . LEU A 1 186 ? 1.670 56.781 26.608 1.00 86.75 186 LEU A O 1
ATOM 1533 N N . ASP A 1 187 ? 3.696 57.566 26.058 1.00 86.38 187 ASP A N 1
ATOM 1534 C CA . ASP A 1 187 ? 4.457 56.376 26.471 1.00 86.38 187 ASP A CA 1
ATOM 1535 C C . ASP A 1 187 ? 4.225 56.014 27.946 1.00 86.38 187 ASP A C 1
ATOM 1537 O O . ASP A 1 187 ? 4.113 54.842 28.311 1.00 86.38 187 ASP A O 1
ATOM 1541 N N . GLN A 1 188 ? 4.143 57.015 28.831 1.00 88.38 188 GLN A N 1
ATOM 1542 C CA . GLN A 1 188 ? 3.804 56.790 30.240 1.00 88.38 188 GLN A CA 1
ATOM 1543 C C . GLN A 1 188 ? 2.395 56.210 30.395 1.00 88.38 188 GLN A C 1
ATOM 1545 O O . GLN A 1 188 ? 2.189 55.324 31.226 1.00 88.38 188 GLN A O 1
ATOM 1550 N N . LYS A 1 189 ? 1.428 56.684 29.600 1.00 87.88 189 LYS A N 1
ATOM 1551 C CA . LYS A 1 189 ? 0.060 56.160 29.614 1.00 87.88 189 LYS A CA 1
ATOM 1552 C C . LYS A 1 189 ? -0.033 54.764 29.015 1.00 87.88 189 LYS A C 1
ATOM 1554 O O . LYS A 1 189 ? -0.712 53.931 29.604 1.00 87.88 189 LYS A O 1
ATOM 1559 N N . GLU A 1 190 ? 0.689 54.470 27.941 1.00 84.19 190 GLU A N 1
ATOM 1560 C CA . GLU A 1 190 ? 0.754 53.122 27.368 1.00 84.19 190 GLU A CA 1
ATOM 1561 C C . GLU A 1 190 ? 1.382 52.114 28.335 1.00 84.19 190 GLU A C 1
ATOM 1563 O O . GLU A 1 190 ? 0.855 51.013 28.499 1.00 84.19 190 GLU A O 1
ATOM 1568 N N . LYS A 1 191 ? 2.445 52.501 29.053 1.00 88.06 191 LYS A N 1
ATOM 1569 C CA . LYS A 1 191 ? 3.030 51.669 30.117 1.00 88.06 191 LYS A CA 1
ATOM 1570 C C . LYS A 1 191 ? 2.042 51.425 31.255 1.00 88.06 191 LYS A C 1
ATOM 1572 O O . LYS A 1 191 ? 1.830 50.274 31.619 1.00 88.06 191 LYS A O 1
ATOM 1577 N N . GLN A 1 192 ? 1.371 52.472 31.747 1.00 89.69 192 GLN A N 1
ATOM 1578 C CA . GLN A 1 192 ? 0.320 52.331 32.766 1.00 89.69 192 GLN A CA 1
ATOM 1579 C C . GLN A 1 192 ? -0.804 51.392 32.302 1.00 89.69 192 GLN A C 1
ATOM 1581 O O . GLN A 1 192 ? -1.270 50.565 33.078 1.00 89.69 192 GLN A O 1
ATOM 1586 N N . LEU A 1 193 ? -1.219 51.482 31.037 1.00 84.69 193 LEU A N 1
ATOM 1587 C CA . LEU A 1 193 ? -2.278 50.645 30.471 1.00 84.69 193 LEU A CA 1
ATOM 1588 C C . LEU A 1 193 ? -1.820 49.184 30.328 1.00 84.69 193 LEU A C 1
ATOM 1590 O O . LEU A 1 193 ? -2.553 48.276 30.714 1.00 84.69 193 LEU A O 1
ATOM 1594 N N . SER A 1 194 ? -0.588 48.952 29.869 1.00 91.19 194 SER A N 1
ATOM 1595 C CA . SER A 1 194 ? 0.042 47.624 29.833 1.00 91.19 194 SER A CA 1
ATOM 1596 C C . SER A 1 194 ? 0.151 47.004 31.230 1.00 91.19 194 SER A C 1
ATOM 1598 O O . SER A 1 194 ? -0.149 45.824 31.406 1.00 91.19 194 SER A O 1
ATOM 1600 N N . ASP A 1 195 ? 0.565 47.776 32.233 1.00 90.38 195 ASP A N 1
ATOM 1601 C CA . ASP A 1 195 ? 0.728 47.280 33.602 1.00 90.38 195 ASP A CA 1
ATOM 1602 C C . ASP A 1 195 ? -0.627 46.964 34.247 1.00 90.38 195 ASP A C 1
ATOM 1604 O O . ASP A 1 195 ? -0.775 45.916 34.877 1.00 90.38 195 ASP A O 1
ATOM 1608 N N . ILE A 1 196 ? -1.651 47.792 34.002 1.00 88.75 196 ILE A N 1
ATOM 1609 C CA . ILE A 1 196 ? -3.034 47.494 34.401 1.00 88.75 196 ILE A CA 1
ATOM 1610 C C . ILE A 1 196 ? -3.528 46.216 33.709 1.00 88.75 196 ILE A C 1
ATOM 1612 O O . ILE A 1 196 ? -4.089 45.356 34.376 1.00 88.75 196 ILE A O 1
ATOM 1616 N N . GLN A 1 197 ? -3.280 46.039 32.407 1.00 87.12 197 GLN A N 1
ATOM 1617 C CA . GLN A 1 197 ? -3.684 44.831 31.673 1.00 87.12 197 GLN A CA 1
ATOM 1618 C C . GLN A 1 197 ? -2.980 43.558 32.162 1.00 87.12 197 GLN A C 1
ATOM 1620 O O . GLN A 1 197 ? -3.570 42.476 32.139 1.00 87.12 197 GLN A O 1
ATOM 1625 N N . LYS A 1 198 ? -1.717 43.654 32.589 1.00 89.00 198 LYS A N 1
ATOM 1626 C CA . LYS A 1 198 ? -1.009 42.532 33.221 1.00 89.00 198 LYS A CA 1
ATOM 1627 C C . LYS A 1 198 ? -1.600 42.228 34.593 1.00 89.00 198 LYS A C 1
ATOM 1629 O O . LYS A 1 198 ? -1.915 41.074 34.861 1.00 89.00 198 LYS A O 1
ATOM 1634 N N . ALA A 1 199 ? -1.850 43.253 35.408 1.00 89.00 199 ALA A N 1
ATOM 1635 C CA . ALA A 1 199 ? -2.473 43.092 36.717 1.00 89.00 199 ALA A CA 1
ATOM 1636 C C . ALA A 1 199 ? -3.891 42.497 36.628 1.00 89.00 199 ALA A C 1
ATOM 1638 O O . ALA A 1 199 ? -4.244 41.648 37.445 1.00 89.00 199 ALA A O 1
ATOM 1639 N N . THR A 1 200 ? -4.702 42.875 35.630 1.00 81.75 200 THR A N 1
ATOM 1640 C CA . THR A 1 200 ? -6.034 42.277 35.429 1.00 81.75 200 THR A CA 1
ATOM 1641 C C . THR A 1 200 ? -5.936 40.809 35.035 1.00 81.75 200 THR A C 1
ATOM 1643 O O . THR A 1 200 ? -6.655 39.996 35.606 1.00 81.75 200 THR A O 1
ATOM 1646 N N . LYS A 1 201 ? -5.013 40.447 34.134 1.00 83.38 201 LYS A N 1
ATOM 1647 C CA . LYS A 1 201 ? -4.781 39.045 33.748 1.00 83.38 201 LYS A CA 1
ATOM 1648 C C . LYS A 1 201 ? -4.292 38.199 34.920 1.00 83.38 201 LYS A C 1
ATOM 1650 O O . LYS A 1 201 ? -4.833 37.127 35.153 1.00 83.38 201 LYS A O 1
ATOM 1655 N N . GLU A 1 202 ? -3.342 38.698 35.707 1.00 89.69 202 GLU A N 1
ATOM 1656 C CA . GLU A 1 202 ? -2.871 38.002 36.911 1.00 89.69 202 GLU A CA 1
ATOM 1657 C C . GLU A 1 202 ? -3.990 37.817 37.947 1.00 89.69 202 GLU A C 1
ATOM 1659 O O . GLU A 1 202 ? -4.085 36.770 38.588 1.00 89.69 202 GLU A O 1
ATOM 1664 N N . CYS A 1 203 ? -4.854 38.820 38.130 1.00 80.88 203 CYS A N 1
ATOM 1665 C CA . CYS A 1 203 ? -6.022 38.710 39.002 1.00 80.88 203 CYS A CA 1
ATOM 1666 C C . CYS A 1 203 ? -7.054 37.706 38.465 1.00 80.88 203 CYS A C 1
ATOM 1668 O O . CYS A 1 203 ? -7.595 36.930 39.251 1.00 80.88 203 CYS A O 1
ATOM 1670 N N . GLU A 1 204 ? -7.309 37.678 37.155 1.00 79.75 204 GLU A N 1
ATOM 1671 C CA . GLU A 1 204 ? -8.197 36.700 36.513 1.00 79.75 204 GLU A CA 1
ATOM 1672 C C . GLU A 1 204 ? -7.655 35.271 36.626 1.00 79.75 204 GLU A C 1
ATOM 1674 O O . GLU A 1 204 ? -8.406 34.360 36.977 1.00 79.75 204 GLU A O 1
ATOM 1679 N N . GLU A 1 205 ? -6.354 35.073 36.414 1.00 82.19 205 GLU A N 1
ATOM 1680 C CA . GLU A 1 205 ? -5.679 33.785 36.593 1.00 82.19 205 GLU A CA 1
ATOM 1681 C C . GLU A 1 205 ? -5.742 33.319 38.052 1.00 82.19 205 GLU A C 1
ATOM 1683 O O . GLU A 1 205 ? -6.090 32.166 38.314 1.00 82.19 205 GLU A O 1
ATOM 1688 N N . LYS A 1 206 ? -5.510 34.218 39.021 1.00 82.44 206 LYS A N 1
ATOM 1689 C CA . LYS A 1 206 ? -5.698 33.920 40.453 1.00 82.44 206 LYS A CA 1
ATOM 1690 C C . LYS A 1 206 ? -7.149 33.550 40.765 1.00 82.44 206 LYS A C 1
ATOM 1692 O O . LYS A 1 206 ? -7.384 32.621 41.531 1.00 82.44 206 LYS A O 1
ATOM 1697 N N . LEU A 1 207 ? -8.133 34.228 40.174 1.00 75.88 207 LEU A N 1
ATOM 1698 C CA . LEU A 1 207 ? -9.556 33.930 40.380 1.00 75.88 207 LEU A CA 1
ATOM 1699 C C . LEU A 1 207 ? -9.928 32.558 39.789 1.00 75.88 207 LEU A C 1
ATOM 1701 O O . LEU A 1 207 ? -10.653 31.788 40.420 1.00 75.88 207 LEU A O 1
ATOM 1705 N N . GLN A 1 208 ? -9.391 32.208 38.618 1.00 76.38 208 GLN A N 1
ATOM 1706 C CA . GLN A 1 208 ? -9.563 30.880 38.019 1.00 76.38 208 GLN A CA 1
ATOM 1707 C C . GLN A 1 208 ? -8.880 29.780 38.841 1.00 76.38 208 GLN A C 1
ATOM 1709 O O . GLN A 1 208 ? -9.489 28.739 39.077 1.00 76.38 208 GLN A O 1
ATOM 1714 N N . GLN A 1 209 ? -7.667 30.017 39.347 1.00 76.56 209 GLN A N 1
ATOM 1715 C CA . GLN A 1 209 ? -6.983 29.087 40.252 1.00 76.56 209 GLN A CA 1
ATOM 1716 C C . GLN A 1 209 ? -7.786 28.865 41.538 1.00 76.56 209 GLN A C 1
ATOM 1718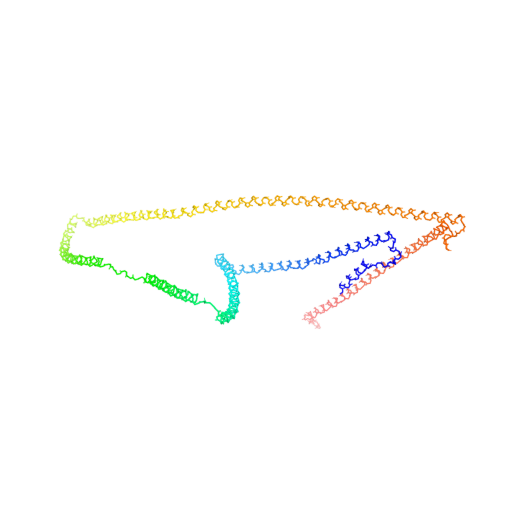 O O . GLN A 1 209 ? -8.041 27.721 41.900 1.00 76.56 209 GLN A O 1
ATOM 1723 N N . ARG A 1 210 ? -8.298 29.931 42.168 1.00 72.50 210 ARG A N 1
ATOM 1724 C CA . ARG A 1 210 ? -9.158 29.828 43.362 1.00 72.50 210 ARG A CA 1
ATOM 1725 C C . ARG A 1 210 ? -10.472 29.086 43.106 1.00 72.50 210 ARG A C 1
ATOM 1727 O O . ARG A 1 210 ? -10.933 28.356 43.977 1.00 72.50 210 ARG A O 1
ATOM 1734 N N . LYS A 1 211 ? -11.069 29.240 41.919 1.00 68.12 211 LYS A N 1
ATOM 1735 C CA . LYS A 1 211 ? -12.249 28.459 41.506 1.00 68.12 211 LYS A CA 1
ATOM 1736 C C . LYS A 1 211 ? -11.919 26.975 41.325 1.00 68.12 211 LYS A C 1
ATOM 1738 O O . LYS A 1 211 ? -12.709 26.128 41.729 1.00 68.12 211 LYS A O 1
ATOM 1743 N N . ASN A 1 212 ? -10.752 26.664 40.762 1.00 69.25 212 ASN A N 1
ATOM 1744 C CA . ASN A 1 212 ? -10.299 25.289 40.544 1.00 69.25 212 ASN A CA 1
ATOM 1745 C C . ASN A 1 212 ? -9.867 24.590 41.844 1.00 69.25 212 ASN A C 1
ATOM 1747 O O . ASN A 1 212 ? -10.003 23.376 41.953 1.00 69.25 212 ASN A O 1
ATOM 1751 N N . GLU A 1 213 ? -9.394 25.344 42.839 1.00 67.12 213 GLU A N 1
ATOM 1752 C CA . GLU A 1 213 ? -9.037 24.841 44.175 1.00 67.12 213 GLU A CA 1
ATOM 1753 C C . GLU A 1 213 ? -10.252 24.426 45.026 1.00 67.12 213 GLU A C 1
ATOM 1755 O O . GLU A 1 213 ? -10.072 23.943 46.141 1.00 67.12 213 GLU A O 1
ATOM 1760 N N . GLY A 1 214 ? -11.485 24.564 44.520 1.00 59.59 214 GLY A N 1
ATOM 1761 C CA . GLY A 1 214 ? -12.676 24.075 45.214 1.00 59.59 214 GLY A CA 1
ATOM 1762 C C . GLY A 1 214 ? -12.860 24.726 46.584 1.00 59.59 214 GLY A C 1
ATOM 1763 O O . GLY A 1 214 ? -13.086 24.035 47.578 1.00 59.59 214 GLY A O 1
ATOM 1764 N N . CYS A 1 215 ? -12.740 26.055 46.661 1.00 55.38 215 CYS A N 1
ATOM 1765 C CA . CYS A 1 215 ? -13.114 26.776 47.873 1.00 55.38 215 CYS A CA 1
ATOM 1766 C C . CYS A 1 215 ? -14.587 26.499 48.205 1.00 55.38 215 CYS A C 1
ATOM 1768 O O . CYS A 1 215 ? -15.471 26.717 47.380 1.00 55.38 215 CYS A O 1
ATOM 1770 N N . ILE A 1 216 ? -14.832 26.043 49.435 1.00 58.47 216 ILE A N 1
ATOM 1771 C CA . ILE A 1 216 ? -16.165 25.940 50.030 1.00 58.47 216 ILE A CA 1
ATOM 1772 C C . ILE A 1 216 ? -16.821 27.318 49.916 1.00 58.47 216 ILE A C 1
ATOM 1774 O O . ILE A 1 216 ? -16.335 28.285 50.507 1.00 58.47 216 ILE A O 1
ATOM 1778 N N . GLU A 1 217 ? -17.900 27.411 49.139 1.00 57.94 217 GLU A N 1
ATOM 1779 C CA . GLU A 1 217 ? -18.758 28.591 49.111 1.00 57.94 217 GLU A CA 1
ATOM 1780 C C . GLU A 1 217 ? -19.253 28.830 50.535 1.00 57.94 217 GLU A C 1
ATOM 1782 O O . GLU A 1 217 ? -20.038 28.048 51.070 1.00 57.94 217 GLU A O 1
ATOM 1787 N N . ILE A 1 218 ? -18.749 29.882 51.181 1.00 59.28 218 ILE A N 1
ATOM 1788 C CA . ILE A 1 218 ? -19.298 30.355 52.448 1.00 59.28 218 ILE A CA 1
ATOM 1789 C C . ILE A 1 218 ? -20.706 30.857 52.109 1.00 59.28 218 ILE A C 1
ATOM 1791 O O . ILE A 1 218 ? -20.813 31.830 51.355 1.00 59.28 218 ILE A O 1
ATOM 1795 N N . PRO A 1 219 ? -21.778 30.201 52.600 1.00 60.94 219 PRO A N 1
ATOM 1796 C CA . PRO A 1 219 ? -23.133 30.586 52.242 1.00 60.94 219 PRO A CA 1
ATOM 1797 C C . PRO A 1 219 ? -23.401 32.032 52.652 1.00 60.94 219 PRO A C 1
ATOM 1799 O O . PRO A 1 219 ? -22.900 32.506 53.677 1.00 60.94 219 PRO A O 1
ATOM 1802 N N . SER A 1 220 ? -24.202 32.726 51.847 1.00 71.62 220 SER A N 1
ATOM 1803 C CA . SER A 1 220 ? -24.618 34.102 52.113 1.00 71.62 220 SER A CA 1
ATOM 1804 C C . SER A 1 220 ? -25.197 34.221 53.534 1.00 71.62 220 SER A C 1
ATOM 1806 O O . SER A 1 220 ? -25.817 33.268 54.015 1.00 71.62 220 SER A O 1
ATOM 1808 N N . PRO A 1 221 ? -25.058 35.365 54.235 1.00 71.69 221 PRO A N 1
ATOM 1809 C CA . PRO A 1 221 ? -25.586 35.539 55.591 1.00 71.69 221 PRO A CA 1
ATOM 1810 C C . PRO A 1 221 ? -27.050 35.096 55.760 1.00 71.69 221 PRO A C 1
ATOM 1812 O O . PRO A 1 221 ? -27.400 34.536 56.796 1.00 71.69 221 PRO A O 1
ATOM 1815 N N . ASN A 1 222 ? -27.888 35.254 54.728 1.00 75.06 222 ASN A N 1
ATOM 1816 C CA . ASN A 1 222 ? -29.267 34.751 54.726 1.00 75.06 222 ASN A CA 1
ATOM 1817 C C . ASN A 1 222 ? -29.364 33.214 54.737 1.00 75.06 222 ASN A C 1
ATOM 1819 O O . ASN A 1 222 ? -30.187 32.659 55.468 1.00 75.06 222 ASN A O 1
ATOM 1823 N N . ASP A 1 223 ? -28.509 32.522 53.987 1.00 74.31 223 ASP A N 1
ATOM 1824 C CA . ASP A 1 223 ? -28.475 31.057 53.924 1.00 74.31 223 ASP A CA 1
ATOM 1825 C C . ASP A 1 223 ? -27.975 30.459 55.243 1.00 74.31 223 ASP A C 1
ATOM 1827 O O . ASP A 1 223 ? -28.461 29.416 55.686 1.00 74.31 223 ASP A O 1
ATOM 1831 N N . PHE A 1 224 ? -27.074 31.161 55.938 1.00 76.94 224 PHE A N 1
ATOM 1832 C CA . PHE A 1 224 ? -26.638 30.774 57.279 1.00 76.94 224 PHE A CA 1
ATOM 1833 C C . PHE A 1 224 ? -27.777 30.874 58.305 1.00 76.94 224 PHE A C 1
ATOM 1835 O O . PHE A 1 224 ? -27.951 29.970 59.126 1.00 76.94 224 PHE A O 1
ATOM 1842 N N . VAL A 1 225 ? -28.616 31.916 58.234 1.00 83.56 225 VAL A N 1
ATOM 1843 C CA . VAL A 1 225 ? -29.802 32.022 59.104 1.00 83.56 225 VAL A CA 1
ATOM 1844 C C . VAL A 1 225 ? -30.788 30.880 58.839 1.00 83.56 225 VAL A C 1
ATOM 1846 O O . VAL A 1 225 ? -31.317 30.292 59.788 1.00 83.56 225 VAL A O 1
ATOM 1849 N N . VAL A 1 226 ? -31.014 30.522 57.571 1.00 82.31 226 VAL A N 1
ATOM 1850 C CA . VAL A 1 226 ? -31.860 29.375 57.201 1.00 82.31 226 VAL A CA 1
ATOM 1851 C C . VAL A 1 226 ? -31.261 28.066 57.722 1.00 82.31 226 VAL A C 1
ATOM 1853 O O . VAL A 1 226 ? -31.976 27.262 58.322 1.00 82.31 226 VAL A O 1
ATOM 1856 N N . TYR A 1 227 ? -29.950 27.872 57.587 1.00 82.12 227 TYR A N 1
ATOM 1857 C CA . TYR A 1 227 ? -29.250 26.695 58.099 1.00 82.12 227 TYR A CA 1
ATOM 1858 C C . TYR A 1 227 ? -29.364 26.556 59.625 1.00 82.12 227 TYR A C 1
ATOM 1860 O O . TYR A 1 227 ? -29.707 25.483 60.126 1.00 82.12 227 TYR A O 1
ATOM 1868 N N . VAL A 1 228 ? -29.168 27.644 60.375 1.00 85.44 228 VAL A N 1
ATOM 1869 C CA . VAL A 1 228 ? -29.314 27.648 61.840 1.00 85.44 228 VAL A CA 1
ATOM 1870 C C . VAL A 1 228 ? -30.759 27.357 62.256 1.00 85.44 228 VAL A C 1
ATOM 1872 O O . VAL A 1 228 ? -30.987 26.612 63.212 1.00 85.44 228 VAL A O 1
ATOM 1875 N N . ARG A 1 229 ? -31.756 27.884 61.532 1.00 86.69 229 ARG A N 1
ATOM 1876 C CA . ARG A 1 229 ? -33.174 27.566 61.774 1.00 86.69 229 ARG A CA 1
ATOM 1877 C C . ARG A 1 229 ? -33.472 26.085 61.509 1.00 86.69 229 ARG A C 1
ATOM 1879 O O . ARG A 1 229 ? -34.150 25.443 62.310 1.00 86.69 229 ARG A O 1
ATOM 1886 N N . ASN A 1 230 ? -32.910 25.522 60.443 1.00 87.38 230 ASN A N 1
ATOM 1887 C CA . ASN A 1 230 ? -33.031 24.099 60.119 1.00 87.38 230 ASN A CA 1
ATOM 1888 C C . ASN A 1 230 ? -32.333 23.204 61.157 1.00 87.38 230 ASN A C 1
ATOM 1890 O O . ASN A 1 230 ? -32.818 22.122 61.469 1.00 87.38 230 ASN A O 1
ATOM 1894 N N . LEU A 1 231 ? -31.220 23.650 61.741 1.00 88.12 231 LEU A N 1
ATOM 1895 C CA . LEU A 1 231 ? -30.575 22.942 62.849 1.00 88.12 231 LEU A CA 1
ATOM 1896 C C . LEU A 1 231 ? -31.427 22.952 64.120 1.00 88.12 231 LEU A C 1
ATOM 1898 O O . LEU A 1 231 ? -31.530 21.925 64.790 1.00 88.12 231 LEU A O 1
ATOM 1902 N N . LYS A 1 232 ? -32.057 24.086 64.449 1.00 89.94 232 LYS A N 1
ATOM 1903 C CA . LYS A 1 232 ? -32.946 24.187 65.617 1.00 89.94 232 LYS A CA 1
ATOM 1904 C C . LYS A 1 232 ? -34.161 23.272 65.486 1.00 89.94 232 LYS A C 1
ATOM 1906 O O . LYS A 1 232 ? -34.414 22.488 66.395 1.00 89.94 232 LYS A O 1
ATOM 1911 N N . THR A 1 233 ? -34.833 23.300 64.337 1.00 90.69 233 THR A N 1
ATOM 1912 C CA . THR A 1 233 ? -35.967 22.401 64.062 1.00 90.69 233 THR A CA 1
ATOM 1913 C C . THR A 1 233 ? -35.546 20.931 64.093 1.00 90.69 233 THR A C 1
ATOM 1915 O O . THR A 1 233 ? -36.211 20.123 64.734 1.00 90.69 233 THR A O 1
ATOM 1918 N N . LYS A 1 234 ? -34.390 20.573 63.516 1.00 90.62 234 LYS A N 1
ATOM 1919 C CA . LYS A 1 234 ? -33.846 19.207 63.629 1.00 90.62 234 LYS A CA 1
ATOM 1920 C C . LYS A 1 234 ? -33.593 18.793 65.081 1.00 90.62 234 LYS A C 1
ATOM 1922 O O . LYS A 1 234 ? -33.920 17.671 65.457 1.00 90.62 234 LYS A O 1
ATOM 1927 N N . ASN A 1 235 ? -33.055 19.680 65.914 1.00 92.19 235 ASN A N 1
ATOM 1928 C CA . ASN A 1 235 ? -32.829 19.386 67.331 1.00 92.19 235 ASN A CA 1
ATOM 1929 C C . ASN A 1 235 ? -34.150 19.190 68.100 1.00 92.19 235 ASN A C 1
ATOM 1931 O O . ASN A 1 235 ? -34.264 18.281 68.918 1.00 92.19 235 ASN A O 1
ATOM 1935 N N . GLU A 1 236 ? -35.177 19.985 67.803 1.00 91.81 236 GLU A N 1
ATOM 1936 C CA . GLU A 1 236 ? -36.519 19.793 68.370 1.00 91.81 236 GLU A CA 1
ATOM 1937 C C . GLU A 1 236 ? -37.129 18.453 67.946 1.00 91.81 236 GLU A C 1
ATOM 1939 O O . GLU A 1 236 ? -37.596 17.705 68.804 1.00 91.81 236 GLU A O 1
ATOM 1944 N N . THR A 1 237 ? -37.034 18.086 66.662 1.00 90.50 237 THR A N 1
ATOM 1945 C CA . THR A 1 237 ? -37.496 16.766 66.196 1.00 90.50 237 THR A CA 1
ATOM 1946 C C . THR A 1 237 ? -36.732 15.619 66.855 1.00 90.50 237 THR A C 1
ATOM 1948 O O . THR A 1 237 ? -37.334 14.619 67.231 1.00 90.50 237 THR A O 1
ATOM 1951 N N . TYR A 1 238 ? -35.421 15.772 67.073 1.00 91.75 238 TYR A N 1
ATOM 1952 C CA . TYR A 1 238 ? -34.614 14.778 67.778 1.00 91.75 238 TYR A CA 1
ATOM 1953 C C . TYR A 1 238 ? -35.081 14.592 69.225 1.00 91.75 238 TYR A C 1
ATOM 1955 O O . TYR A 1 238 ? -35.234 13.459 69.680 1.00 91.75 238 TYR A O 1
ATOM 1963 N N . LYS A 1 239 ? -35.360 15.689 69.940 1.00 93.00 239 LYS A N 1
ATOM 1964 C CA . LYS A 1 239 ? -35.916 15.622 71.299 1.00 93.00 239 LYS A CA 1
ATOM 1965 C C . LYS A 1 239 ? -37.290 14.951 71.319 1.00 93.00 239 LYS A C 1
ATOM 1967 O O . LYS A 1 239 ? -37.530 14.148 72.216 1.00 93.00 239 LYS A O 1
ATOM 1972 N N . GLY A 1 240 ? -38.141 15.224 70.326 1.00 91.81 240 GLY A N 1
ATOM 1973 C CA . GLY A 1 240 ? -39.428 14.542 70.145 1.00 91.81 240 GLY A CA 1
ATOM 1974 C C . GLY A 1 240 ? -39.265 13.030 69.965 1.00 91.81 240 GLY A C 1
ATOM 1975 O O . GLY A 1 240 ? -39.821 12.245 70.728 1.00 91.81 240 GLY A O 1
ATOM 1976 N N . TYR A 1 241 ? -38.388 12.600 69.055 1.00 92.31 241 TYR A N 1
ATOM 1977 C CA . TYR A 1 241 ? -38.103 11.172 68.891 1.00 92.31 241 TYR A CA 1
ATOM 1978 C C . TYR A 1 241 ? -37.506 10.539 70.147 1.00 92.31 241 TYR A C 1
ATOM 1980 O O . TYR A 1 241 ? -37.796 9.388 70.463 1.00 92.31 241 TYR A O 1
ATOM 1988 N N . GLN A 1 242 ? -36.696 11.276 70.904 1.00 93.19 242 GLN A N 1
ATOM 1989 C CA . GLN A 1 242 ? -36.159 10.781 72.165 1.00 93.19 242 GLN A CA 1
ATOM 1990 C C . GLN A 1 242 ? -37.264 10.550 73.210 1.00 93.19 242 GLN A C 1
ATOM 1992 O O . GLN A 1 242 ? -37.211 9.550 73.933 1.00 93.19 242 GLN A O 1
ATOM 1997 N N . THR A 1 243 ? -38.271 11.428 73.282 1.00 93.25 243 THR A N 1
ATOM 1998 C CA . THR A 1 243 ? -39.439 11.228 74.153 1.00 93.25 243 THR A CA 1
ATOM 1999 C C . THR A 1 243 ? -40.312 10.067 73.688 1.00 93.25 243 THR A C 1
ATOM 2001 O O . THR A 1 243 ? -40.714 9.258 74.524 1.00 93.25 243 THR A O 1
ATOM 2004 N N . ASP A 1 244 ? -40.516 9.911 72.380 1.00 91.38 244 ASP A N 1
ATOM 2005 C CA . ASP A 1 244 ? -41.302 8.809 71.813 1.00 91.38 244 ASP A CA 1
ATOM 2006 C C . ASP A 1 244 ? -40.625 7.460 72.074 1.00 91.38 244 ASP A C 1
ATOM 2008 O O . ASP A 1 244 ? -41.254 6.517 72.550 1.00 91.38 244 ASP A O 1
ATOM 2012 N N . ILE A 1 245 ? -39.303 7.379 71.889 1.00 91.38 245 ILE A N 1
ATOM 2013 C CA . ILE A 1 245 ? -38.511 6.189 72.230 1.00 91.38 245 ILE A CA 1
ATOM 2014 C C . ILE A 1 245 ? -38.632 5.862 73.722 1.00 91.38 245 ILE A C 1
ATOM 2016 O O . ILE A 1 245 ? -38.728 4.690 74.093 1.00 91.38 245 ILE A O 1
ATOM 2020 N N . ALA A 1 246 ? -38.627 6.867 74.600 1.00 91.88 246 ALA A N 1
ATOM 2021 C CA . ALA A 1 246 ? -38.834 6.642 76.028 1.00 91.88 246 ALA A CA 1
ATOM 2022 C C . ALA A 1 246 ? -40.256 6.133 76.332 1.00 91.88 246 ALA A C 1
ATOM 2024 O O . ALA A 1 246 ? -40.409 5.262 77.192 1.00 91.88 246 ALA A O 1
ATOM 2025 N N . GLY A 1 247 ? -41.271 6.625 75.614 1.00 92.06 247 GLY A N 1
ATOM 2026 C CA . GLY A 1 247 ? -42.648 6.127 75.657 1.00 92.06 247 GLY A CA 1
ATOM 2027 C C . GLY A 1 247 ? -42.739 4.662 75.234 1.00 92.06 247 GLY A C 1
ATOM 2028 O O . GLY A 1 247 ? -43.127 3.814 76.037 1.00 92.06 247 GLY A O 1
ATOM 2029 N N . HIS A 1 248 ? -42.247 4.335 74.040 1.00 91.06 248 HIS A N 1
ATOM 2030 C CA . HIS A 1 248 ? -42.240 2.969 73.518 1.00 91.06 248 HIS A CA 1
ATOM 2031 C C . HIS A 1 248 ? -41.452 1.994 74.395 1.00 91.06 248 HIS A C 1
ATOM 2033 O O . HIS A 1 248 ? -41.839 0.839 74.538 1.00 91.06 248 HIS A O 1
ATOM 2039 N N . ARG A 1 249 ? -40.365 2.429 75.046 1.00 92.00 249 ARG A N 1
ATOM 2040 C CA . ARG A 1 249 ? -39.638 1.585 76.011 1.00 92.00 249 ARG A CA 1
ATOM 2041 C C . ARG A 1 249 ? -40.478 1.247 77.242 1.00 92.00 249 ARG A C 1
ATOM 2043 O O . ARG A 1 249 ? -40.404 0.117 77.722 1.00 92.00 249 ARG A O 1
ATOM 2050 N N . LYS A 1 250 ? -41.263 2.201 77.754 1.00 93.00 250 LYS A N 1
ATOM 2051 C CA . LYS A 1 250 ? -42.192 1.957 78.869 1.00 93.00 250 LYS A CA 1
ATOM 2052 C C . LYS A 1 250 ? -43.321 1.026 78.441 1.00 93.00 250 LYS A C 1
ATOM 2054 O O . LYS A 1 250 ? -43.604 0.067 79.151 1.00 93.00 250 LYS A O 1
ATOM 2059 N N . GLU A 1 251 ? -43.909 1.267 77.272 1.00 93.00 251 GLU A N 1
ATOM 2060 C CA . GLU A 1 251 ? -44.941 0.397 76.704 1.00 93.00 251 GLU A CA 1
ATOM 2061 C C . GLU A 1 251 ? -44.418 -1.018 76.494 1.00 93.00 251 GLU A C 1
ATOM 2063 O O . GLU A 1 251 ? -45.068 -1.962 76.913 1.00 93.00 251 GLU A O 1
ATOM 2068 N N . LEU A 1 252 ? -43.210 -1.183 75.954 1.00 91.75 252 LEU A N 1
ATOM 2069 C CA . LEU A 1 252 ? -42.572 -2.485 75.772 1.00 91.75 252 LEU A CA 1
ATOM 2070 C C . LEU A 1 252 ? -42.334 -3.206 77.105 1.00 91.75 252 LEU A C 1
ATOM 2072 O O . LEU A 1 252 ? -42.479 -4.424 77.171 1.00 91.75 252 LEU A O 1
ATOM 2076 N N . ALA A 1 253 ? -41.999 -2.483 78.177 1.00 92.44 253 ALA A N 1
ATOM 2077 C CA . ALA A 1 253 ? -41.880 -3.073 79.510 1.00 92.44 253 ALA A CA 1
ATOM 2078 C C . ALA A 1 253 ? -43.239 -3.553 80.051 1.00 92.44 253 ALA A C 1
ATOM 2080 O O . ALA A 1 253 ? -43.321 -4.647 80.612 1.00 92.44 253 ALA A O 1
ATOM 2081 N N . ILE A 1 254 ? -44.305 -2.771 79.842 1.00 93.31 254 ILE A N 1
ATOM 2082 C CA . ILE A 1 254 ? -45.677 -3.186 80.163 1.00 93.31 254 ILE A CA 1
ATOM 2083 C C . ILE A 1 254 ? -46.060 -4.402 79.314 1.00 93.31 254 ILE A C 1
ATOM 2085 O O . ILE A 1 254 ? -46.546 -5.385 79.864 1.00 93.31 254 ILE A O 1
ATOM 2089 N N . LEU A 1 255 ? -45.766 -4.376 78.011 1.00 92.69 255 LEU A N 1
ATOM 2090 C CA . LEU A 1 255 ? -46.104 -5.435 77.065 1.00 92.69 255 LEU A CA 1
ATOM 2091 C C . LEU A 1 255 ? -45.421 -6.755 77.421 1.00 92.69 255 LEU A C 1
ATOM 2093 O O . LEU A 1 255 ? -46.067 -7.795 77.406 1.00 92.69 255 LEU A O 1
ATOM 2097 N N . LYS A 1 256 ? -44.137 -6.717 77.797 1.00 90.44 256 LYS A N 1
ATOM 2098 C CA . LYS A 1 256 ? -43.403 -7.897 78.276 1.00 90.44 256 LYS A CA 1
ATOM 2099 C C . LYS A 1 256 ? -44.029 -8.473 79.537 1.00 90.44 256 LYS A C 1
ATOM 2101 O O . LYS A 1 256 ? -44.257 -9.671 79.613 1.00 90.44 256 LYS A O 1
ATOM 2106 N N . ARG A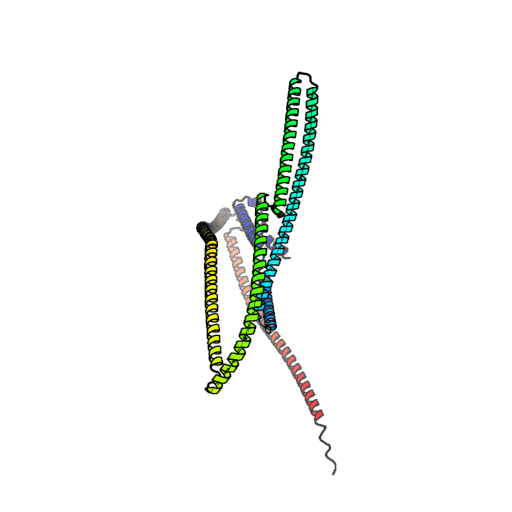 1 257 ? -44.393 -7.617 80.497 1.00 92.81 257 ARG A N 1
ATOM 2107 C CA . ARG A 1 257 ? -45.087 -8.067 81.708 1.00 92.81 257 ARG A CA 1
ATOM 2108 C C . ARG A 1 257 ? -46.447 -8.685 81.383 1.00 92.81 257 ARG A C 1
ATOM 2110 O O . ARG A 1 257 ? -46.807 -9.697 81.976 1.00 92.81 257 ARG A O 1
ATOM 2117 N N . THR A 1 258 ? -47.210 -8.095 80.463 1.00 92.12 258 THR A N 1
ATOM 2118 C CA . THR A 1 258 ? -48.481 -8.685 80.025 1.00 92.12 258 THR A CA 1
ATOM 2119 C C . THR A 1 258 ? -48.269 -9.979 79.249 1.00 92.12 258 THR A C 1
ATOM 2121 O O . THR A 1 258 ? -49.031 -10.916 79.446 1.00 92.12 258 THR A O 1
ATOM 2124 N N . GLU A 1 259 ? -47.224 -10.070 78.424 1.00 89.44 259 GLU A N 1
ATOM 2125 C CA . GLU A 1 259 ? -46.848 -11.291 77.711 1.00 89.44 259 GLU A CA 1
ATOM 2126 C C . GLU A 1 259 ? -46.515 -12.410 78.699 1.00 89.44 259 GLU A C 1
ATOM 2128 O O . GLU A 1 259 ? -46.995 -13.524 78.523 1.00 89.44 259 GLU A O 1
ATOM 2133 N N . ASP A 1 260 ? -45.761 -12.120 79.759 1.00 90.06 260 ASP A N 1
ATOM 2134 C CA . ASP A 1 260 ? -45.416 -13.103 80.787 1.00 90.06 260 ASP A CA 1
ATOM 2135 C C . ASP A 1 260 ? -46.668 -13.633 81.501 1.00 90.06 260 ASP A C 1
ATOM 2137 O O . ASP A 1 260 ? -46.845 -14.849 81.609 1.00 90.06 260 ASP A O 1
ATOM 2141 N N . ILE A 1 261 ? -47.585 -12.739 81.898 1.00 91.75 261 ILE A N 1
ATOM 2142 C CA . ILE A 1 261 ? -48.874 -13.113 82.508 1.00 91.75 261 ILE A CA 1
ATOM 2143 C C . ILE A 1 261 ? -49.696 -13.975 81.542 1.00 91.75 261 ILE A C 1
ATOM 2145 O O . ILE A 1 261 ? -50.235 -15.013 81.927 1.00 91.75 261 ILE A O 1
ATOM 2149 N N . VAL A 1 262 ? -49.784 -13.572 80.274 1.00 90.50 262 VAL A N 1
ATOM 2150 C CA . VAL A 1 262 ? -50.548 -14.303 79.256 1.00 90.50 262 VAL A CA 1
ATOM 2151 C C . VAL A 1 262 ? -49.896 -15.645 78.933 1.00 90.50 262 VAL A C 1
ATOM 2153 O O . VAL A 1 262 ? -50.611 -16.624 78.756 1.00 90.50 262 VAL A O 1
ATOM 2156 N N . ARG A 1 263 ? -48.564 -15.752 78.901 1.00 88.56 263 ARG A N 1
ATOM 2157 C CA . ARG A 1 263 ? -47.853 -17.028 78.721 1.00 88.56 263 ARG A CA 1
ATOM 2158 C C . ARG A 1 263 ? -48.104 -17.973 79.885 1.00 88.56 263 ARG A C 1
ATOM 2160 O O . ARG A 1 263 ? -48.253 -19.173 79.667 1.00 88.56 263 ARG A O 1
ATOM 2167 N N . GLU A 1 264 ? -48.136 -17.458 81.108 1.00 89.81 264 GLU A N 1
ATOM 2168 C CA . GLU A 1 264 ? -48.464 -18.251 82.290 1.00 89.81 264 GLU A CA 1
ATOM 2169 C C . GLU A 1 264 ? -49.906 -18.770 82.214 1.00 89.81 264 GLU A C 1
ATOM 2171 O O . GLU A 1 264 ? -50.124 -19.978 82.317 1.00 89.81 264 GLU A O 1
ATOM 2176 N N . GLN A 1 265 ? -50.864 -17.901 81.876 1.00 88.25 265 GLN A N 1
ATOM 2177 C CA . GLN A 1 265 ? -52.254 -18.293 81.612 1.00 88.25 265 GLN A CA 1
ATOM 2178 C C . GLN A 1 265 ? -52.379 -19.267 80.428 1.00 88.25 265 GLN A C 1
ATOM 2180 O O . GLN A 1 265 ? -53.153 -20.217 80.457 1.00 88.25 265 GLN A O 1
ATOM 2185 N N . GLN A 1 266 ? -51.598 -19.090 79.364 1.00 85.12 266 GLN A N 1
ATOM 2186 C CA . GLN A 1 266 ? -51.602 -19.991 78.217 1.00 85.12 266 GLN A CA 1
ATOM 2187 C C . GLN A 1 266 ? -51.099 -21.378 78.608 1.00 85.12 266 GLN A C 1
ATOM 2189 O O . GLN A 1 266 ? -51.639 -22.362 78.111 1.00 85.12 266 GLN A O 1
ATOM 2194 N N . LYS A 1 267 ? -50.098 -21.478 79.492 1.00 85.38 267 LYS A N 1
ATOM 2195 C CA . LYS A 1 267 ? -49.627 -22.762 80.028 1.00 85.38 267 LYS A CA 1
ATOM 2196 C C . LYS A 1 267 ? -50.704 -23.436 80.876 1.00 85.38 267 LYS A C 1
ATOM 2198 O O . LYS A 1 267 ? -50.921 -24.634 80.703 1.00 85.38 267 LYS A O 1
ATOM 2203 N N . THR A 1 268 ? -51.408 -22.694 81.735 1.00 86.62 268 THR A N 1
ATOM 2204 C CA . THR A 1 268 ? -52.511 -23.260 82.533 1.00 86.62 268 THR A CA 1
ATOM 2205 C C . THR A 1 268 ? -53.648 -23.743 81.634 1.00 86.62 268 THR A C 1
ATOM 2207 O O . THR A 1 268 ? -54.016 -24.915 81.706 1.00 86.62 268 THR A O 1
ATOM 2210 N N . PHE A 1 269 ? -54.112 -22.916 80.692 1.00 84.00 269 PHE A N 1
ATOM 2211 C CA . PHE A 1 269 ? -55.139 -23.311 79.724 1.00 84.00 269 PHE A CA 1
ATOM 2212 C C . PHE A 1 269 ? -54.685 -24.445 78.802 1.00 84.00 269 PHE A C 1
ATOM 2214 O O . PHE A 1 269 ? -55.482 -25.304 78.439 1.00 84.00 269 PHE A O 1
ATOM 2221 N N . HIS A 1 270 ? -53.413 -24.487 78.401 1.00 81.62 270 HIS A N 1
ATOM 2222 C CA . HIS A 1 270 ? -52.880 -25.583 77.593 1.00 81.62 270 HIS A CA 1
ATOM 2223 C C . HIS A 1 270 ? -52.936 -26.909 78.354 1.00 81.62 270 HIS A C 1
ATOM 2225 O O . HIS A 1 270 ? -53.378 -27.906 77.790 1.00 81.62 270 HIS A O 1
ATOM 2231 N N . ASN A 1 271 ? -52.582 -26.911 79.641 1.00 81.00 271 ASN A N 1
ATOM 2232 C CA . ASN A 1 271 ? -52.697 -28.096 80.487 1.00 81.00 271 ASN A CA 1
ATOM 2233 C C . ASN A 1 271 ? -54.160 -28.533 80.659 1.00 81.00 271 ASN A C 1
ATOM 2235 O O . ASN A 1 271 ? -54.460 -29.722 80.559 1.00 81.00 271 ASN A O 1
ATOM 2239 N N . GLU A 1 272 ? -55.086 -27.591 80.851 1.00 81.12 272 GLU A N 1
ATOM 2240 C CA . GLU A 1 272 ? -56.524 -27.882 80.919 1.00 81.12 272 GLU A CA 1
ATOM 2241 C C . GLU A 1 272 ? -57.061 -28.466 79.605 1.00 81.12 272 GLU A C 1
ATOM 2243 O O . GLU A 1 272 ? -57.775 -29.471 79.615 1.00 81.12 272 GLU A O 1
ATOM 2248 N N . ILE A 1 273 ? -56.673 -27.893 78.463 1.00 76.38 273 ILE A N 1
ATOM 2249 C CA . ILE A 1 273 ? -57.060 -28.376 77.133 1.00 76.38 273 ILE A CA 1
ATOM 2250 C C . ILE A 1 273 ? -56.479 -29.767 76.874 1.00 76.38 273 ILE A C 1
ATOM 2252 O O . ILE A 1 273 ? -57.216 -30.630 76.413 1.00 76.38 273 ILE A O 1
ATOM 2256 N N . LEU A 1 274 ? -55.221 -30.037 77.237 1.00 77.12 274 LEU A N 1
ATOM 2257 C CA . LEU A 1 274 ? -54.625 -31.375 77.130 1.00 77.12 274 LEU A CA 1
ATOM 2258 C C . LEU A 1 274 ? -55.392 -32.416 77.958 1.00 77.12 274 LEU A C 1
ATOM 2260 O O . LEU A 1 274 ? -55.580 -33.553 77.519 1.00 77.12 274 LEU A O 1
ATOM 2264 N N . ILE A 1 275 ? -55.867 -32.040 79.148 1.00 78.94 275 ILE A N 1
ATOM 2265 C CA . ILE A 1 275 ? -56.712 -32.907 79.979 1.00 78.94 275 ILE A CA 1
ATOM 2266 C C . ILE A 1 275 ? -58.065 -33.156 79.293 1.00 78.94 275 ILE A C 1
ATOM 2268 O O . ILE A 1 275 ? -58.551 -34.288 79.296 1.00 78.94 275 ILE A O 1
ATOM 2272 N N . ILE A 1 276 ? -58.673 -32.132 78.687 1.00 78.44 276 ILE A N 1
ATOM 2273 C CA . ILE A 1 276 ? -59.946 -32.247 77.953 1.00 78.44 276 ILE A CA 1
ATOM 2274 C C . ILE A 1 276 ? -59.788 -33.106 76.688 1.00 78.44 276 ILE A C 1
ATOM 2276 O O . ILE A 1 276 ? -60.622 -33.973 76.430 1.00 78.44 276 ILE A O 1
ATOM 2280 N N . GLU A 1 277 ? -58.714 -32.907 75.931 1.00 75.19 277 GLU A N 1
ATOM 2281 C CA . GLU A 1 277 ? -58.358 -33.660 74.725 1.00 75.19 277 GLU A CA 1
ATOM 2282 C C . GLU A 1 277 ? -58.149 -35.148 75.037 1.00 75.19 277 GLU A C 1
ATOM 2284 O O . GLU A 1 277 ? -58.726 -36.008 74.366 1.00 75.19 277 GLU A O 1
ATOM 2289 N N . ARG A 1 278 ? -57.440 -35.468 76.134 1.00 74.19 278 ARG A N 1
ATOM 2290 C CA . ARG A 1 278 ? -57.310 -36.851 76.630 1.00 74.19 278 ARG A CA 1
ATOM 2291 C C . ARG A 1 278 ? -58.648 -37.452 77.051 1.00 74.19 278 ARG A C 1
ATOM 2293 O O . ARG A 1 278 ? -58.926 -38.596 76.709 1.00 74.19 278 ARG A O 1
ATOM 2300 N N . LYS A 1 279 ? -59.497 -36.694 77.757 1.00 76.31 279 LYS A N 1
ATOM 2301 C CA . LYS A 1 279 ? -60.833 -37.159 78.180 1.00 76.31 279 LYS A CA 1
ATOM 2302 C C . LYS A 1 279 ? -61.771 -37.433 77.003 1.00 76.31 279 LYS A C 1
ATOM 2304 O O . LYS A 1 279 ? -62.656 -38.272 77.125 1.00 76.31 279 LYS A O 1
ATOM 2309 N N . ARG A 1 280 ? -61.599 -36.727 75.883 1.00 70.81 280 ARG A N 1
ATOM 2310 C CA . ARG A 1 280 ? -62.414 -36.886 74.667 1.00 70.81 280 ARG A CA 1
ATOM 2311 C C . ARG A 1 280 ? -61.788 -37.813 73.620 1.00 70.81 280 ARG A C 1
ATOM 2313 O O . ARG A 1 280 ? -62.395 -38.010 72.576 1.00 70.81 280 ARG A O 1
ATOM 2320 N N . GLY A 1 281 ? -60.612 -38.386 73.892 1.00 70.06 281 GLY A N 1
ATOM 2321 C CA . GLY A 1 281 ? -59.929 -39.315 72.986 1.00 70.06 281 GLY A CA 1
ATOM 2322 C C . GLY A 1 281 ? -59.361 -38.669 71.717 1.00 70.06 281 GLY A C 1
ATOM 2323 O O . GLY A 1 281 ? -59.070 -39.376 70.758 1.00 70.06 281 GLY A O 1
ATOM 2324 N N . ILE A 1 282 ? -59.204 -37.343 71.693 1.00 66.56 282 ILE A N 1
ATOM 2325 C CA . ILE A 1 282 ? -58.702 -36.589 70.538 1.00 66.56 282 ILE A CA 1
ATOM 2326 C C . ILE A 1 282 ? -57.446 -35.851 70.991 1.00 66.56 282 ILE A C 1
ATOM 2328 O O . ILE A 1 282 ? -57.523 -34.723 71.464 1.00 66.56 282 ILE A O 1
ATOM 2332 N N . THR A 1 283 ? -56.287 -36.492 70.887 1.00 63.00 283 THR A N 1
ATOM 2333 C CA . THR A 1 283 ? -54.990 -35.881 71.214 1.00 63.00 283 THR A CA 1
ATOM 2334 C C . THR A 1 283 ? -54.347 -35.293 69.958 1.00 63.00 283 THR A C 1
ATOM 2336 O O . THR A 1 283 ? -54.261 -35.990 68.950 1.00 63.00 283 THR A O 1
ATOM 2339 N N . GLY A 1 284 ? -53.871 -34.042 70.012 1.00 70.12 284 GLY A N 1
ATOM 2340 C CA . GLY A 1 284 ? -53.062 -33.439 68.935 1.00 70.12 284 GLY A CA 1
ATOM 2341 C C . GLY A 1 284 ? -53.823 -32.571 67.923 1.00 70.12 284 GLY A C 1
ATOM 2342 O O . GLY A 1 284 ? -53.213 -32.028 67.005 1.00 70.12 284 GLY A O 1
ATOM 2343 N N . PHE A 1 285 ? -55.132 -32.357 68.103 1.00 72.44 285 PHE A N 1
ATOM 2344 C CA . PHE A 1 285 ? -55.945 -31.531 67.194 1.00 72.44 285 PHE A CA 1
ATOM 2345 C C . PHE A 1 285 ? -55.453 -30.074 67.114 1.00 72.44 285 PHE A C 1
ATOM 2347 O O . PHE A 1 285 ? -55.422 -29.468 66.036 1.00 72.44 285 PHE A O 1
ATOM 2354 N N . ARG A 1 286 ? -55.011 -29.510 68.246 1.00 72.75 286 ARG A N 1
ATOM 2355 C CA . ARG A 1 286 ? -54.444 -28.156 68.311 1.00 72.75 286 ARG A CA 1
ATOM 2356 C C . ARG A 1 286 ? -53.115 -28.032 67.563 1.00 72.75 286 ARG A C 1
ATOM 2358 O O . ARG A 1 286 ? -52.914 -27.027 66.889 1.00 72.75 286 ARG A O 1
ATOM 2365 N N . GLU A 1 287 ? -52.248 -29.040 67.637 1.00 73.12 287 GLU A N 1
ATOM 2366 C CA . GLU A 1 287 ? -50.962 -29.057 66.926 1.00 73.12 287 GLU A CA 1
ATOM 2367 C C . GLU A 1 287 ? -51.173 -29.113 65.411 1.00 73.12 287 GLU A C 1
ATOM 2369 O O . GLU A 1 287 ? -50.577 -28.325 64.678 1.00 73.12 287 GLU A O 1
ATOM 2374 N N . THR A 1 288 ? -52.110 -29.942 64.937 1.00 75.88 288 THR A N 1
ATOM 2375 C CA . THR A 1 288 ? -52.491 -29.965 63.516 1.00 75.88 288 THR A CA 1
ATOM 2376 C C . THR A 1 288 ? -53.108 -28.647 63.043 1.00 75.88 288 THR A C 1
ATOM 2378 O O . THR A 1 288 ? -52.817 -28.204 61.935 1.00 75.88 288 THR A O 1
ATOM 2381 N N . ARG A 1 289 ? -53.911 -27.962 63.873 1.00 76.75 289 ARG A N 1
ATOM 2382 C CA . ARG A 1 289 ? -54.459 -26.635 63.538 1.00 76.75 289 ARG A CA 1
ATOM 2383 C C . ARG A 1 289 ? -53.369 -25.561 63.498 1.00 76.75 289 ARG A C 1
ATOM 2385 O O . ARG A 1 289 ? -53.377 -24.736 62.591 1.00 76.75 289 ARG A O 1
ATOM 2392 N N . GLN A 1 290 ? -52.425 -25.599 64.435 1.00 78.25 290 GLN A N 1
ATOM 2393 C CA . GLN A 1 290 ? -51.293 -24.674 64.488 1.00 78.25 290 GLN A CA 1
ATOM 2394 C C . GLN A 1 290 ? -50.353 -24.853 63.288 1.00 78.25 290 GLN A C 1
ATOM 2396 O O . GLN A 1 290 ? -49.891 -23.864 62.728 1.00 78.25 290 GLN A O 1
ATOM 2401 N N . GLN A 1 291 ? -50.116 -26.091 62.847 1.00 79.25 291 GLN A N 1
ATOM 2402 C CA . GLN A 1 291 ? -49.377 -26.367 61.611 1.00 79.25 291 GLN A CA 1
ATOM 2403 C C . GLN A 1 291 ? -50.129 -25.858 60.373 1.00 79.25 291 GLN A C 1
ATOM 2405 O O . GLN A 1 291 ? -49.517 -25.321 59.454 1.00 79.25 291 GLN A O 1
ATOM 2410 N N . LEU A 1 292 ? -51.460 -25.971 60.341 1.00 79.56 292 LEU A N 1
ATOM 2411 C CA . LEU A 1 292 ? -52.263 -25.435 59.237 1.00 79.56 292 LEU A CA 1
ATOM 2412 C C . LEU A 1 292 ? -52.219 -23.899 59.187 1.00 79.56 292 LEU A C 1
ATOM 2414 O O . LEU A 1 292 ? -52.125 -23.310 58.112 1.00 79.56 292 LEU A O 1
ATOM 2418 N N . GLU A 1 293 ? -52.239 -23.253 60.351 1.00 81.88 293 GLU A N 1
ATOM 2419 C CA . GLU A 1 293 ? -52.127 -21.801 60.492 1.00 81.88 293 GLU A CA 1
ATOM 2420 C C . GLU A 1 293 ? -50.721 -21.300 60.127 1.00 81.88 293 GLU A C 1
ATOM 2422 O O . GLU A 1 293 ? -50.598 -20.320 59.392 1.00 81.88 293 GLU A O 1
ATOM 2427 N N . SER A 1 294 ? -49.658 -22.020 60.511 1.00 86.12 294 SER A N 1
ATOM 2428 C CA . SER A 1 294 ? -48.292 -21.688 60.085 1.00 86.12 294 SER A CA 1
ATOM 2429 C C . SER A 1 294 ? -48.113 -21.849 58.577 1.00 86.12 294 SER A C 1
ATOM 2431 O O . SER A 1 294 ? -47.510 -20.994 57.939 1.00 86.12 294 SER A O 1
ATOM 2433 N N . VAL A 1 295 ? -48.680 -22.905 57.981 1.00 84.56 295 VAL A N 1
ATOM 2434 C CA . VAL A 1 295 ? -48.657 -23.109 56.524 1.00 84.56 295 VAL A CA 1
ATOM 2435 C C . VAL A 1 295 ? -49.440 -22.008 55.802 1.00 84.56 295 VAL A C 1
ATOM 2437 O O . VAL A 1 295 ? -49.000 -21.540 54.752 1.00 84.56 295 VAL A O 1
ATOM 2440 N N . SER A 1 296 ? -50.557 -21.537 56.365 1.00 83.62 296 SER A N 1
ATOM 2441 C CA . SER A 1 296 ? -51.306 -20.400 55.816 1.00 83.62 296 SER A CA 1
ATOM 2442 C C . SER A 1 296 ? -50.519 -19.087 55.909 1.00 83.62 296 SER A C 1
ATOM 2444 O O . SER A 1 296 ? -50.516 -18.322 54.946 1.00 83.62 296 SER A O 1
ATOM 2446 N N . SER A 1 297 ? -49.817 -18.844 57.022 1.00 85.31 297 SER A N 1
ATOM 2447 C CA . SER A 1 297 ? -48.940 -17.674 57.188 1.00 85.31 297 SER A CA 1
ATOM 2448 C C . SER A 1 297 ? -47.779 -17.705 56.197 1.00 85.31 297 SER A C 1
ATOM 2450 O O . SER A 1 297 ? -47.572 -16.751 55.453 1.00 85.31 297 SER A O 1
ATOM 2452 N N . SER A 1 298 ? -47.072 -18.836 56.101 1.00 82.12 298 SER A N 1
ATOM 2453 C CA . SER A 1 298 ? -45.968 -18.996 55.151 1.00 82.12 298 SER A CA 1
ATOM 2454 C C . SER A 1 298 ? -46.427 -18.871 53.699 1.00 82.12 298 SER A C 1
ATOM 2456 O O . SER A 1 298 ? -45.682 -18.362 52.867 1.00 82.12 298 SER A O 1
ATOM 2458 N N . LYS A 1 299 ? -47.656 -19.295 53.371 1.00 86.12 299 LYS A N 1
ATOM 2459 C CA . LYS A 1 299 ? -48.222 -19.095 52.032 1.00 86.12 299 LYS A CA 1
ATOM 2460 C C . LYS A 1 299 ? -48.494 -17.615 51.743 1.00 86.12 299 LYS A C 1
ATOM 2462 O O . LYS A 1 299 ? -48.143 -17.159 50.660 1.00 86.12 299 LYS A O 1
ATOM 2467 N N . ALA A 1 300 ? -49.058 -16.875 52.699 1.00 86.94 300 ALA A N 1
ATOM 2468 C CA . ALA A 1 300 ? -49.288 -15.437 52.557 1.00 86.94 300 ALA A CA 1
ATOM 2469 C C . ALA A 1 300 ? -47.968 -14.662 52.387 1.00 86.94 300 ALA A C 1
ATOM 2471 O O . ALA A 1 300 ? -47.842 -13.854 51.472 1.00 86.94 300 ALA A O 1
ATOM 2472 N N . GLU A 1 301 ? -46.950 -14.982 53.190 1.00 85.25 301 GLU A N 1
ATOM 2473 C CA . GLU A 1 301 ? -45.604 -14.407 53.053 1.00 85.25 301 GLU A CA 1
ATOM 2474 C C . GLU A 1 301 ? -44.972 -14.732 51.693 1.00 85.25 301 GLU A C 1
ATOM 2476 O O . GLU A 1 301 ? -44.344 -13.878 51.065 1.00 85.25 301 GLU A O 1
ATOM 2481 N N . PHE A 1 302 ? -45.148 -15.963 51.205 1.00 85.50 302 PHE A N 1
ATOM 2482 C CA . PHE A 1 302 ? -44.622 -16.374 49.907 1.00 85.50 302 PHE A CA 1
ATOM 2483 C C . PHE A 1 302 ? -45.301 -15.643 48.743 1.00 85.50 302 PHE A C 1
ATOM 2485 O O . PHE A 1 302 ? -44.632 -15.267 47.777 1.00 85.50 302 PHE A O 1
ATOM 2492 N N . ASP A 1 303 ? -46.609 -15.407 48.836 1.00 86.81 303 ASP A N 1
ATOM 2493 C CA . ASP A 1 303 ? -47.351 -14.636 47.839 1.00 86.81 303 ASP A CA 1
ATOM 2494 C C . ASP A 1 303 ? -46.976 -13.137 47.884 1.00 86.81 303 ASP A C 1
ATOM 2496 O O . ASP A 1 303 ? -46.793 -12.530 46.827 1.00 86.81 303 ASP A O 1
ATOM 2500 N N . ASP A 1 304 ? -46.702 -12.568 49.063 1.00 88.81 304 ASP A N 1
ATOM 2501 C CA . ASP A 1 304 ? -46.148 -11.210 49.207 1.00 88.81 304 ASP A CA 1
ATOM 2502 C C . ASP A 1 304 ? -44.747 -11.075 48.588 1.00 88.81 304 ASP A C 1
ATOM 2504 O O . ASP A 1 304 ? -44.439 -10.081 47.923 1.00 88.81 304 ASP A O 1
ATOM 2508 N N . ILE A 1 305 ? -43.878 -12.076 48.770 1.00 85.25 305 ILE A N 1
ATOM 2509 C CA . ILE A 1 305 ? -42.544 -12.108 48.148 1.00 85.25 305 ILE A CA 1
ATOM 2510 C C . ILE A 1 305 ? -42.672 -12.209 46.623 1.00 85.25 305 ILE A C 1
ATOM 2512 O O . ILE A 1 305 ? -41.956 -11.518 45.892 1.00 85.25 305 ILE A O 1
ATOM 2516 N N . LYS A 1 306 ? -43.608 -13.015 46.111 1.00 87.38 306 LYS A N 1
ATOM 2517 C CA . LYS A 1 306 ? -43.905 -13.064 44.671 1.00 87.38 306 LYS A CA 1
ATOM 2518 C C . LYS A 1 306 ? -44.420 -11.727 44.142 1.00 87.38 306 LYS A C 1
ATOM 2520 O O . LYS A 1 306 ? -43.989 -11.301 43.075 1.00 87.38 306 LYS A O 1
ATOM 2525 N N . GLY A 1 307 ? -45.286 -11.041 44.886 1.00 87.56 307 GLY A N 1
ATOM 2526 C CA . GLY A 1 307 ? -45.755 -9.699 44.537 1.00 87.56 307 GLY A CA 1
ATOM 2527 C C . GLY A 1 307 ? -44.601 -8.699 44.434 1.00 87.56 307 GLY A C 1
ATOM 2528 O O . GLY A 1 307 ? -44.426 -8.055 43.399 1.00 87.56 307 GLY A O 1
ATOM 2529 N N . LYS A 1 308 ? -43.741 -8.648 45.459 1.00 86.25 308 LYS A N 1
ATOM 2530 C CA . LYS A 1 308 ? -42.558 -7.769 45.489 1.00 86.25 308 LYS A CA 1
ATOM 2531 C C . LYS A 1 308 ? -41.570 -8.079 44.363 1.00 86.25 308 LYS A C 1
ATOM 2533 O O . LYS A 1 308 ? -41.120 -7.165 43.679 1.00 86.25 308 LYS A O 1
ATOM 2538 N N . THR A 1 309 ? -41.280 -9.355 44.110 1.00 85.88 309 THR A N 1
ATOM 2539 C CA . THR A 1 309 ? -40.374 -9.757 43.018 1.00 85.88 309 THR A CA 1
ATOM 2540 C C . THR A 1 309 ? -40.944 -9.424 41.638 1.00 85.88 309 THR A C 1
ATOM 2542 O O . THR A 1 309 ? -40.201 -8.964 40.775 1.00 85.88 309 THR A O 1
ATOM 2545 N N . LEU A 1 310 ? -42.256 -9.562 41.420 1.00 87.94 310 LEU A N 1
ATOM 2546 C CA . LEU A 1 310 ? -42.906 -9.140 40.172 1.00 87.94 310 LEU A CA 1
ATOM 2547 C C . LEU A 1 310 ? -42.877 -7.617 39.982 1.00 87.94 310 LEU A C 1
ATOM 2549 O O . LEU A 1 310 ? -42.663 -7.137 38.862 1.00 87.94 310 LEU A O 1
ATOM 2553 N N . GLU A 1 311 ? -43.047 -6.843 41.053 1.00 87.94 311 GLU A N 1
ATOM 2554 C CA . GLU A 1 311 ? -42.897 -5.387 41.009 1.00 87.94 311 GLU A CA 1
ATOM 2555 C C . GLU A 1 311 ? -41.456 -4.964 40.709 1.00 87.94 311 GLU A C 1
ATOM 2557 O O . GLU A 1 311 ? -41.240 -4.064 39.896 1.00 87.94 311 GLU A O 1
ATOM 2562 N N . GLU A 1 312 ? -40.466 -5.613 41.319 1.00 88.50 312 GLU A N 1
ATOM 2563 C CA . GLU A 1 312 ? -39.044 -5.378 41.051 1.00 88.50 312 GLU A CA 1
ATOM 2564 C C . GLU A 1 312 ? -38.676 -5.739 39.611 1.00 88.50 312 GLU A C 1
ATOM 2566 O O . GLU A 1 312 ? -38.076 -4.923 38.912 1.00 88.50 312 GLU A O 1
ATOM 2571 N N . MET A 1 313 ? -39.116 -6.898 39.113 1.00 85.06 313 MET A N 1
ATOM 2572 C CA . MET A 1 313 ? -38.946 -7.275 37.706 1.00 85.06 313 MET A CA 1
ATOM 2573 C C . MET A 1 313 ? -39.591 -6.247 36.772 1.00 85.06 313 MET A C 1
ATOM 2575 O O . MET A 1 313 ? -38.988 -5.847 35.777 1.00 85.06 313 MET A O 1
ATOM 2579 N N . SER A 1 314 ? -40.780 -5.747 37.111 1.00 91.44 314 SER A N 1
ATOM 2580 C CA . SER A 1 314 ? -41.463 -4.711 36.329 1.00 91.44 314 SER A CA 1
ATOM 2581 C C . SER A 1 314 ? -40.722 -3.369 36.358 1.00 91.44 314 SER A C 1
ATOM 2583 O O . SER A 1 314 ? -40.664 -2.679 35.338 1.00 91.44 314 SER A O 1
ATOM 2585 N N . LYS A 1 315 ? -40.127 -2.993 37.498 1.00 93.38 315 LYS A N 1
ATOM 2586 C CA . LYS A 1 315 ? -39.265 -1.805 37.621 1.00 93.38 315 LYS A CA 1
ATOM 2587 C C . LYS A 1 315 ? -38.004 -1.952 36.768 1.00 93.38 315 LYS A C 1
ATOM 2589 O O . LYS A 1 315 ? -37.703 -1.042 36.002 1.00 93.38 315 LYS A O 1
ATOM 2594 N N . ILE A 1 316 ? -37.344 -3.111 36.813 1.00 91.19 316 ILE A N 1
ATOM 2595 C CA . ILE A 1 316 ? -36.155 -3.412 36.000 1.00 91.19 316 ILE A CA 1
ATOM 2596 C C . ILE A 1 316 ? -36.491 -3.351 34.506 1.00 91.19 316 ILE A C 1
ATOM 2598 O O . ILE A 1 316 ? -35.767 -2.728 33.734 1.00 91.19 316 ILE A O 1
ATOM 2602 N N . VAL A 1 317 ? -37.613 -3.937 34.077 1.00 94.19 317 VAL A N 1
ATOM 2603 C CA . VAL A 1 317 ? -38.046 -3.879 32.670 1.00 94.19 317 VAL A CA 1
ATOM 2604 C C . VAL A 1 317 ? -38.307 -2.435 32.232 1.00 94.19 317 VAL A C 1
ATOM 2606 O O . VAL A 1 317 ? -37.882 -2.046 31.142 1.00 94.19 317 VAL A O 1
ATOM 2609 N N . LYS A 1 318 ? -38.945 -1.613 33.076 1.00 93.50 318 LYS A N 1
ATOM 2610 C CA . LYS A 1 318 ? -39.154 -0.182 32.797 1.00 93.50 318 LYS A CA 1
ATOM 2611 C C . LYS A 1 318 ? -37.834 0.590 32.719 1.00 93.50 318 LYS A C 1
ATOM 2613 O O . LYS A 1 318 ? -37.670 1.395 31.804 1.00 93.50 318 LYS A O 1
ATOM 2618 N N . GLU A 1 319 ? -36.881 0.322 33.610 1.00 93.75 319 GLU A N 1
ATOM 2619 C CA . GLU A 1 319 ? -35.535 0.910 33.550 1.00 93.75 319 GLU A CA 1
ATOM 2620 C C . GLU A 1 319 ? -34.790 0.514 32.272 1.00 93.75 319 GLU A C 1
ATOM 2622 O O . GLU A 1 319 ? -34.217 1.376 31.605 1.00 93.75 319 GLU A O 1
ATOM 2627 N N . ILE A 1 320 ? -34.828 -0.766 31.883 1.00 92.31 320 ILE A N 1
ATOM 2628 C CA . ILE A 1 320 ? -34.219 -1.247 30.635 1.00 92.31 320 ILE A CA 1
ATOM 2629 C C . ILE A 1 320 ? -34.858 -0.542 29.436 1.00 92.31 320 ILE A C 1
ATOM 2631 O O . ILE A 1 320 ? -34.146 -0.050 28.562 1.00 92.31 320 ILE A O 1
ATOM 2635 N N . GLN A 1 321 ? -36.188 -0.431 29.403 1.00 94.25 321 GLN A N 1
ATOM 2636 C CA . GLN A 1 321 ? -36.891 0.286 28.338 1.00 94.25 321 GLN A CA 1
ATOM 2637 C C . GLN A 1 321 ? -36.531 1.779 28.297 1.00 94.25 321 GLN A C 1
ATOM 2639 O O . GLN A 1 321 ? -36.367 2.319 27.201 1.00 94.25 321 GLN A O 1
ATOM 2644 N N . SER A 1 322 ? -36.368 2.443 29.449 1.00 94.25 322 SER A N 1
ATOM 2645 C CA . SER A 1 322 ? -35.911 3.841 29.507 1.00 94.25 322 SER A CA 1
ATOM 2646 C C . SER A 1 322 ? -34.497 3.984 28.948 1.00 94.25 322 SER A C 1
ATOM 2648 O O . SER A 1 322 ? -34.277 4.770 28.028 1.00 94.25 322 SER A O 1
ATOM 2650 N N . ARG A 1 323 ? -33.561 3.137 29.397 1.00 93.62 323 ARG A N 1
ATOM 2651 C CA . ARG A 1 323 ? -32.172 3.136 28.912 1.00 93.62 323 ARG A CA 1
ATOM 2652 C C . ARG A 1 323 ? -32.076 2.844 27.416 1.00 93.62 323 ARG A C 1
ATOM 2654 O O . ARG A 1 323 ? -31.259 3.452 26.730 1.00 93.62 323 ARG A O 1
ATOM 2661 N N . ILE A 1 324 ? -32.907 1.944 26.885 1.00 92.31 324 ILE A N 1
ATOM 2662 C CA . ILE A 1 324 ? -32.976 1.682 25.438 1.00 92.31 324 ILE A CA 1
ATOM 2663 C C . ILE A 1 324 ? -33.419 2.943 24.690 1.00 92.31 324 ILE A C 1
ATOM 2665 O O . ILE A 1 324 ? -32.797 3.294 23.689 1.00 92.31 324 ILE A O 1
ATOM 2669 N N . LYS A 1 325 ? -34.450 3.650 25.172 1.00 94.19 325 LYS A N 1
ATOM 2670 C CA . LYS A 1 325 ? -34.924 4.897 24.549 1.00 94.19 325 LYS A CA 1
ATOM 2671 C C . LYS A 1 325 ? -33.871 6.003 24.601 1.00 94.19 325 LYS A C 1
ATOM 2673 O O . LYS A 1 325 ? -33.648 6.664 23.587 1.00 94.19 325 LYS A O 1
ATOM 2678 N N . GLU A 1 326 ? -33.195 6.170 25.734 1.00 93.56 326 GLU A N 1
ATOM 2679 C CA . GLU A 1 326 ? -32.088 7.120 25.897 1.00 93.56 326 GLU A CA 1
ATOM 2680 C C . GLU A 1 326 ? -30.952 6.807 24.917 1.00 93.56 326 GLU A C 1
ATOM 2682 O O . GLU A 1 326 ? -30.595 7.656 24.100 1.00 93.56 326 GLU A O 1
ATOM 2687 N N . ARG A 1 327 ? -30.469 5.558 24.874 1.00 92.12 327 ARG A N 1
ATOM 2688 C CA . ARG A 1 327 ? -29.440 5.132 23.910 1.00 92.12 327 ARG A CA 1
ATOM 2689 C C . ARG A 1 327 ? -29.879 5.300 22.462 1.00 92.12 327 ARG A C 1
ATOM 2691 O O . ARG A 1 327 ? -29.085 5.717 21.623 1.00 92.12 327 ARG A O 1
ATOM 2698 N N . GLN A 1 328 ? -31.139 5.014 22.150 1.00 93.00 328 GLN A N 1
ATOM 2699 C CA . GLN A 1 328 ? -31.689 5.240 20.817 1.00 93.00 328 GLN A CA 1
ATOM 2700 C C . GLN A 1 328 ? -31.691 6.735 20.462 1.00 93.00 328 GLN A C 1
ATOM 2702 O O . GLN A 1 328 ? -31.409 7.087 19.316 1.00 93.00 328 GLN A O 1
ATOM 2707 N N . SER A 1 329 ? -31.973 7.616 21.425 1.00 92.62 329 SER A N 1
ATOM 2708 C CA . SER A 1 329 ? -31.911 9.068 21.233 1.00 92.62 329 SER A CA 1
ATOM 2709 C C . SER A 1 329 ? -30.478 9.578 21.042 1.00 92.62 329 SER A C 1
ATOM 2711 O O . SER A 1 329 ? -30.249 10.380 20.140 1.00 92.62 329 SER A O 1
ATOM 2713 N N . GLU A 1 330 ? -29.506 9.033 21.783 1.00 92.75 330 GLU A N 1
ATOM 2714 C CA . GLU A 1 330 ? -28.076 9.328 21.621 1.00 92.75 330 GLU A CA 1
ATOM 2715 C C . GLU A 1 330 ? -27.536 8.846 20.267 1.00 92.75 330 GLU A C 1
ATOM 2717 O O . GLU A 1 330 ? -26.728 9.527 19.640 1.00 92.75 330 GLU A O 1
ATOM 2722 N N . LEU A 1 331 ? -27.989 7.681 19.786 1.00 93.69 331 LEU A N 1
ATOM 2723 C CA . LEU A 1 331 ? -27.520 7.072 18.535 1.00 93.69 331 LEU A CA 1
ATOM 2724 C C . LEU A 1 331 ? -28.061 7.766 17.280 1.00 93.69 331 LEU A C 1
ATOM 2726 O O . LEU A 1 331 ? -27.354 7.826 16.273 1.00 93.69 331 LEU A O 1
ATOM 2730 N N . LYS A 1 332 ? -29.284 8.310 17.318 1.00 92.69 332 LYS A N 1
ATOM 2731 C CA . LYS A 1 332 ? -29.911 9.011 16.179 1.00 92.69 332 LYS A CA 1
ATOM 2732 C C . LYS A 1 332 ? -28.993 10.038 15.486 1.00 92.69 332 LYS A C 1
ATOM 2734 O O . LYS A 1 332 ? -28.839 9.926 14.268 1.00 92.69 332 LYS A O 1
ATOM 2739 N N . PRO A 1 333 ? -28.352 11.000 16.183 1.00 94.81 333 PRO A N 1
ATOM 2740 C CA . PRO A 1 333 ? -27.465 11.968 15.533 1.00 94.81 333 PRO A CA 1
ATOM 2741 C C . PRO A 1 333 ? -26.212 11.323 14.924 1.00 94.81 333 PRO A C 1
ATOM 2743 O O . PRO A 1 333 ? -25.762 11.757 13.865 1.00 94.81 333 PRO A O 1
ATOM 2746 N N . PHE A 1 334 ? -25.655 10.272 15.534 1.00 91.31 334 PHE A N 1
ATOM 2747 C CA . PHE A 1 334 ? -24.507 9.559 14.960 1.00 91.31 334 PHE A CA 1
ATOM 2748 C C . PHE A 1 334 ? -24.888 8.783 13.698 1.00 91.31 334 PHE A C 1
ATOM 2750 O O . PHE A 1 334 ? -24.140 8.799 12.721 1.00 91.31 334 PHE A O 1
ATOM 2757 N N . VAL A 1 335 ? -26.071 8.162 13.677 1.00 94.00 335 VAL A N 1
ATOM 2758 C CA . VAL A 1 335 ? -26.607 7.496 12.482 1.00 94.00 335 VAL A CA 1
ATOM 2759 C C . VAL A 1 335 ? -26.851 8.509 11.360 1.00 94.00 335 VAL A C 1
ATOM 2761 O O . VAL A 1 335 ? -26.499 8.230 10.216 1.00 94.00 335 VAL A O 1
ATOM 2764 N N . ALA A 1 336 ? -27.375 9.697 11.675 1.00 95.00 336 ALA A N 1
ATOM 2765 C CA . ALA A 1 336 ? -27.559 10.771 10.698 1.00 95.00 336 ALA A CA 1
ATOM 2766 C C . ALA A 1 336 ? -26.217 11.248 10.108 1.00 95.00 336 ALA A C 1
ATOM 2768 O O . ALA A 1 336 ? -26.055 11.253 8.887 1.00 95.00 336 ALA A O 1
ATOM 2769 N N . LYS A 1 337 ? -25.215 11.531 10.954 1.00 92.62 337 LYS A N 1
ATOM 2770 C CA . LYS A 1 337 ? -23.852 11.884 10.506 1.00 92.62 337 LYS A CA 1
ATOM 2771 C C . LYS A 1 337 ? -23.226 10.787 9.638 1.00 92.62 337 LYS A C 1
ATOM 2773 O O . LYS A 1 337 ? -22.591 11.078 8.627 1.00 92.62 337 LYS A O 1
ATOM 2778 N N . LEU A 1 338 ? -23.429 9.515 9.991 1.00 92.56 338 LEU A N 1
ATOM 2779 C CA . LEU A 1 338 ? -22.951 8.380 9.198 1.00 92.56 338 LEU A CA 1
ATOM 2780 C C . LEU A 1 338 ? -23.634 8.317 7.822 1.00 92.56 338 LEU A C 1
ATOM 2782 O O . LEU A 1 338 ? -22.978 8.026 6.822 1.00 92.56 338 LEU A O 1
ATOM 2786 N N . GLN A 1 339 ? -24.939 8.589 7.750 1.00 95.62 339 GLN A N 1
ATOM 2787 C CA . GLN A 1 339 ? -25.668 8.656 6.481 1.00 95.62 339 GLN A CA 1
ATOM 2788 C C . GLN A 1 339 ? -25.175 9.811 5.600 1.00 95.62 339 GLN A C 1
ATOM 2790 O O . GLN A 1 339 ? -25.001 9.615 4.396 1.00 95.62 339 GLN A O 1
ATOM 2795 N N . GLU A 1 340 ? -24.893 10.980 6.175 1.00 94.62 340 GLU A N 1
ATOM 2796 C CA . GLU A 1 340 ? -24.287 12.104 5.449 1.00 94.62 340 GLU A CA 1
ATOM 2797 C C . GLU A 1 340 ? -22.897 11.753 4.911 1.00 94.62 340 GLU A C 1
ATOM 2799 O O . GLU A 1 340 ? -22.629 11.955 3.726 1.00 94.62 340 GLU A O 1
ATOM 2804 N N . GLN A 1 341 ? -22.036 11.134 5.724 1.00 94.19 341 GLN A N 1
ATOM 2805 C CA . GLN A 1 341 ? -20.721 10.683 5.259 1.00 94.19 341 GLN A CA 1
ATOM 2806 C C . GLN A 1 341 ? -20.816 9.627 4.152 1.00 94.19 341 GLN A C 1
ATOM 2808 O O . GLN A 1 341 ? -20.041 9.670 3.198 1.00 94.19 341 GLN A O 1
ATOM 2813 N N . ARG A 1 342 ? -21.787 8.705 4.220 1.00 95.06 342 ARG A N 1
ATOM 2814 C CA . ARG A 1 342 ? -22.045 7.741 3.135 1.00 95.06 342 ARG A CA 1
ATOM 2815 C C . ARG A 1 342 ? -22.463 8.439 1.840 1.00 95.06 342 ARG A C 1
ATOM 2817 O O . ARG A 1 342 ? -21.990 8.044 0.777 1.00 95.06 342 ARG A O 1
ATOM 2824 N N . LYS A 1 343 ? -23.289 9.489 1.921 1.00 95.00 343 LYS A N 1
ATOM 2825 C CA . LYS A 1 343 ? -23.656 10.314 0.757 1.00 95.00 343 LYS A CA 1
ATOM 2826 C C . LYS A 1 343 ? -22.437 11.028 0.170 1.00 95.00 343 LYS A C 1
ATOM 2828 O O . LYS A 1 343 ? -22.234 10.965 -1.038 1.00 95.00 343 LYS A O 1
ATOM 2833 N N . LEU A 1 344 ? -21.600 11.647 1.008 1.00 95.00 344 LEU A N 1
ATOM 2834 C CA . LEU A 1 344 ? -20.371 12.316 0.562 1.00 95.00 344 LEU A CA 1
ATOM 2835 C C . LEU A 1 344 ? -19.397 11.336 -0.101 1.00 95.00 344 LEU A C 1
ATOM 2837 O O . LEU A 1 344 ? -18.879 11.622 -1.180 1.00 95.00 344 LEU A O 1
ATOM 2841 N N . LYS A 1 345 ? -19.200 10.152 0.492 1.00 94.06 345 LYS A N 1
ATOM 2842 C CA . LYS A 1 345 ? -18.392 9.086 -0.111 1.00 94.06 345 LYS A CA 1
ATOM 2843 C C . LYS A 1 345 ? -18.932 8.707 -1.492 1.00 94.06 345 LYS A C 1
ATOM 2845 O O . LYS A 1 345 ? -18.160 8.691 -2.443 1.00 94.06 345 LYS A O 1
ATOM 2850 N N . ALA A 1 346 ? -20.236 8.455 -1.612 1.00 94.44 346 ALA A N 1
ATOM 2851 C CA . ALA A 1 346 ? -20.855 8.083 -2.884 1.00 94.44 346 ALA A CA 1
ATOM 2852 C C . ALA A 1 346 ? -20.689 9.173 -3.960 1.00 94.44 346 ALA A C 1
ATOM 2854 O O . ALA A 1 346 ? -20.436 8.863 -5.122 1.00 94.44 346 ALA A O 1
ATOM 2855 N N . GLN A 1 347 ? -20.765 10.454 -3.581 1.00 93.25 347 GLN A N 1
ATOM 2856 C CA . GLN A 1 347 ? -20.512 11.570 -4.499 1.00 93.25 347 GLN A CA 1
ATOM 2857 C C . GLN A 1 347 ? -19.055 11.617 -4.976 1.00 93.25 347 GLN A C 1
ATOM 2859 O O . GLN A 1 347 ? -18.806 11.823 -6.164 1.00 93.25 347 GLN A O 1
ATOM 2864 N N . ILE A 1 348 ? -18.088 11.431 -4.071 1.00 92.50 348 ILE A N 1
ATOM 2865 C CA . ILE A 1 348 ? -16.660 11.403 -4.423 1.00 92.50 348 ILE A CA 1
ATOM 2866 C C . ILE A 1 348 ? -16.357 10.203 -5.322 1.00 92.50 348 ILE A C 1
ATOM 2868 O O . ILE A 1 348 ? -15.675 10.350 -6.331 1.00 92.50 348 ILE A O 1
ATOM 2872 N N . GLU A 1 349 ? -16.901 9.035 -4.993 1.00 94.12 349 GLU A N 1
ATOM 2873 C CA . GLU A 1 349 ? -16.728 7.802 -5.759 1.00 94.12 349 GLU A CA 1
ATOM 2874 C C . GLU A 1 349 ? -17.309 7.928 -7.173 1.00 94.12 349 GLU A C 1
ATOM 2876 O O . GLU A 1 349 ? -16.644 7.576 -8.144 1.00 94.12 349 GLU A O 1
ATOM 2881 N N . SER A 1 350 ? -18.489 8.539 -7.314 1.00 94.25 350 SER A N 1
ATOM 2882 C CA . SER A 1 350 ? -19.072 8.856 -8.621 1.00 94.25 350 SER A CA 1
ATOM 2883 C C . SER A 1 350 ? -18.181 9.801 -9.440 1.00 94.25 350 SER A C 1
ATOM 2885 O O . SER A 1 350 ? -17.900 9.516 -10.604 1.00 94.25 350 SER A O 1
ATOM 2887 N N . LYS A 1 351 ? -17.658 10.883 -8.839 1.00 94.75 351 LYS A N 1
ATOM 2888 C CA . LYS A 1 351 ? -16.722 11.799 -9.520 1.00 94.75 351 LYS A CA 1
ATOM 2889 C C . LYS A 1 351 ? -15.434 11.094 -9.945 1.00 94.75 351 LYS A C 1
ATOM 2891 O O . LYS A 1 351 ? -14.966 11.303 -11.062 1.00 94.75 351 LYS A O 1
ATOM 2896 N N . TYR A 1 352 ? -14.881 10.257 -9.070 1.00 95.38 352 TYR A N 1
ATOM 2897 C CA . TYR A 1 352 ? -13.689 9.468 -9.358 1.00 95.38 352 TYR A CA 1
ATOM 2898 C C . TYR A 1 352 ? -13.922 8.499 -10.520 1.00 95.38 352 TYR A C 1
ATOM 2900 O O . TYR A 1 352 ? -13.095 8.441 -11.423 1.00 95.38 352 TYR A O 1
ATOM 2908 N N . LEU A 1 353 ? -15.052 7.786 -10.544 1.00 94.25 353 LEU A N 1
ATOM 2909 C CA . LEU A 1 353 ? -15.383 6.858 -11.629 1.00 94.25 353 LEU A CA 1
ATOM 2910 C C . LEU A 1 353 ? -15.501 7.573 -12.977 1.00 94.25 353 LEU A C 1
ATOM 2912 O O . LEU A 1 353 ? -14.937 7.100 -13.960 1.00 94.25 353 LEU A O 1
ATOM 2916 N N . VAL A 1 354 ? -16.145 8.743 -13.016 1.00 95.31 354 VAL A N 1
ATOM 2917 C CA . VAL A 1 354 ? -16.230 9.559 -14.238 1.00 95.31 354 VAL A CA 1
ATOM 2918 C C . VAL A 1 354 ? -14.846 10.037 -14.682 1.00 95.31 354 VAL A C 1
ATOM 2920 O O . VAL A 1 354 ? -14.517 9.952 -15.862 1.00 95.31 354 VAL A O 1
ATOM 2923 N N . ALA A 1 355 ? -14.011 10.522 -13.758 1.00 93.31 355 ALA A N 1
ATOM 2924 C CA . ALA A 1 355 ? -12.652 10.961 -14.078 1.00 93.31 355 ALA A CA 1
ATOM 2925 C C . ALA A 1 355 ? -11.773 9.801 -14.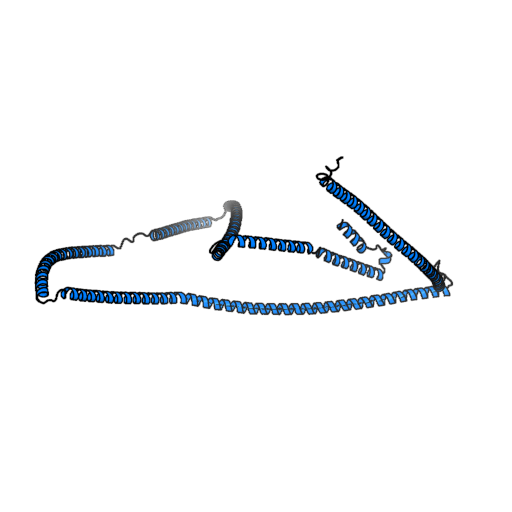573 1.00 93.31 355 ALA A C 1
ATOM 2927 O O . ALA A 1 355 ? -11.056 9.949 -15.559 1.00 93.31 355 ALA A O 1
ATOM 2928 N N . LYS A 1 356 ? -11.881 8.630 -13.937 1.00 96.44 356 LYS A N 1
ATOM 2929 C CA . LYS A 1 356 ? -11.193 7.406 -14.352 1.00 96.44 356 LYS A CA 1
ATOM 2930 C C . LYS A 1 356 ? -11.628 6.977 -15.749 1.00 96.44 356 LYS A C 1
ATOM 2932 O O . LYS A 1 356 ? -10.776 6.650 -16.563 1.00 96.44 356 LYS A O 1
ATOM 2937 N N . GLN A 1 357 ? -12.926 7.005 -16.040 1.00 95.88 357 GLN A N 1
ATOM 2938 C CA . GLN A 1 357 ? -13.438 6.665 -17.365 1.00 95.88 357 GLN A CA 1
ATOM 2939 C C . GLN A 1 357 ? -12.918 7.636 -18.433 1.00 95.88 357 GLN A C 1
ATOM 2941 O O . GLN A 1 357 ? -12.462 7.191 -19.478 1.00 95.88 357 GLN A O 1
ATOM 2946 N N . LYS A 1 358 ? -12.899 8.946 -18.153 1.00 94.12 358 LYS A N 1
ATOM 2947 C CA . LYS A 1 358 ? -12.301 9.943 -19.057 1.00 94.12 358 LYS A CA 1
ATOM 2948 C C . LYS A 1 358 ? -10.819 9.677 -19.311 1.00 94.12 358 LYS A C 1
ATOM 2950 O O . LYS A 1 358 ? -10.386 9.724 -20.451 1.00 94.12 358 LYS A O 1
ATOM 2955 N N . TYR A 1 359 ? -10.058 9.378 -18.261 1.00 94.38 359 TYR A N 1
ATOM 2956 C CA . TYR A 1 359 ? -8.637 9.060 -18.381 1.00 94.38 359 TYR A CA 1
ATOM 2957 C C . TYR A 1 359 ? -8.391 7.802 -19.223 1.00 94.38 359 TYR A C 1
ATOM 2959 O O . TYR A 1 359 ? -7.540 7.822 -20.103 1.00 94.38 359 TYR A O 1
ATOM 2967 N N . LEU A 1 360 ? -9.166 6.735 -19.000 1.00 95.38 360 LEU A N 1
ATOM 2968 C CA . LEU A 1 360 ? -9.071 5.508 -19.796 1.00 95.38 360 LEU A CA 1
ATOM 2969 C C . LEU A 1 360 ? -9.428 5.746 -21.266 1.00 95.38 360 LEU A C 1
ATOM 2971 O O . LEU A 1 360 ? -8.754 5.214 -22.139 1.00 95.38 360 LEU A O 1
ATOM 2975 N N . ASN A 1 361 ? -10.443 6.566 -21.546 1.00 95.31 361 ASN A N 1
ATOM 2976 C CA . ASN A 1 361 ? -10.784 6.931 -22.920 1.00 95.31 361 ASN A CA 1
ATOM 2977 C C . ASN A 1 361 ? -9.632 7.682 -23.599 1.00 95.31 361 ASN A C 1
ATOM 2979 O O . ASN A 1 361 ? -9.259 7.327 -24.707 1.00 95.31 361 ASN A O 1
ATOM 2983 N N . ILE A 1 362 ? -9.029 8.652 -22.905 1.00 93.81 362 ILE A N 1
ATOM 2984 C CA . ILE A 1 362 ? -7.885 9.415 -23.420 1.00 93.81 362 ILE A CA 1
ATOM 2985 C C . ILE A 1 362 ? -6.681 8.500 -23.682 1.00 93.81 362 ILE A C 1
ATOM 2987 O O . ILE A 1 362 ? -6.040 8.635 -24.716 1.00 93.81 362 ILE A O 1
ATOM 2991 N N . ILE A 1 363 ? -6.379 7.552 -22.784 1.00 93.62 363 ILE A N 1
ATOM 2992 C CA . ILE A 1 363 ? -5.323 6.555 -23.033 1.00 93.62 363 ILE A CA 1
ATOM 2993 C C . ILE A 1 363 ? -5.619 5.782 -24.314 1.00 93.62 363 ILE A C 1
ATOM 2995 O O . ILE A 1 363 ? -4.762 5.715 -25.181 1.00 93.62 363 ILE A O 1
ATOM 2999 N N . ASN A 1 364 ? -6.832 5.243 -24.452 1.00 95.12 364 ASN A N 1
ATOM 3000 C CA . ASN A 1 364 ? -7.188 4.455 -25.628 1.00 95.12 364 ASN A CA 1
ATOM 3001 C C . ASN A 1 364 ? -7.082 5.281 -26.923 1.00 95.12 364 ASN A C 1
ATOM 3003 O O . ASN A 1 364 ? -6.647 4.758 -27.946 1.00 95.12 364 ASN A O 1
ATOM 3007 N N . GLU A 1 365 ? -7.458 6.563 -26.887 1.00 95.00 365 GLU A N 1
ATOM 3008 C CA . GLU A 1 365 ? -7.287 7.493 -28.011 1.00 95.00 365 GLU A CA 1
ATOM 3009 C C . GLU A 1 365 ? -5.802 7.682 -28.363 1.00 95.00 365 GLU A C 1
ATOM 3011 O O . GLU A 1 365 ? -5.434 7.576 -29.534 1.00 95.00 365 GLU A O 1
ATOM 3016 N N . TYR A 1 366 ? -4.935 7.895 -27.366 1.00 95.25 366 TYR A N 1
ATOM 3017 C CA . TYR A 1 366 ? -3.490 8.020 -27.581 1.00 95.25 366 TYR A CA 1
ATOM 3018 C C . TYR A 1 366 ? -2.843 6.723 -28.078 1.00 95.25 366 TYR A C 1
ATOM 3020 O O . TYR A 1 366 ? -2.002 6.775 -28.976 1.00 95.25 366 TYR A O 1
ATOM 3028 N N . ASP A 1 367 ? -3.233 5.573 -27.531 1.00 96.00 367 ASP A N 1
ATOM 3029 C CA . ASP A 1 367 ? -2.727 4.265 -27.950 1.00 96.00 367 ASP A CA 1
ATOM 3030 C C . ASP A 1 367 ? -3.113 3.988 -29.407 1.00 96.00 367 ASP A C 1
ATOM 3032 O O . ASP A 1 367 ? -2.276 3.556 -30.195 1.00 96.00 367 ASP A O 1
ATOM 3036 N N . THR A 1 368 ? -4.347 4.324 -29.796 1.00 96.56 368 THR A N 1
ATOM 3037 C CA . THR A 1 368 ? -4.812 4.184 -31.185 1.00 96.56 368 THR A CA 1
ATOM 3038 C C . THR A 1 368 ? -3.999 5.071 -32.128 1.00 96.56 368 THR A C 1
ATOM 3040 O O . THR A 1 368 ? -3.470 4.577 -33.120 1.00 96.56 368 THR A O 1
ATOM 3043 N N . ALA A 1 369 ? -3.817 6.353 -31.792 1.00 95.88 369 ALA A N 1
ATOM 3044 C CA . ALA A 1 369 ? -3.011 7.268 -32.602 1.00 95.88 369 ALA A CA 1
ATOM 3045 C C . ALA A 1 369 ? -1.541 6.817 -32.705 1.00 95.88 369 ALA A C 1
ATOM 3047 O O . ALA A 1 369 ? -0.915 6.943 -33.756 1.00 95.88 369 ALA A O 1
ATOM 3048 N N . SER A 1 370 ? -0.990 6.258 -31.625 1.00 93.69 370 SER A N 1
ATOM 3049 C CA . SER A 1 370 ? 0.376 5.723 -31.611 1.00 93.69 370 SER A CA 1
ATOM 3050 C C . SER A 1 370 ? 0.496 4.500 -32.519 1.00 93.69 370 SER A C 1
ATOM 3052 O O . SER A 1 370 ? 1.425 4.429 -33.318 1.00 93.69 370 SER A O 1
ATOM 3054 N N . MET A 1 371 ? -0.473 3.581 -32.469 1.00 96.44 371 MET A N 1
ATOM 3055 C CA . MET A 1 371 ? -0.520 2.418 -33.359 1.00 96.44 371 MET A CA 1
ATOM 3056 C C . MET A 1 371 ? -0.640 2.814 -34.837 1.00 96.44 371 MET A C 1
ATOM 3058 O O . MET A 1 371 ? 0.037 2.225 -35.678 1.00 96.44 371 MET A O 1
ATOM 3062 N N . GLU A 1 372 ? -1.462 3.815 -35.162 1.00 96.62 372 GLU A N 1
ATOM 3063 C CA . GLU A 1 372 ? -1.596 4.329 -36.532 1.00 96.62 372 GLU A CA 1
ATOM 3064 C C . GLU A 1 372 ? -0.266 4.905 -37.048 1.00 96.62 372 GLU A C 1
ATOM 3066 O O . GLU A 1 372 ? 0.189 4.535 -38.133 1.00 96.62 372 GLU A O 1
ATOM 3071 N N . LEU A 1 373 ? 0.415 5.729 -36.242 1.00 96.06 373 LEU A N 1
ATOM 3072 C CA . LEU A 1 373 ? 1.729 6.289 -36.584 1.00 96.06 373 LEU A CA 1
ATOM 3073 C C . LEU A 1 373 ? 2.818 5.210 -36.704 1.00 96.06 373 LEU A C 1
ATOM 3075 O O . LEU A 1 373 ? 3.678 5.273 -37.587 1.00 96.06 373 LEU A O 1
ATOM 3079 N N . GLU A 1 374 ? 2.798 4.190 -35.848 1.00 95.94 374 GLU A N 1
ATOM 3080 C CA . GLU A 1 374 ? 3.704 3.041 -35.954 1.00 95.94 374 GLU A CA 1
ATOM 3081 C C . GLU A 1 374 ? 3.472 2.241 -37.244 1.00 95.94 374 GLU A C 1
ATOM 3083 O O . GLU A 1 374 ? 4.419 1.772 -37.881 1.00 95.94 374 GLU A O 1
ATOM 3088 N N . GLU A 1 375 ? 2.219 2.093 -37.673 1.00 97.00 375 GLU A N 1
ATOM 3089 C CA . GLU A 1 375 ? 1.909 1.415 -38.928 1.00 97.00 375 GLU A CA 1
ATOM 3090 C C . GLU A 1 375 ? 2.358 2.238 -40.146 1.00 97.00 375 GLU A C 1
ATOM 3092 O O . GLU A 1 375 ? 2.933 1.681 -41.087 1.00 97.00 375 GLU A O 1
ATOM 3097 N N . GLU A 1 376 ? 2.155 3.557 -40.129 1.00 97.12 376 GLU A N 1
ATOM 3098 C CA . GLU A 1 376 ? 2.644 4.467 -41.172 1.00 97.12 376 GLU A CA 1
ATOM 3099 C C . GLU A 1 376 ? 4.171 4.468 -41.267 1.00 97.12 376 GLU A C 1
ATOM 3101 O O . GLU A 1 376 ? 4.727 4.319 -42.358 1.00 97.12 376 GLU A O 1
ATOM 3106 N N . THR A 1 377 ? 4.868 4.559 -40.134 1.00 96.44 377 THR A N 1
ATOM 3107 C CA . THR A 1 377 ? 6.337 4.501 -40.113 1.00 96.44 377 THR A CA 1
ATOM 3108 C C . THR A 1 377 ? 6.850 3.161 -40.631 1.00 96.44 377 THR A C 1
ATOM 3110 O O . THR A 1 377 ? 7.791 3.139 -41.426 1.00 96.44 377 THR A O 1
ATOM 3113 N N . ARG A 1 378 ? 6.195 2.043 -40.289 1.00 97.44 378 ARG A N 1
ATOM 3114 C CA . ARG A 1 378 ? 6.527 0.722 -40.844 1.00 97.44 378 ARG A CA 1
ATOM 3115 C C . ARG A 1 378 ? 6.303 0.657 -42.359 1.00 97.44 378 ARG A C 1
ATOM 3117 O O . ARG A 1 378 ? 7.136 0.090 -43.067 1.00 97.44 378 ARG A O 1
ATOM 3124 N N . LYS A 1 379 ? 5.210 1.231 -42.877 1.00 97.38 379 LYS A N 1
ATOM 3125 C CA . LYS A 1 379 ? 4.954 1.317 -44.329 1.00 97.38 379 LYS A CA 1
ATOM 3126 C C . LYS A 1 379 ? 6.056 2.108 -45.032 1.00 97.38 379 LYS A C 1
ATOM 3128 O O . LYS A 1 379 ? 6.645 1.597 -45.981 1.00 97.38 379 LYS A O 1
ATOM 3133 N N . LEU A 1 380 ? 6.411 3.281 -44.509 1.00 96.12 380 LEU A N 1
ATOM 3134 C CA . LEU A 1 380 ? 7.485 4.109 -45.061 1.00 96.12 380 LEU A CA 1
ATOM 3135 C C . LEU A 1 380 ? 8.845 3.400 -45.025 1.00 96.12 380 LEU A C 1
ATOM 3137 O O . LEU A 1 380 ? 9.588 3.457 -46.000 1.00 96.12 380 LEU A O 1
ATOM 3141 N N . GLN A 1 381 ? 9.167 2.686 -43.945 1.00 96.62 381 GLN A N 1
ATOM 3142 C CA . GLN A 1 381 ? 10.397 1.890 -43.859 1.00 96.62 381 GLN A CA 1
ATOM 3143 C C . GLN A 1 381 ? 10.449 0.784 -44.919 1.00 96.62 381 GLN A C 1
ATOM 3145 O O . GLN A 1 381 ? 11.488 0.581 -45.552 1.00 96.62 381 GLN A O 1
ATOM 3150 N N . ASN A 1 382 ? 9.331 0.090 -45.145 1.00 96.69 382 ASN A N 1
ATOM 3151 C CA . ASN A 1 382 ? 9.236 -0.929 -46.188 1.00 96.69 382 ASN A CA 1
ATOM 3152 C C . ASN A 1 382 ? 9.396 -0.319 -47.586 1.00 96.69 382 ASN A C 1
ATOM 3154 O O . ASN A 1 382 ? 10.143 -0.857 -48.405 1.00 96.69 382 ASN A O 1
ATOM 3158 N N . ASP A 1 383 ? 8.751 0.818 -47.845 1.00 97.25 383 ASP A N 1
ATOM 3159 C CA . ASP A 1 383 ? 8.881 1.533 -49.114 1.00 97.25 383 ASP A CA 1
ATOM 3160 C C . ASP A 1 383 ? 10.328 1.967 -49.353 1.00 97.25 383 ASP A C 1
ATOM 3162 O O . ASP A 1 383 ? 10.879 1.709 -50.423 1.00 97.25 383 ASP A O 1
ATOM 3166 N N . ILE A 1 384 ? 10.984 2.538 -48.338 1.00 95.25 384 ILE A N 1
ATOM 3167 C CA . ILE A 1 384 ? 12.406 2.896 -48.371 1.00 95.25 384 ILE A CA 1
ATOM 3168 C C . ILE A 1 384 ? 13.255 1.668 -48.727 1.00 95.25 384 ILE A C 1
ATOM 3170 O O . ILE A 1 384 ? 14.061 1.737 -49.655 1.00 95.25 384 ILE A O 1
ATOM 3174 N N . ALA A 1 385 ? 13.043 0.518 -48.082 1.00 94.25 385 ALA A N 1
ATOM 3175 C CA . ALA A 1 385 ? 13.784 -0.711 -48.383 1.00 94.25 385 ALA A CA 1
ATOM 3176 C C . ALA A 1 385 ? 13.580 -1.195 -49.835 1.00 94.25 385 ALA A C 1
ATOM 3178 O O . ALA A 1 385 ? 14.536 -1.612 -50.505 1.00 94.25 385 ALA A O 1
ATOM 3179 N N . ILE A 1 386 ? 12.351 -1.099 -50.354 1.00 96.44 386 ILE A N 1
ATOM 3180 C CA . ILE A 1 386 ? 12.032 -1.415 -51.752 1.00 96.44 386 ILE A CA 1
ATOM 3181 C C . ILE A 1 386 ? 12.746 -0.437 -52.695 1.00 96.44 386 ILE A C 1
ATOM 3183 O O . ILE A 1 386 ? 13.336 -0.869 -53.691 1.00 96.44 386 ILE A O 1
ATOM 3187 N N . TYR A 1 387 ? 12.728 0.863 -52.396 1.00 96.62 387 TYR A N 1
ATOM 3188 C CA . TYR A 1 387 ? 13.393 1.883 -53.205 1.00 96.62 387 TYR A CA 1
ATOM 3189 C C . TYR A 1 387 ? 14.915 1.740 -53.188 1.00 96.62 387 TYR A C 1
ATOM 3191 O O . TYR A 1 387 ? 15.513 1.790 -54.259 1.00 96.62 387 TYR A O 1
ATOM 3199 N N . HIS A 1 388 ? 15.539 1.461 -52.041 1.00 95.50 388 HIS A N 1
ATOM 3200 C CA . HIS A 1 388 ? 16.974 1.160 -51.968 1.00 95.50 388 HIS A CA 1
ATOM 3201 C C . HIS A 1 388 ? 17.338 -0.056 -52.820 1.00 95.50 388 HIS A C 1
ATOM 3203 O O . HIS A 1 388 ? 18.296 -0.014 -53.590 1.00 95.50 388 HIS A O 1
ATOM 3209 N N . SER A 1 389 ? 16.545 -1.127 -52.739 1.00 95.38 389 SER A N 1
ATOM 3210 C CA . SER A 1 389 ? 16.770 -2.334 -53.542 1.00 95.38 389 SER A CA 1
ATOM 3211 C C . SER A 1 389 ? 16.688 -2.035 -55.042 1.00 95.38 389 SER A C 1
ATOM 3213 O O . SER A 1 389 ? 17.550 -2.466 -55.811 1.00 95.38 389 SER A O 1
ATOM 3215 N N . LYS A 1 390 ? 15.683 -1.254 -55.464 1.00 97.31 390 LYS A N 1
ATOM 3216 C CA . LYS A 1 390 ? 15.545 -0.791 -56.854 1.00 97.31 390 LYS A CA 1
ATOM 3217 C C . LYS A 1 390 ? 16.720 0.092 -57.269 1.00 97.31 390 LYS A C 1
ATOM 3219 O O . LYS A 1 390 ? 17.283 -0.133 -58.335 1.00 97.31 390 LYS A O 1
ATOM 3224 N N . PHE A 1 391 ? 17.108 1.046 -56.427 1.00 96.69 391 PHE A N 1
ATOM 3225 C CA . PHE A 1 391 ? 18.217 1.960 -56.677 1.00 96.69 391 PHE A CA 1
ATOM 3226 C C . PHE A 1 391 ? 19.522 1.196 -56.897 1.00 96.69 391 PHE A C 1
ATOM 3228 O O . PHE A 1 391 ? 20.117 1.314 -57.961 1.00 96.69 391 PHE A O 1
ATOM 3235 N N . HIS A 1 392 ? 19.927 0.332 -55.962 1.00 95.50 392 HIS A N 1
ATOM 3236 C CA . HIS A 1 392 ? 21.163 -0.441 -56.105 1.00 95.50 392 HIS A CA 1
ATOM 3237 C C . HIS A 1 392 ? 21.138 -1.370 -57.324 1.00 95.50 392 HIS A C 1
ATOM 3239 O O . HIS A 1 392 ? 22.160 -1.525 -57.994 1.00 95.50 392 HIS A O 1
ATOM 3245 N N . ASN A 1 393 ? 19.982 -1.959 -57.649 1.00 96.12 393 ASN A N 1
ATOM 3246 C CA . ASN A 1 393 ? 19.842 -2.773 -58.853 1.00 96.12 393 ASN A CA 1
ATOM 3247 C C . ASN A 1 393 ? 20.080 -1.942 -60.124 1.00 96.12 393 ASN A C 1
ATOM 3249 O O . ASN A 1 393 ? 20.892 -2.329 -60.963 1.00 96.12 393 ASN A O 1
ATOM 3253 N N . VAL A 1 394 ? 19.428 -0.782 -60.235 1.00 96.00 394 VAL A N 1
ATOM 3254 C CA . VAL A 1 394 ? 19.574 0.126 -61.381 1.00 96.00 394 VAL A CA 1
ATOM 3255 C C . VAL A 1 394 ? 20.999 0.667 -61.472 1.00 96.00 394 VAL A C 1
ATOM 3257 O O . VAL A 1 394 ? 21.588 0.629 -62.548 1.00 96.00 394 VAL A O 1
ATOM 3260 N N . THR A 1 395 ? 21.596 1.091 -60.358 1.00 97.00 395 THR A N 1
ATOM 3261 C CA . THR A 1 395 ? 22.982 1.577 -60.319 1.00 97.00 395 THR A CA 1
ATOM 3262 C C . THR A 1 395 ? 23.957 0.495 -60.773 1.00 97.00 395 THR A C 1
ATOM 3264 O O . THR A 1 395 ? 24.823 0.755 -61.605 1.00 97.00 395 THR A O 1
ATOM 3267 N N . GLN A 1 396 ? 23.780 -0.753 -60.327 1.00 93.94 396 GLN A N 1
ATOM 3268 C CA . GLN A 1 396 ? 24.620 -1.861 -60.781 1.00 93.94 396 GLN A CA 1
ATOM 3269 C C . GLN A 1 396 ? 24.440 -2.150 -62.276 1.00 93.94 396 GLN A C 1
ATOM 3271 O O . GLN A 1 396 ? 25.426 -2.398 -62.979 1.00 93.94 396 GLN A O 1
ATOM 3276 N N . GLN A 1 397 ? 23.202 -2.121 -62.781 1.00 95.31 397 GLN A N 1
ATOM 3277 C CA . GLN A 1 397 ? 22.938 -2.250 -64.216 1.00 95.31 397 GLN A CA 1
ATOM 3278 C C . GLN A 1 397 ? 23.629 -1.127 -65.000 1.00 95.31 397 GLN A C 1
ATOM 3280 O O . GLN A 1 397 ? 24.295 -1.401 -66.000 1.00 95.31 397 GLN A O 1
ATOM 3285 N N . PHE A 1 398 ? 23.552 0.110 -64.510 1.00 95.12 398 PHE A N 1
ATOM 3286 C CA . PHE A 1 398 ? 24.182 1.274 -65.119 1.00 95.12 398 PHE A CA 1
ATOM 3287 C C . PHE A 1 398 ? 25.711 1.154 -65.147 1.00 95.12 398 PHE A C 1
ATOM 3289 O O . PHE A 1 398 ? 26.301 1.225 -66.222 1.00 95.12 398 PHE A O 1
ATOM 3296 N N . SER A 1 399 ? 26.363 0.838 -64.024 1.00 94.44 399 SER A N 1
ATOM 3297 C CA . SER A 1 399 ? 27.820 0.637 -63.975 1.00 94.44 399 SER A CA 1
ATOM 3298 C C . SER A 1 399 ? 28.292 -0.532 -64.852 1.00 94.44 399 SER A C 1
ATOM 3300 O O . SER A 1 399 ? 29.400 -0.518 -65.397 1.00 94.44 399 SER A O 1
ATOM 3302 N N . CYS A 1 400 ? 27.481 -1.583 -65.016 1.00 93.50 400 CYS A N 1
ATOM 3303 C CA . CYS A 1 400 ? 27.758 -2.648 -65.985 1.00 93.50 400 CYS A CA 1
ATOM 3304 C C . CYS A 1 400 ? 27.694 -2.136 -67.430 1.00 93.50 400 CYS A C 1
ATOM 3306 O O . CYS A 1 400 ? 28.597 -2.438 -68.215 1.00 93.50 400 CYS A O 1
ATOM 3308 N N . LEU A 1 401 ? 26.677 -1.341 -67.771 1.00 93.56 401 LEU A N 1
ATOM 3309 C CA . LEU A 1 401 ? 26.537 -0.730 -69.093 1.00 93.56 401 LEU A CA 1
ATOM 3310 C C . LEU A 1 401 ? 27.644 0.291 -69.384 1.00 93.56 401 LEU A C 1
ATOM 3312 O O . LEU A 1 401 ? 28.169 0.307 -70.493 1.00 93.56 401 LEU A O 1
ATOM 3316 N N . GLU A 1 402 ? 28.062 1.100 -68.412 1.00 95.12 402 GLU A N 1
ATOM 3317 C CA . GLU A 1 402 ? 29.177 2.040 -68.571 1.00 95.12 402 GLU A CA 1
ATOM 3318 C C . GLU A 1 402 ? 30.502 1.326 -68.826 1.00 95.12 402 GLU A C 1
ATOM 3320 O O . GLU A 1 402 ? 31.222 1.676 -69.763 1.00 95.12 402 GLU A O 1
ATOM 3325 N N . ARG A 1 403 ? 30.809 0.277 -68.049 1.00 89.44 403 ARG A N 1
ATOM 3326 C CA . ARG A 1 403 ? 32.004 -0.551 -68.281 1.00 89.44 403 ARG A CA 1
ATOM 3327 C C . ARG A 1 403 ? 31.966 -1.213 -69.653 1.00 89.44 403 ARG A C 1
ATOM 3329 O O . ARG A 1 403 ? 32.988 -1.243 -70.338 1.00 89.44 403 ARG A O 1
ATOM 3336 N N . LEU A 1 404 ? 30.799 -1.712 -70.066 1.00 90.69 404 LEU A N 1
ATOM 3337 C CA . LEU A 1 404 ? 30.612 -2.280 -71.397 1.00 90.69 404 LEU A CA 1
ATOM 3338 C C . LEU A 1 404 ? 30.855 -1.224 -72.482 1.00 90.69 404 LEU A C 1
ATOM 3340 O O . LEU A 1 404 ? 31.624 -1.481 -73.401 1.00 90.69 404 LEU A O 1
ATOM 3344 N N . ASN A 1 405 ? 30.280 -0.029 -72.339 1.00 90.94 405 ASN A N 1
ATOM 3345 C CA . ASN A 1 405 ? 30.468 1.086 -73.265 1.00 90.94 405 ASN A CA 1
ATOM 3346 C C . ASN A 1 405 ? 31.929 1.535 -73.351 1.00 90.94 405 ASN A C 1
ATOM 3348 O O . ASN A 1 405 ? 32.435 1.732 -74.454 1.00 90.94 405 ASN A O 1
ATOM 3352 N N . LYS A 1 406 ? 32.628 1.671 -72.217 1.00 88.81 406 LYS A N 1
ATOM 3353 C CA . LYS A 1 406 ? 34.056 2.016 -72.194 1.00 88.81 406 LYS A CA 1
ATOM 3354 C C . LYS A 1 406 ? 34.881 0.954 -72.915 1.00 88.81 406 LYS A C 1
ATOM 3356 O O . LYS A 1 406 ? 35.640 1.292 -73.815 1.00 88.81 406 LYS A O 1
ATOM 3361 N N . ARG A 1 407 ? 34.655 -0.326 -72.600 1.00 85.75 407 ARG A N 1
ATOM 3362 C CA . ARG A 1 407 ? 35.332 -1.445 -73.266 1.00 85.75 407 ARG A CA 1
ATOM 3363 C C . ARG A 1 407 ? 35.090 -1.437 -74.776 1.00 85.75 407 ARG A C 1
ATOM 3365 O O . ARG A 1 407 ? 36.040 -1.588 -75.528 1.00 85.75 407 ARG A O 1
ATOM 3372 N N . THR A 1 408 ? 33.850 -1.231 -75.219 1.00 86.19 408 THR A N 1
ATOM 3373 C CA . THR A 1 408 ? 33.512 -1.153 -76.649 1.00 86.19 408 THR A CA 1
ATOM 3374 C C . THR A 1 408 ? 34.177 0.045 -77.333 1.00 86.19 408 THR A C 1
ATOM 3376 O O . THR A 1 408 ? 34.682 -0.096 -78.443 1.00 86.19 408 THR A O 1
ATOM 3379 N N . ARG A 1 409 ? 34.228 1.215 -76.681 1.00 87.12 409 ARG A N 1
ATOM 3380 C CA . ARG A 1 409 ? 34.911 2.410 -77.213 1.00 87.12 409 ARG A CA 1
ATOM 3381 C C . ARG A 1 409 ? 36.417 2.203 -77.345 1.00 87.12 409 ARG A C 1
ATOM 3383 O O . ARG A 1 409 ? 36.988 2.572 -78.365 1.00 87.12 409 ARG A O 1
ATOM 3390 N N . ASP A 1 410 ? 37.045 1.638 -76.321 1.00 84.56 410 ASP A N 1
ATOM 3391 C CA . ASP A 1 410 ? 38.481 1.362 -76.307 1.00 84.56 410 ASP A CA 1
ATOM 3392 C C . ASP A 1 410 ? 38.845 0.288 -77.348 1.00 84.56 410 ASP A C 1
ATOM 3394 O O . ASP A 1 410 ? 39.843 0.433 -78.047 1.00 84.56 410 ASP A O 1
ATOM 3398 N N . GLU A 1 411 ? 37.999 -0.735 -77.518 1.00 84.56 411 GLU A N 1
ATOM 3399 C CA . GLU A 1 411 ? 38.153 -1.753 -78.566 1.00 84.56 411 GLU A CA 1
ATOM 3400 C C . GLU A 1 411 ? 38.039 -1.144 -79.971 1.00 84.56 411 GLU A C 1
ATOM 3402 O O . GLU A 1 411 ? 38.900 -1.398 -80.808 1.00 84.56 411 GLU A O 1
ATOM 3407 N N . SER A 1 412 ? 37.028 -0.297 -80.224 1.00 82.69 412 SER A N 1
ATOM 3408 C CA . SER A 1 412 ? 36.892 0.419 -81.504 1.00 82.69 412 SER A CA 1
ATOM 3409 C C . SER A 1 412 ? 38.145 1.239 -81.790 1.00 82.69 412 SER A C 1
ATOM 3411 O O . SER A 1 412 ? 38.757 1.078 -82.836 1.00 82.69 412 SER A O 1
ATOM 3413 N N . LYS A 1 413 ? 38.608 2.039 -80.820 1.00 83.56 413 LYS A N 1
ATOM 3414 C CA . LYS A 1 413 ? 39.832 2.837 -80.969 1.00 83.56 413 LYS A CA 1
ATOM 3415 C C . LYS A 1 413 ? 41.054 1.974 -81.278 1.00 83.56 413 LYS A C 1
ATOM 3417 O O . LYS A 1 413 ? 41.837 2.347 -82.147 1.00 83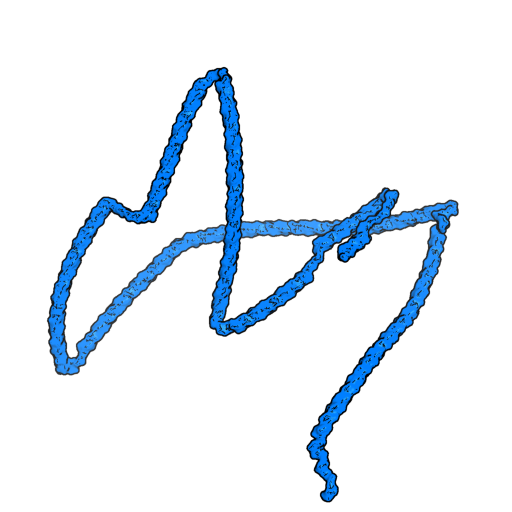.56 413 LYS A O 1
ATOM 3422 N N . ALA A 1 414 ? 41.235 0.852 -80.586 1.00 81.62 414 ALA A N 1
ATOM 3423 C CA . ALA A 1 414 ? 42.376 -0.032 -80.802 1.00 81.62 414 ALA A CA 1
ATOM 3424 C C . ALA A 1 414 ? 42.344 -0.709 -82.181 1.00 81.62 414 ALA A C 1
ATOM 3426 O O . ALA A 1 414 ? 43.385 -0.847 -82.823 1.00 81.62 414 ALA A O 1
ATOM 3427 N N . VAL A 1 415 ? 41.156 -1.087 -82.662 1.00 79.31 415 VAL A N 1
ATOM 3428 C CA . VAL A 1 415 ? 40.966 -1.647 -84.008 1.00 79.31 415 VAL A CA 1
ATOM 3429 C C . VAL A 1 415 ? 41.195 -0.583 -85.085 1.00 79.31 415 VAL A C 1
ATOM 3431 O O . VAL A 1 415 ? 41.933 -0.839 -86.033 1.00 79.31 415 VAL A O 1
ATOM 3434 N N . ASP A 1 416 ? 40.629 0.613 -84.915 1.00 79.88 416 ASP A N 1
ATOM 3435 C CA . ASP A 1 416 ? 40.673 1.695 -85.907 1.00 79.88 416 ASP A CA 1
ATOM 3436 C C . ASP A 1 416 ? 42.070 2.335 -86.020 1.00 79.88 416 ASP A C 1
ATOM 3438 O O . ASP A 1 416 ? 42.500 2.714 -87.108 1.00 79.88 416 ASP A O 1
ATOM 3442 N N . THR A 1 417 ? 42.800 2.459 -84.902 1.00 75.31 417 THR A N 1
ATOM 3443 C CA . THR A 1 417 ? 44.127 3.112 -84.854 1.00 75.31 417 THR A CA 1
ATOM 3444 C C . THR A 1 417 ? 45.306 2.139 -84.845 1.00 75.31 417 THR A C 1
ATOM 3446 O O . THR A 1 417 ? 46.449 2.571 -84.975 1.00 75.31 417 THR A O 1
ATOM 3449 N N . GLY A 1 418 ? 45.064 0.835 -84.669 1.00 67.00 418 GLY A N 1
ATOM 3450 C CA . GLY A 1 418 ? 46.109 -0.190 -84.559 1.00 67.00 418 GLY A CA 1
ATOM 3451 C C . GLY A 1 418 ? 46.938 -0.137 -83.265 1.00 67.00 418 GLY A C 1
ATOM 3452 O O . GLY A 1 418 ? 47.846 -0.954 -83.092 1.00 67.00 418 GLY A O 1
ATOM 3453 N N . ASN A 1 419 ? 46.632 0.794 -82.355 1.00 72.44 419 ASN A N 1
ATOM 3454 C CA . ASN A 1 419 ? 47.300 0.944 -81.066 1.00 72.44 419 ASN A CA 1
ATOM 3455 C C . ASN A 1 419 ? 46.721 -0.025 -80.027 1.00 72.44 419 ASN A C 1
ATOM 3457 O O . ASN A 1 419 ? 45.508 -0.189 -79.916 1.00 72.44 419 ASN A O 1
ATOM 3461 N N . CYS A 1 420 ? 47.594 -0.646 -79.233 1.00 67.81 420 CYS A N 1
ATOM 3462 C CA . CYS A 1 420 ? 47.185 -1.549 -78.159 1.00 67.81 420 CYS A CA 1
ATOM 3463 C C . CYS A 1 420 ? 46.370 -0.808 -77.083 1.00 67.81 420 CYS A C 1
ATOM 3465 O O . CYS A 1 420 ? 46.709 0.312 -76.704 1.00 67.81 420 CYS A O 1
ATOM 3467 N N . VAL A 1 421 ? 45.337 -1.463 -76.545 1.00 68.69 421 VAL A N 1
ATOM 3468 C CA . VAL A 1 421 ? 44.494 -0.942 -75.449 1.00 68.69 421 VAL A CA 1
ATOM 3469 C C . VAL A 1 421 ? 45.304 -0.673 -74.169 1.00 68.69 421 VAL A C 1
ATOM 3471 O O . VAL A 1 421 ? 45.023 0.270 -73.434 1.00 68.69 421 VAL A O 1
ATOM 3474 N N . SER A 1 422 ? 46.301 -1.510 -73.882 1.00 70.19 422 SER A N 1
ATOM 3475 C CA . SER A 1 422 ? 47.261 -1.349 -72.784 1.00 70.19 422 SER A CA 1
ATOM 3476 C C . SER A 1 422 ? 48.586 -2.024 -73.156 1.00 70.19 422 SER A C 1
ATOM 3478 O O . SER A 1 422 ? 48.640 -2.796 -74.114 1.00 70.19 422 SER A O 1
ATOM 3480 N N . ASN A 1 423 ? 49.647 -1.788 -72.381 1.00 66.31 423 ASN A N 1
ATOM 3481 C CA . ASN A 1 423 ? 50.985 -2.345 -72.621 1.00 66.31 423 ASN A CA 1
ATOM 3482 C C . ASN A 1 423 ? 50.996 -3.887 -72.703 1.00 66.31 423 ASN A C 1
ATOM 3484 O O . ASN A 1 423 ? 51.839 -4.460 -73.388 1.00 66.31 423 ASN A O 1
ATOM 3488 N N . GLU A 1 424 ? 50.040 -4.560 -72.055 1.00 65.69 424 GLU A N 1
ATOM 3489 C CA . GLU A 1 424 ? 49.905 -6.026 -72.055 1.00 65.69 424 GLU A CA 1
ATOM 3490 C C . GLU A 1 424 ? 48.744 -6.544 -72.926 1.00 65.69 424 GLU A C 1
ATOM 3492 O O . GLU A 1 424 ? 48.705 -7.722 -73.295 1.00 65.69 424 GLU A O 1
ATOM 3497 N N . ILE A 1 425 ? 47.780 -5.680 -73.269 1.00 74.12 425 ILE A N 1
ATOM 3498 C CA . ILE A 1 425 ? 46.533 -6.058 -73.944 1.00 74.12 425 ILE A CA 1
ATOM 3499 C C . ILE A 1 425 ? 46.464 -5.354 -75.292 1.00 74.12 425 ILE A C 1
ATOM 3501 O O . ILE A 1 425 ? 46.210 -4.155 -75.372 1.00 74.12 425 ILE A O 1
ATOM 3505 N N . LYS A 1 426 ? 46.632 -6.130 -76.366 1.00 73.31 426 LYS A N 1
ATOM 3506 C CA . LYS A 1 426 ? 46.472 -5.629 -77.734 1.00 73.31 426 LYS A CA 1
ATOM 3507 C C . LYS A 1 426 ? 45.008 -5.287 -78.039 1.00 73.31 426 LYS A C 1
ATOM 3509 O O . LYS A 1 426 ? 44.711 -4.165 -78.424 1.00 73.31 426 LYS A O 1
ATOM 3514 N N . THR A 1 427 ? 44.103 -6.226 -77.772 1.00 79.38 427 THR A N 1
ATOM 3515 C CA . THR A 1 427 ? 42.657 -6.120 -78.016 1.00 79.38 427 THR A CA 1
ATOM 3516 C C . THR A 1 427 ? 41.935 -6.909 -76.917 1.00 79.38 427 THR A C 1
ATOM 3518 O O . THR A 1 427 ? 42.409 -7.983 -76.521 1.00 79.38 427 THR A O 1
ATOM 3521 N N . TYR A 1 428 ? 40.821 -6.404 -76.380 1.00 80.19 428 TYR A N 1
ATOM 3522 C CA . TYR A 1 428 ? 40.090 -7.077 -75.300 1.00 80.19 428 TYR A CA 1
ATOM 3523 C C . TYR A 1 428 ? 39.574 -8.453 -75.740 1.00 80.19 428 TYR A C 1
ATOM 3525 O O . TYR A 1 428 ? 39.608 -9.388 -74.937 1.00 80.19 428 TYR A O 1
ATOM 3533 N N . SER A 1 429 ? 39.163 -8.611 -77.004 1.00 80.94 429 SER A N 1
ATOM 3534 C CA . SER A 1 429 ? 38.777 -9.909 -77.580 1.00 80.94 429 SER A CA 1
ATOM 3535 C C . SER A 1 429 ? 39.889 -10.966 -77.464 1.00 80.94 429 SER A C 1
ATOM 3537 O O . SER A 1 429 ? 39.666 -12.060 -76.932 1.00 80.94 429 SER A O 1
ATOM 3539 N N . ASP A 1 430 ? 41.120 -10.614 -77.846 1.00 80.44 430 ASP A N 1
ATOM 3540 C CA . ASP A 1 430 ? 42.281 -11.510 -77.783 1.00 80.44 430 ASP A CA 1
ATOM 3541 C C . ASP A 1 430 ? 42.651 -11.879 -76.340 1.00 80.44 430 ASP A C 1
ATOM 3543 O O . ASP A 1 430 ? 42.956 -13.040 -76.040 1.00 80.44 430 ASP A O 1
ATOM 3547 N N . TYR A 1 431 ? 42.616 -10.905 -75.425 1.00 83.69 431 TYR A N 1
ATOM 3548 C CA . TYR A 1 431 ? 42.890 -11.135 -74.004 1.00 83.69 431 TYR A CA 1
ATOM 3549 C C . TYR A 1 431 ? 41.850 -12.062 -73.368 1.00 83.69 431 TYR A C 1
ATOM 3551 O O . TYR A 1 431 ? 42.211 -13.049 -72.720 1.00 83.69 431 TYR A O 1
ATOM 3559 N N . LEU A 1 432 ? 40.560 -11.800 -73.596 1.00 83.06 432 LEU A N 1
ATOM 3560 C CA . LEU A 1 432 ? 39.475 -12.621 -73.060 1.00 83.06 432 LEU A CA 1
ATOM 3561 C C . LEU A 1 432 ? 39.514 -14.042 -73.630 1.00 83.06 432 LEU A C 1
ATOM 3563 O O . LEU A 1 432 ? 39.304 -15.003 -72.889 1.00 83.06 432 LEU A O 1
ATOM 3567 N N . GLN A 1 433 ? 39.855 -14.213 -74.910 1.00 86.69 433 GLN A N 1
ATOM 3568 C CA . GLN A 1 433 ? 39.999 -15.539 -75.508 1.00 86.69 433 GLN A CA 1
ATOM 3569 C C . GLN A 1 433 ? 41.187 -16.315 -74.914 1.00 86.69 433 GLN A C 1
ATOM 3571 O O . GLN A 1 433 ? 41.066 -17.515 -74.642 1.00 86.69 433 GLN A O 1
ATOM 3576 N N . LYS A 1 434 ? 42.328 -15.652 -74.676 1.00 85.75 434 LYS A N 1
ATOM 3577 C CA . LYS A 1 434 ? 43.492 -16.256 -74.003 1.00 85.75 434 LYS A CA 1
ATOM 3578 C C . LYS A 1 434 ? 43.168 -16.633 -72.557 1.00 85.75 434 LYS A C 1
ATOM 3580 O O . LYS A 1 434 ? 43.397 -17.780 -72.176 1.00 85.75 434 LYS A O 1
ATOM 3585 N N . SER A 1 435 ? 42.570 -15.724 -71.792 1.00 85.75 435 SER A N 1
ATOM 3586 C CA . SER A 1 435 ? 42.150 -15.970 -70.407 1.00 85.75 435 SER A CA 1
ATOM 3587 C C . SER A 1 435 ? 41.142 -17.124 -70.314 1.00 85.75 435 SER A C 1
ATOM 3589 O O . SER A 1 435 ? 41.329 -18.058 -69.535 1.00 85.75 435 SER A O 1
ATOM 3591 N N . ALA A 1 436 ? 40.153 -17.177 -71.213 1.00 88.12 436 ALA A N 1
ATOM 3592 C CA . ALA A 1 436 ? 39.208 -18.291 -71.287 1.00 88.12 436 ALA A CA 1
ATOM 3593 C C . ALA A 1 436 ? 39.891 -19.643 -71.566 1.00 88.12 436 ALA A C 1
ATOM 3595 O O . ALA A 1 436 ? 39.451 -20.679 -71.062 1.00 88.12 436 ALA A O 1
ATOM 3596 N N . ARG A 1 437 ? 40.971 -19.669 -72.361 1.00 89.69 437 ARG A N 1
ATOM 3597 C CA . ARG A 1 437 ? 41.766 -20.890 -72.586 1.00 89.69 437 ARG A CA 1
ATOM 3598 C C . ARG A 1 437 ? 42.546 -21.297 -71.333 1.00 89.69 437 ARG A C 1
ATOM 3600 O O . ARG A 1 437 ? 42.606 -22.492 -71.052 1.00 89.69 437 ARG A O 1
ATOM 3607 N N . VAL A 1 438 ? 43.112 -20.342 -70.593 1.00 88.38 438 VAL A N 1
ATOM 3608 C CA . VAL A 1 438 ? 43.836 -20.594 -69.331 1.00 88.38 438 VAL A CA 1
ATOM 3609 C C . VAL A 1 438 ? 42.886 -21.136 -68.264 1.00 88.38 438 VAL A C 1
ATOM 3611 O O . VAL A 1 438 ? 43.111 -22.239 -67.771 1.00 88.38 438 VAL A O 1
ATOM 3614 N N . LEU A 1 439 ? 41.755 -20.468 -68.020 1.00 87.31 439 LEU A N 1
ATOM 3615 C CA . LEU A 1 439 ? 40.742 -20.921 -67.058 1.00 87.31 439 LEU A CA 1
ATOM 3616 C C . LEU A 1 439 ? 40.201 -22.316 -67.399 1.00 87.31 439 LEU A C 1
ATOM 3618 O O . LEU A 1 439 ? 40.005 -23.152 -66.516 1.00 87.31 439 LEU A O 1
ATOM 3622 N N . LYS A 1 440 ? 40.000 -22.624 -68.688 1.00 91.50 440 LYS A N 1
ATOM 3623 C CA . LYS A 1 440 ? 39.616 -23.979 -69.124 1.00 91.50 440 LYS A CA 1
ATOM 3624 C C . LYS A 1 440 ? 40.682 -25.029 -68.792 1.00 91.50 440 LYS A C 1
ATOM 3626 O O . LYS A 1 440 ? 40.313 -26.158 -68.468 1.00 91.50 440 LYS A O 1
ATOM 3631 N N . LYS A 1 441 ? 41.976 -24.696 -68.882 1.00 90.56 441 LYS A N 1
ATOM 3632 C CA . LYS A 1 441 ? 43.076 -25.596 -68.491 1.00 90.56 441 LYS A CA 1
ATOM 3633 C C . LYS A 1 441 ? 43.119 -25.790 -66.974 1.00 90.56 441 LYS A C 1
ATOM 3635 O O . LYS A 1 441 ? 43.154 -26.931 -66.528 1.00 90.56 441 LYS A O 1
ATOM 3640 N N . GLU A 1 442 ? 43.022 -24.714 -66.198 1.00 88.25 442 GLU A N 1
ATOM 3641 C CA . GLU A 1 442 ? 42.989 -24.771 -64.727 1.00 88.25 442 GLU A CA 1
ATOM 3642 C C . GLU A 1 442 ? 41.796 -25.577 -64.213 1.00 88.25 442 GLU A C 1
ATOM 3644 O O . GLU A 1 442 ? 41.944 -26.442 -63.356 1.00 88.25 442 GLU A O 1
ATOM 3649 N N . THR A 1 443 ? 40.617 -25.387 -64.810 1.00 89.81 443 THR A N 1
ATOM 3650 C CA . THR A 1 443 ? 39.418 -26.160 -64.458 1.00 89.81 443 THR A CA 1
ATOM 3651 C C . THR A 1 443 ? 39.617 -27.661 -64.704 1.00 89.81 443 THR A C 1
ATOM 3653 O O . THR A 1 443 ? 39.102 -28.484 -63.947 1.00 89.81 443 THR A O 1
ATOM 3656 N N . LYS A 1 444 ? 40.356 -28.049 -65.754 1.00 92.56 444 LYS A N 1
ATOM 3657 C CA . LYS A 1 444 ? 40.705 -29.459 -65.997 1.00 92.56 444 LYS A CA 1
ATOM 3658 C C . LYS A 1 444 ? 41.688 -29.982 -64.946 1.00 92.56 444 LYS A C 1
ATOM 3660 O O . LYS A 1 444 ? 41.425 -31.037 -64.376 1.00 92.56 444 LYS A O 1
ATOM 3665 N N . ALA A 1 445 ? 42.737 -29.224 -64.630 1.00 88.50 445 ALA A N 1
ATOM 3666 C CA . ALA A 1 445 ? 43.720 -29.595 -63.611 1.00 88.50 445 ALA A CA 1
ATOM 3667 C C . ALA A 1 445 ? 43.090 -29.743 -62.212 1.00 88.50 445 ALA A C 1
ATOM 3669 O O . ALA A 1 445 ? 43.336 -30.728 -61.520 1.00 88.50 445 ALA A O 1
ATOM 3670 N N . LEU A 1 446 ? 42.201 -28.825 -61.815 1.00 88.00 446 LEU A N 1
ATOM 3671 C CA . LEU A 1 446 ? 41.469 -28.908 -60.545 1.00 88.00 446 LEU A CA 1
ATOM 3672 C C . LEU A 1 446 ? 40.533 -30.124 -60.491 1.00 88.00 446 LEU A C 1
ATOM 3674 O O . LEU A 1 446 ? 40.388 -30.752 -59.443 1.00 88.00 446 LEU A O 1
ATOM 3678 N N . LYS A 1 447 ? 39.912 -30.503 -61.616 1.00 89.81 447 LYS A N 1
ATOM 3679 C CA . LYS A 1 447 ? 39.122 -31.743 -61.697 1.00 89.81 447 LYS A CA 1
ATOM 3680 C C . LYS A 1 447 ? 39.992 -32.990 -61.522 1.00 89.81 447 LYS A C 1
ATOM 3682 O O . LYS A 1 447 ? 39.559 -33.927 -60.855 1.00 89.81 447 LYS A O 1
ATOM 3687 N N . GLU A 1 448 ? 41.200 -33.003 -62.080 1.00 87.50 448 GLU A N 1
ATOM 3688 C CA . GLU A 1 448 ? 42.165 -34.094 -61.887 1.00 87.50 448 GLU A CA 1
ATOM 3689 C C . GLU A 1 448 ? 42.659 -34.168 -60.438 1.00 87.50 448 GLU A C 1
ATOM 3691 O O . GLU A 1 448 ? 42.627 -35.248 -59.852 1.00 87.50 448 GLU A O 1
ATOM 3696 N N . GLN A 1 449 ? 42.996 -33.033 -59.815 1.00 84.75 449 GLN A N 1
ATOM 3697 C CA . GLN A 1 449 ? 43.362 -32.970 -58.393 1.00 84.75 449 GLN A CA 1
ATOM 3698 C C . GLN A 1 449 ? 42.223 -33.423 -57.471 1.00 84.75 449 GLN A C 1
ATOM 3700 O O . GLN A 1 449 ? 42.443 -34.157 -56.510 1.00 84.75 449 GLN A O 1
ATOM 3705 N N . LYS A 1 450 ? 40.975 -33.050 -57.776 1.00 85.56 450 LYS A N 1
ATOM 3706 C CA . LYS A 1 450 ? 39.808 -33.559 -57.043 1.00 85.56 450 LYS A CA 1
ATOM 3707 C C . LYS A 1 450 ? 39.701 -35.084 -57.152 1.00 85.56 450 LYS A C 1
ATOM 3709 O O . LYS A 1 450 ? 39.352 -35.742 -56.175 1.00 85.56 450 LYS A O 1
ATOM 3714 N N . LYS A 1 451 ? 40.002 -35.655 -58.324 1.00 85.50 451 LYS A N 1
ATOM 3715 C CA . LYS A 1 451 ? 39.974 -37.108 -58.545 1.00 85.50 451 LYS A CA 1
ATOM 3716 C C . LYS A 1 451 ? 41.078 -37.824 -57.758 1.00 85.50 451 LYS A C 1
ATOM 3718 O O . LYS A 1 451 ? 40.806 -38.857 -57.154 1.00 85.50 451 LYS A O 1
ATOM 3723 N N . THR A 1 452 ? 42.295 -37.280 -57.720 1.00 83.69 452 THR A N 1
ATOM 3724 C CA . THR A 1 452 ? 43.406 -37.873 -56.954 1.00 83.69 452 THR A CA 1
ATOM 3725 C C . THR A 1 452 ? 43.178 -37.789 -55.446 1.00 83.69 452 THR A C 1
ATOM 3727 O O . THR A 1 452 ? 43.387 -38.787 -54.759 1.00 83.69 452 THR A O 1
ATOM 3730 N N . LEU A 1 453 ? 42.669 -36.660 -54.940 1.00 79.12 453 LEU A N 1
ATOM 3731 C CA . LEU A 1 453 ? 42.285 -36.510 -53.532 1.00 79.12 453 LEU A CA 1
ATOM 3732 C C . LEU A 1 453 ? 41.150 -37.461 -53.138 1.00 79.12 453 LEU A C 1
ATOM 3734 O O . LEU A 1 453 ? 41.207 -38.052 -52.065 1.00 79.12 453 LEU A O 1
ATOM 3738 N N . GLY A 1 454 ? 40.152 -37.659 -54.006 1.00 78.06 454 GLY A N 1
ATOM 3739 C CA . GLY A 1 454 ? 39.097 -38.651 -53.778 1.00 78.06 454 GLY A CA 1
ATOM 3740 C C . GLY A 1 454 ? 39.656 -40.065 -53.590 1.00 78.06 454 GLY A C 1
ATOM 3741 O O . GLY A 1 454 ? 39.324 -40.732 -52.613 1.00 78.06 454 GLY A O 1
ATOM 3742 N N . ASN A 1 455 ? 40.575 -40.483 -54.466 1.00 77.31 455 ASN A N 1
ATOM 3743 C CA . ASN A 1 455 ? 41.215 -41.799 -54.382 1.00 77.31 455 ASN A CA 1
ATOM 3744 C C . ASN A 1 455 ? 42.103 -41.951 -53.130 1.00 77.31 455 ASN A C 1
ATOM 3746 O O . ASN A 1 455 ? 42.154 -43.024 -52.531 1.00 77.31 455 ASN A O 1
ATOM 3750 N N . GLN A 1 456 ? 42.812 -40.891 -52.727 1.00 78.44 456 GLN A N 1
ATOM 3751 C CA . GLN A 1 456 ? 43.661 -40.905 -51.529 1.00 78.44 456 GLN A CA 1
ATOM 3752 C C . GLN A 1 456 ? 42.842 -40.936 -50.238 1.00 78.44 456 GLN A C 1
ATOM 3754 O O . GLN A 1 456 ? 43.194 -41.673 -49.319 1.00 78.44 456 GLN A O 1
ATOM 3759 N N . ASN A 1 457 ? 41.740 -40.186 -50.178 1.00 80.12 457 ASN A N 1
ATOM 3760 C CA . ASN A 1 457 ? 40.880 -40.129 -49.001 1.00 80.12 457 ASN A CA 1
ATOM 3761 C C . ASN A 1 457 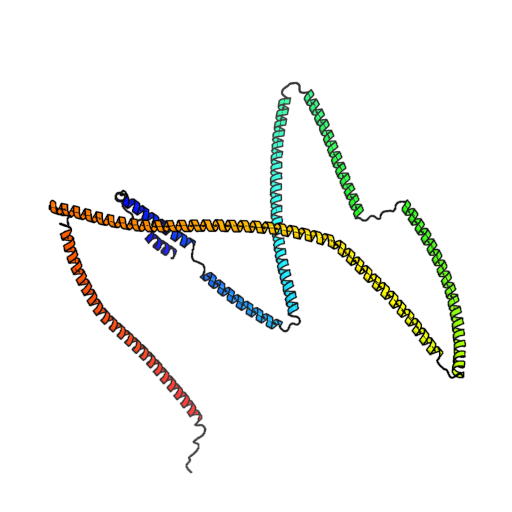? 40.234 -41.495 -48.711 1.00 80.12 457 ASN A C 1
ATOM 3763 O O . ASN A 1 457 ? 40.220 -41.938 -47.569 1.00 80.12 457 ASN A O 1
ATOM 3767 N N . GLU A 1 458 ? 39.802 -42.230 -49.743 1.00 80.12 458 GLU A N 1
ATOM 3768 C CA . GLU A 1 458 ? 39.257 -43.583 -49.559 1.00 80.12 458 GLU A CA 1
ATOM 3769 C C . GLU A 1 458 ? 40.296 -44.552 -48.959 1.00 80.12 458 GLU A C 1
ATOM 3771 O O . GLU A 1 458 ? 39.981 -45.359 -48.081 1.00 80.12 458 GLU A O 1
ATOM 3776 N N . HIS A 1 459 ? 41.558 -44.456 -49.393 1.00 80.38 459 HIS A N 1
ATOM 3777 C CA . HIS A 1 459 ? 42.639 -45.262 -48.826 1.00 80.38 459 HIS A CA 1
ATOM 3778 C C . HIS A 1 459 ? 42.959 -44.861 -47.378 1.00 80.38 459 HIS A C 1
ATOM 3780 O O . HIS A 1 459 ? 43.095 -45.732 -46.518 1.00 80.38 459 HIS A O 1
ATOM 3786 N N . GLN A 1 460 ? 43.027 -43.558 -47.090 1.00 81.69 460 GLN A N 1
ATOM 3787 C CA . GLN A 1 460 ? 43.257 -43.027 -45.741 1.00 81.69 460 GLN A CA 1
ATOM 3788 C C . GLN A 1 460 ? 42.129 -43.409 -44.772 1.00 81.69 460 GLN A C 1
ATOM 3790 O O . GLN A 1 460 ? 42.395 -43.749 -43.619 1.00 81.69 460 GLN A O 1
ATOM 3795 N N . GLN A 1 461 ? 40.881 -43.429 -45.239 1.00 84.44 461 GLN A N 1
ATOM 3796 C CA . GLN A 1 461 ? 39.728 -43.828 -44.437 1.00 84.44 461 GLN A CA 1
ATOM 3797 C C . GLN A 1 461 ? 39.767 -45.324 -44.089 1.00 84.44 461 GLN A C 1
ATOM 3799 O O . GLN A 1 461 ? 39.633 -45.680 -42.921 1.00 84.44 461 GLN A O 1
ATOM 3804 N N . LYS A 1 462 ? 40.087 -46.195 -45.059 1.00 85.06 462 LYS A N 1
ATOM 3805 C CA . LYS A 1 462 ? 40.316 -47.631 -44.799 1.00 85.06 462 LYS A CA 1
ATOM 3806 C C . LYS A 1 462 ? 41.451 -47.858 -43.795 1.00 85.06 462 LYS A C 1
ATOM 3808 O O . LYS A 1 462 ? 41.327 -48.700 -42.909 1.00 85.06 462 LYS A O 1
ATOM 3813 N N . GLN A 1 463 ? 42.546 -47.100 -43.903 1.00 84.50 463 GLN A N 1
ATOM 3814 C CA . GLN A 1 463 ? 43.641 -47.168 -42.931 1.00 84.50 463 GLN A CA 1
ATOM 3815 C C . GLN A 1 463 ? 43.163 -46.787 -41.520 1.00 84.50 463 GLN A C 1
ATOM 3817 O O . GLN A 1 463 ? 43.415 -47.536 -40.576 1.00 84.50 463 GLN A O 1
ATOM 3822 N N . LEU A 1 464 ? 42.421 -45.687 -41.364 1.00 87.50 464 LEU A N 1
ATOM 3823 C CA . LEU A 1 464 ? 41.852 -45.279 -40.074 1.00 87.50 464 LEU A CA 1
ATOM 3824 C C . LEU A 1 464 ? 40.953 -46.360 -39.456 1.00 87.50 464 LEU A C 1
ATOM 3826 O O . LEU A 1 464 ? 41.123 -46.677 -38.278 1.00 87.50 464 LEU A O 1
ATOM 3830 N N . ASP A 1 465 ? 40.070 -46.980 -40.241 1.00 87.50 465 ASP A N 1
ATOM 3831 C CA . ASP A 1 465 ? 39.176 -48.043 -39.762 1.00 87.50 465 ASP A CA 1
ATOM 3832 C C . ASP A 1 465 ? 39.957 -49.282 -39.283 1.00 87.50 465 ASP A C 1
ATOM 3834 O O . ASP A 1 465 ? 39.646 -49.869 -38.238 1.00 87.50 465 ASP A O 1
ATOM 3838 N N . THR A 1 466 ? 41.030 -49.659 -39.993 1.00 87.81 466 THR A N 1
ATOM 3839 C CA . THR A 1 466 ? 41.912 -50.759 -39.556 1.00 87.81 466 THR A CA 1
ATOM 3840 C C . THR A 1 466 ? 42.659 -50.429 -38.262 1.00 87.81 466 THR A C 1
ATOM 3842 O O . THR A 1 466 ? 42.761 -51.287 -37.383 1.00 87.81 466 THR A O 1
ATOM 3845 N N . PHE A 1 467 ? 43.114 -49.183 -38.085 1.00 90.81 467 PHE A N 1
ATOM 3846 C CA . PHE A 1 467 ? 43.760 -48.739 -36.846 1.00 90.81 467 PHE A CA 1
ATOM 3847 C C . PHE A 1 467 ? 42.789 -48.718 -35.663 1.00 90.81 467 PHE A C 1
ATOM 3849 O O . PHE A 1 467 ? 43.150 -49.149 -34.565 1.00 90.81 467 PHE A O 1
ATOM 3856 N N . GLN A 1 468 ? 41.547 -48.277 -35.876 1.00 89.81 468 GLN A N 1
ATOM 3857 C CA . GLN A 1 468 ? 40.506 -48.322 -34.847 1.00 89.81 468 GLN A CA 1
ATOM 3858 C C . GLN A 1 468 ? 40.173 -49.765 -34.448 1.00 89.81 468 GLN A C 1
ATOM 3860 O O . GLN A 1 468 ? 40.092 -50.072 -33.256 1.00 89.81 468 GLN A O 1
ATOM 3865 N N . SER A 1 469 ? 40.055 -50.667 -35.425 1.00 89.44 469 SER A N 1
ATOM 3866 C CA . SER A 1 469 ? 39.814 -52.096 -35.185 1.00 89.44 469 SER A CA 1
ATOM 3867 C C . SER A 1 469 ? 40.955 -52.735 -34.385 1.00 89.44 469 SER A C 1
ATOM 3869 O O . SER A 1 469 ? 40.714 -53.435 -33.399 1.00 89.44 469 SER A O 1
ATOM 3871 N N . LEU A 1 470 ? 42.211 -52.435 -34.740 1.00 91.88 470 LEU A N 1
ATOM 3872 C CA . LEU A 1 470 ? 43.386 -52.892 -33.995 1.00 91.88 470 LEU A CA 1
ATOM 3873 C C . LEU A 1 470 ? 43.376 -52.367 -32.552 1.00 91.88 470 LEU A C 1
ATOM 3875 O O . LEU A 1 470 ? 43.635 -53.120 -31.614 1.00 91.88 470 LEU A O 1
ATOM 3879 N N . GLN A 1 471 ? 43.030 -51.093 -32.354 1.00 88.81 471 GLN A N 1
ATOM 3880 C CA . GLN A 1 471 ? 42.941 -50.496 -31.024 1.00 88.81 471 GLN A CA 1
ATOM 3881 C C . GLN A 1 471 ? 41.865 -51.171 -30.160 1.00 88.81 471 GLN A C 1
ATOM 3883 O O . GLN A 1 471 ? 42.089 -51.407 -28.970 1.00 88.81 471 GLN A O 1
ATOM 3888 N N . GLN A 1 472 ? 40.707 -51.509 -30.735 1.00 87.12 472 GLN A N 1
ATOM 3889 C CA . GLN A 1 472 ? 39.659 -52.255 -30.033 1.00 87.12 472 GLN A CA 1
ATOM 3890 C C . GLN A 1 472 ? 40.128 -53.662 -29.646 1.00 87.12 472 GLN A C 1
ATOM 3892 O O . GLN A 1 472 ? 39.917 -54.088 -28.509 1.00 87.12 472 GLN A O 1
ATOM 3897 N N . LEU A 1 473 ? 40.823 -54.355 -30.551 1.00 91.75 473 LEU A N 1
ATOM 3898 C CA . LEU A 1 473 ? 41.351 -55.698 -30.310 1.00 91.75 473 LEU A CA 1
ATOM 3899 C C . LEU A 1 473 ? 42.405 -55.694 -29.192 1.00 91.75 473 LEU A C 1
ATOM 3901 O O . LEU A 1 473 ? 42.368 -56.543 -28.302 1.00 91.75 473 LEU A O 1
ATOM 3905 N N . LEU A 1 474 ? 43.285 -54.689 -29.164 1.00 90.81 474 LEU A N 1
ATOM 3906 C CA . LEU A 1 474 ? 44.257 -54.504 -28.082 1.00 90.81 474 LEU A CA 1
ATOM 3907 C C . LEU A 1 474 ? 43.582 -54.225 -26.730 1.00 90.81 474 LEU A C 1
ATOM 3909 O O . LEU A 1 474 ? 43.978 -54.818 -25.728 1.00 90.81 474 LEU A O 1
ATOM 3913 N N . LYS A 1 475 ? 42.522 -53.405 -26.696 1.00 89.50 475 LYS A N 1
ATOM 3914 C CA . LYS A 1 475 ? 41.731 -53.167 -25.472 1.00 89.50 475 LYS A CA 1
ATOM 3915 C C . LYS A 1 475 ? 41.031 -54.433 -24.975 1.00 89.50 475 LYS A C 1
ATOM 3917 O O . LYS A 1 475 ? 40.968 -54.666 -23.770 1.00 89.50 475 LYS A O 1
ATOM 3922 N N . LEU A 1 476 ? 40.499 -55.257 -25.881 1.00 88.12 476 LEU A N 1
ATOM 3923 C CA . LEU A 1 476 ? 39.908 -56.549 -25.521 1.00 88.12 476 LEU A CA 1
ATOM 3924 C C . LEU A 1 476 ? 40.967 -57.511 -24.981 1.00 88.12 476 LEU A C 1
ATOM 3926 O O . LEU A 1 476 ? 40.745 -58.128 -23.943 1.00 88.12 476 LEU A O 1
ATOM 3930 N N . LYS A 1 477 ? 42.141 -57.580 -25.619 1.00 89.56 477 LYS A N 1
ATOM 3931 C CA . LYS A 1 477 ? 43.268 -58.388 -25.138 1.00 89.56 477 LYS A CA 1
ATOM 3932 C C . LYS A 1 477 ? 43.701 -57.970 -23.730 1.00 89.56 477 LYS A C 1
ATOM 3934 O O . LYS A 1 477 ? 43.906 -58.834 -22.883 1.00 89.56 477 LYS A O 1
ATOM 3939 N N . GLU A 1 478 ? 43.776 -56.666 -23.463 1.00 89.50 478 GLU A N 1
ATOM 3940 C CA . GLU A 1 478 ? 44.084 -56.132 -22.132 1.00 89.50 478 GLU A CA 1
ATOM 3941 C C . GLU A 1 478 ? 43.037 -56.558 -21.087 1.00 89.50 478 GLU A C 1
ATOM 3943 O O . GLU A 1 478 ? 43.396 -56.995 -19.993 1.00 89.50 478 GLU A O 1
ATOM 3948 N N . LYS A 1 479 ? 41.741 -56.488 -21.425 1.00 85.88 479 LYS A N 1
ATOM 3949 C CA . LYS A 1 479 ? 40.660 -56.960 -20.543 1.00 85.88 479 LYS A CA 1
ATOM 3950 C C . LYS A 1 479 ? 40.755 -58.459 -20.269 1.00 85.88 479 LYS A C 1
ATOM 3952 O O . LYS A 1 479 ? 40.779 -58.850 -19.109 1.00 85.88 479 LYS A O 1
ATOM 3957 N N . CYS A 1 480 ? 40.896 -59.286 -21.306 1.00 87.38 480 CYS A N 1
ATOM 3958 C CA . CYS A 1 480 ? 41.031 -60.734 -21.142 1.00 87.38 480 CYS A CA 1
ATOM 3959 C C . CYS A 1 480 ? 42.245 -61.106 -20.280 1.00 87.38 480 CYS A C 1
ATOM 3961 O O . CYS A 1 480 ? 42.175 -62.046 -19.491 1.00 87.38 480 CYS A O 1
ATOM 3963 N N . GLN A 1 481 ? 43.349 -60.363 -20.392 1.00 87.81 481 GLN A N 1
ATOM 3964 C CA . GLN A 1 481 ? 44.533 -60.576 -19.562 1.00 87.81 481 GLN A CA 1
ATOM 3965 C C . GLN A 1 481 ? 44.273 -60.237 -18.085 1.00 87.81 481 GLN A C 1
ATOM 3967 O O . GLN A 1 481 ? 44.702 -60.989 -17.207 1.00 87.81 481 GLN A O 1
ATOM 3972 N N . LYS A 1 482 ? 43.535 -59.153 -17.801 1.00 85.81 482 LYS A N 1
ATOM 3973 C CA . LYS A 1 482 ? 43.096 -58.809 -16.436 1.00 85.81 482 LYS A CA 1
ATOM 3974 C C . LYS A 1 482 ? 42.146 -59.866 -15.870 1.00 85.81 482 LYS A C 1
ATOM 3976 O O . LYS A 1 482 ? 42.354 -60.319 -14.749 1.00 85.81 482 LYS A O 1
ATOM 3981 N N . ASP A 1 483 ? 41.176 -60.325 -16.658 1.00 83.88 483 ASP A N 1
ATOM 3982 C CA . ASP A 1 483 ? 40.220 -61.357 -16.238 1.00 83.88 483 ASP A CA 1
ATOM 3983 C C . ASP A 1 483 ? 40.909 -62.702 -15.962 1.00 83.88 483 ASP A C 1
ATOM 3985 O O . ASP A 1 483 ? 40.598 -63.373 -14.977 1.00 83.88 483 ASP A O 1
ATOM 3989 N N . ALA A 1 484 ? 41.892 -63.088 -16.784 1.00 83.06 484 ALA A N 1
ATOM 3990 C CA . ALA A 1 484 ? 42.697 -64.286 -16.556 1.00 83.06 484 ALA A CA 1
ATOM 3991 C C . ALA A 1 484 ? 43.535 -64.189 -15.268 1.00 83.06 484 ALA A C 1
ATOM 3993 O O . ALA A 1 484 ? 43.648 -65.171 -14.534 1.00 83.06 484 ALA A O 1
ATOM 3994 N N . ALA A 1 485 ? 44.092 -63.012 -14.962 1.00 80.38 485 ALA A N 1
ATOM 3995 C CA . ALA A 1 485 ? 44.811 -62.782 -13.710 1.00 80.38 485 ALA A CA 1
ATOM 3996 C C . ALA A 1 485 ? 43.880 -62.870 -12.487 1.00 80.38 485 ALA A C 1
ATOM 3998 O O . ALA A 1 485 ? 44.249 -63.472 -11.479 1.00 80.38 485 ALA A O 1
ATOM 3999 N N . ILE A 1 486 ? 42.657 -62.336 -12.590 1.00 79.88 486 ILE A N 1
ATOM 4000 C CA . ILE A 1 486 ? 41.639 -62.426 -11.532 1.00 79.88 486 ILE A CA 1
ATOM 4001 C C . ILE A 1 486 ? 41.200 -63.880 -11.314 1.00 79.88 486 ILE A C 1
ATOM 4003 O O . ILE A 1 486 ? 41.111 -64.314 -10.168 1.00 79.88 486 ILE A O 1
ATOM 4007 N N . LYS A 1 487 ? 40.969 -64.654 -12.386 1.00 78.88 487 LYS A N 1
ATOM 4008 C CA . LYS A 1 487 ? 40.636 -66.086 -12.273 1.00 78.88 487 LYS A CA 1
ATOM 4009 C C . LYS A 1 487 ? 41.728 -66.867 -11.545 1.00 78.88 487 LYS A C 1
ATOM 4011 O O . LYS A 1 487 ? 41.413 -67.535 -10.569 1.00 78.88 487 LYS A O 1
ATOM 4016 N N . LYS A 1 488 ? 42.998 -66.687 -11.926 1.00 80.69 488 LYS A N 1
ATOM 4017 C CA . LYS A 1 488 ? 44.132 -67.313 -11.222 1.00 80.69 488 LYS A CA 1
ATOM 4018 C C . LYS A 1 488 ? 44.195 -66.923 -9.744 1.00 80.69 488 LYS A C 1
ATOM 4020 O O . LYS A 1 488 ? 44.444 -67.767 -8.895 1.00 80.69 488 LYS A O 1
ATOM 4025 N N . ALA A 1 489 ? 43.945 -65.655 -9.414 1.00 76.38 489 ALA A N 1
ATOM 4026 C CA . ALA A 1 489 ? 43.919 -65.206 -8.022 1.00 76.38 489 ALA A CA 1
ATOM 4027 C C . ALA A 1 489 ? 42.758 -65.823 -7.218 1.00 76.38 489 ALA A C 1
ATOM 4029 O O . ALA A 1 489 ? 42.902 -66.063 -6.021 1.00 76.38 489 ALA A O 1
ATOM 4030 N N . ASN A 1 490 ? 41.614 -66.079 -7.856 1.00 75.62 490 ASN A N 1
ATOM 4031 C CA . ASN A 1 490 ? 40.474 -66.739 -7.222 1.00 75.62 490 ASN A CA 1
ATOM 4032 C C . ASN A 1 490 ? 40.692 -68.250 -7.052 1.00 75.62 490 ASN A C 1
ATOM 4034 O O . ASN A 1 490 ? 40.318 -68.776 -6.008 1.00 75.62 490 ASN A O 1
ATOM 4038 N N . GLU A 1 491 ? 41.330 -68.919 -8.017 1.00 76.31 491 GLU A N 1
ATOM 4039 C CA . GLU A 1 491 ? 41.743 -70.329 -7.909 1.00 76.31 491 GLU A CA 1
ATOM 4040 C C . GLU A 1 491 ? 42.709 -70.523 -6.730 1.00 76.31 491 GLU A C 1
ATOM 4042 O O . GLU A 1 491 ? 42.460 -71.358 -5.869 1.00 76.31 491 GLU A O 1
ATOM 4047 N N . ILE A 1 492 ? 43.721 -69.656 -6.585 1.00 75.81 492 ILE A N 1
ATOM 4048 C CA . ILE A 1 492 ? 44.651 -69.696 -5.439 1.00 75.81 492 ILE A CA 1
ATOM 4049 C C . ILE A 1 492 ? 43.909 -69.533 -4.100 1.00 75.81 492 ILE A C 1
ATOM 4051 O O . ILE A 1 492 ? 44.212 -70.221 -3.128 1.00 75.81 492 ILE A O 1
ATOM 4055 N N . LYS A 1 493 ? 42.905 -68.648 -4.035 1.00 73.38 493 LYS A N 1
ATOM 4056 C CA . LYS A 1 493 ? 42.086 -68.476 -2.823 1.00 73.38 493 LYS A CA 1
ATOM 4057 C C . LYS A 1 493 ? 41.203 -69.689 -2.531 1.00 73.38 493 LYS A C 1
ATOM 4059 O O . LYS A 1 493 ? 40.964 -69.975 -1.361 1.00 73.38 493 LYS A O 1
ATOM 4064 N N . GLN A 1 494 ? 40.697 -70.380 -3.553 1.00 70.19 494 GLN A N 1
ATOM 4065 C CA . GLN A 1 494 ? 39.948 -71.626 -3.368 1.00 70.19 494 GLN A CA 1
ATOM 4066 C C . GLN A 1 494 ? 40.860 -72.745 -2.861 1.00 70.19 494 GLN A C 1
ATOM 4068 O O . GLN A 1 494 ? 40.510 -73.373 -1.865 1.00 70.19 494 GLN A O 1
ATOM 4073 N N . ASP A 1 495 ? 42.057 -72.900 -3.431 1.00 71.38 495 ASP A N 1
ATOM 4074 C CA . ASP A 1 495 ? 43.056 -73.868 -2.959 1.00 71.38 495 ASP A CA 1
ATOM 4075 C C . ASP A 1 495 ? 43.465 -73.606 -1.496 1.00 71.38 495 ASP A C 1
ATOM 4077 O O . ASP A 1 495 ? 43.616 -74.537 -0.702 1.00 71.38 495 ASP A O 1
ATOM 4081 N N . GLU A 1 496 ? 43.606 -72.339 -1.091 1.00 70.94 496 GLU A N 1
ATOM 4082 C CA . GLU A 1 496 ? 43.872 -71.970 0.308 1.00 70.94 496 GLU A CA 1
ATOM 4083 C C . GLU A 1 496 ? 42.702 -72.303 1.252 1.00 70.94 496 GLU A C 1
ATOM 4085 O O . GLU A 1 496 ? 42.926 -72.689 2.404 1.00 70.94 496 GLU A O 1
ATOM 4090 N N . ILE A 1 497 ? 41.455 -72.171 0.790 1.00 69.19 497 ILE A N 1
ATOM 4091 C CA . ILE A 1 497 ? 40.260 -72.544 1.562 1.00 69.19 497 ILE A CA 1
ATOM 4092 C C . ILE A 1 497 ? 40.145 -74.071 1.680 1.00 69.19 497 ILE A C 1
ATOM 4094 O O . ILE A 1 497 ? 39.790 -74.570 2.750 1.00 69.19 497 ILE A O 1
ATOM 4098 N N . GLU A 1 498 ? 40.463 -74.820 0.623 1.00 66.94 498 GLU A N 1
ATOM 4099 C CA . GLU A 1 498 ? 40.448 -76.287 0.635 1.00 66.94 498 GLU A CA 1
ATOM 4100 C C . GLU A 1 498 ? 41.539 -76.868 1.543 1.00 66.94 498 GLU A C 1
ATOM 4102 O O . GLU A 1 498 ? 41.249 -77.768 2.334 1.00 66.94 498 GLU A O 1
ATOM 4107 N N . ARG A 1 499 ? 42.749 -76.288 1.551 1.00 61.78 499 ARG A N 1
ATOM 4108 C CA . ARG A 1 499 ? 43.808 -76.668 2.508 1.00 61.78 499 ARG A CA 1
ATOM 4109 C C . ARG A 1 499 ? 43.379 -76.462 3.962 1.00 61.78 499 ARG A C 1
ATOM 4111 O O . ARG A 1 499 ? 43.556 -77.358 4.780 1.00 61.78 499 ARG A O 1
ATOM 4118 N N . LYS A 1 500 ? 42.721 -75.340 4.279 1.00 61.28 500 LYS A N 1
ATOM 4119 C CA . LYS A 1 500 ? 42.213 -75.071 5.640 1.00 61.28 500 LYS A CA 1
ATOM 4120 C C . LYS A 1 500 ? 41.076 -76.004 6.079 1.00 61.28 500 LYS A C 1
ATOM 4122 O O . LYS A 1 500 ? 40.859 -76.150 7.278 1.00 61.28 500 LYS A O 1
ATOM 4127 N N . LYS A 1 501 ? 40.349 -76.630 5.145 1.00 59.69 501 LYS A N 1
ATOM 4128 C CA . LYS A 1 501 ? 39.328 -77.649 5.453 1.00 59.69 501 LYS A CA 1
ATOM 4129 C C . LYS A 1 501 ? 39.926 -79.032 5.737 1.00 59.69 501 LYS A C 1
ATOM 4131 O O . LYS A 1 501 ? 39.320 -79.784 6.494 1.00 59.69 501 LYS A O 1
ATOM 4136 N N . LEU A 1 502 ? 41.086 -79.363 5.166 1.00 55.91 502 LEU A N 1
ATOM 4137 C CA . LEU A 1 502 ? 41.779 -80.638 5.401 1.00 55.91 502 LEU A CA 1
ATOM 4138 C C . LEU A 1 502 ? 42.426 -80.713 6.793 1.00 55.91 502 LEU A C 1
ATOM 4140 O O . LEU A 1 502 ? 42.336 -81.754 7.442 1.00 55.91 502 LEU A O 1
ATOM 4144 N N . ASP A 1 503 ? 42.962 -79.601 7.300 1.00 56.28 503 ASP A N 1
ATOM 4145 C CA . ASP A 1 503 ? 43.595 -79.552 8.629 1.00 56.28 503 ASP A CA 1
ATOM 4146 C C . ASP A 1 503 ? 42.600 -79.719 9.799 1.00 56.28 503 ASP A C 1
ATOM 4148 O O . ASP A 1 503 ? 43.012 -79.968 10.926 1.00 56.28 503 ASP A O 1
ATOM 4152 N N . GLN A 1 504 ? 41.286 -79.635 9.551 1.00 55.09 504 GLN A N 1
ATOM 4153 C CA . GLN A 1 504 ? 40.247 -79.885 10.564 1.00 55.09 504 GLN A CA 1
ATOM 4154 C C . GLN A 1 504 ? 39.743 -81.341 10.595 1.00 55.09 504 GLN A C 1
ATOM 4156 O O . GLN A 1 504 ? 38.923 -81.673 11.448 1.00 55.09 504 GLN A O 1
ATOM 4161 N N . ILE A 1 505 ? 40.196 -82.219 9.687 1.00 53.28 505 ILE A N 1
ATOM 4162 C CA . ILE A 1 505 ? 39.680 -83.600 9.562 1.00 53.28 505 ILE A CA 1
ATOM 4163 C C . ILE A 1 505 ? 40.679 -84.664 10.065 1.00 53.28 505 ILE A C 1
ATOM 4165 O O . ILE A 1 505 ? 40.266 -85.777 10.389 1.00 53.28 505 ILE A O 1
ATOM 4169 N N . ILE A 1 506 ? 41.963 -84.335 10.249 1.00 49.31 506 ILE A N 1
ATOM 4170 C CA . ILE A 1 506 ? 42.987 -85.271 10.773 1.00 49.31 506 ILE A CA 1
ATOM 4171 C C . ILE A 1 506 ? 43.097 -85.175 12.311 1.00 49.31 506 ILE A C 1
ATOM 4173 O O . ILE A 1 506 ? 44.179 -85.236 12.880 1.00 49.31 506 ILE A O 1
ATOM 4177 N N . ASP A 1 507 ? 41.955 -85.029 12.988 1.00 47.44 507 ASP A N 1
ATOM 4178 C CA . ASP A 1 507 ? 41.833 -85.123 14.454 1.00 47.44 507 ASP A CA 1
ATOM 4179 C C . ASP A 1 507 ? 41.044 -86.382 14.893 1.00 47.44 507 ASP A C 1
ATOM 4181 O O . ASP A 1 507 ? 40.794 -86.565 16.078 1.00 47.44 507 ASP A O 1
ATOM 4185 N N . LEU A 1 508 ? 40.616 -87.281 13.978 1.00 47.59 508 LEU A N 1
ATOM 4186 C CA . LEU A 1 508 ? 39.694 -88.382 14.350 1.00 47.59 508 LEU A CA 1
ATOM 4187 C C . LEU A 1 508 ? 39.873 -89.776 13.696 1.00 47.59 508 LEU A C 1
ATOM 4189 O O . LEU A 1 508 ? 39.102 -90.671 14.035 1.00 47.59 508 LEU A O 1
ATOM 4193 N N . ARG A 1 509 ? 40.843 -90.029 12.801 1.00 41.53 509 ARG A N 1
ATOM 4194 C CA . ARG A 1 509 ? 41.172 -91.379 12.251 1.00 41.53 509 ARG A CA 1
ATOM 4195 C C . ARG A 1 509 ? 42.622 -91.339 11.745 1.00 41.53 509 ARG A C 1
ATOM 4197 O O . ARG A 1 509 ? 42.891 -90.611 10.804 1.00 41.53 509 ARG A O 1
ATOM 4204 N N . GLN A 1 510 ? 43.622 -91.978 12.335 1.00 42.53 510 GLN A N 1
ATOM 4205 C CA . GLN A 1 510 ? 43.870 -93.418 12.255 1.00 42.53 510 GLN A CA 1
ATOM 4206 C C . GLN A 1 510 ? 44.807 -93.821 13.408 1.00 42.53 510 GLN A C 1
ATOM 4208 O O . GLN A 1 510 ? 45.978 -94.141 13.232 1.00 42.53 510 GLN A O 1
ATOM 4213 N N . THR A 1 511 ? 44.271 -93.786 14.623 1.00 42.59 511 THR A N 1
ATOM 4214 C CA . THR A 1 511 ? 44.547 -94.803 15.638 1.00 42.59 511 THR A CA 1
ATOM 4215 C C . THR A 1 511 ? 43.753 -96.047 15.246 1.00 42.59 511 THR A C 1
ATOM 4217 O O . THR A 1 511 ? 42.624 -96.185 15.691 1.00 42.59 511 THR A O 1
ATOM 4220 N N . GLU A 1 512 ? 44.260 -96.885 14.342 1.00 43.16 512 GLU A N 1
ATOM 4221 C CA . GLU A 1 512 ? 43.757 -98.250 14.104 1.00 43.16 512 GLU A CA 1
ATOM 4222 C C . GLU A 1 512 ? 44.698 -98.969 13.118 1.00 43.16 512 GLU A C 1
ATOM 4224 O O . GLU A 1 512 ? 44.940 -98.447 12.030 1.00 43.16 512 GLU A O 1
ATOM 4229 N N . ILE A 1 513 ? 45.157 -100.172 13.517 1.00 41.31 513 ILE A N 1
ATOM 4230 C CA . ILE A 1 513 ? 46.034 -101.156 12.826 1.00 41.31 513 ILE A CA 1
ATOM 4231 C C . ILE A 1 513 ? 47.546 -100.936 13.123 1.00 41.31 513 ILE A C 1
ATOM 4233 O O . ILE A 1 513 ? 48.175 -100.103 12.478 1.00 41.31 513 ILE A O 1
ATOM 4237 N N . LEU A 1 514 ? 48.224 -101.566 14.109 1.00 35.94 514 LEU A N 1
ATOM 4238 C CA . LEU A 1 514 ? 48.078 -102.886 14.784 1.00 35.94 514 LEU A CA 1
ATOM 4239 C C . LEU A 1 514 ? 48.136 -104.053 13.773 1.00 35.94 514 LEU A C 1
ATOM 4241 O O . LEU A 1 514 ? 47.233 -104.213 12.967 1.00 35.94 514 LEU A O 1
ATOM 4245 N N . ASP A 1 515 ? 49.239 -104.802 13.651 1.00 30.47 515 ASP A N 1
ATOM 4246 C CA . ASP A 1 515 ? 49.495 -106.012 14.457 1.00 30.47 515 ASP A CA 1
ATOM 4247 C C . ASP A 1 515 ? 48.387 -106.358 15.467 1.00 30.47 515 ASP A C 1
ATOM 4249 O O . ASP A 1 515 ? 48.234 -105.655 16.460 1.00 30.47 515 ASP A O 1
ATOM 4253 N N . ILE A 1 516 ? 47.758 -107.524 15.238 1.00 37.81 516 ILE A N 1
ATOM 4254 C CA . ILE A 1 516 ? 46.996 -108.375 16.182 1.00 37.81 516 ILE A CA 1
ATOM 4255 C C . ILE A 1 516 ? 45.508 -108.053 16.362 1.00 37.81 516 ILE A C 1
ATOM 4257 O O . ILE A 1 516 ? 45.152 -106.953 16.836 1.00 37.81 516 ILE A O 1
#

Sequence (516 aa):
MDEMKKRAYLSRYMEEVQIPEEIKVDPMISELLGQHRELREKFEFIQQEFENVGGTNVDELKASISDLEADKARLASRISSFKRKMEKVKNLELLLKLTSKLRNEGEREMKLQEQMQRLNDEKRLLLHRQQVATDRYKNMRVHMETKLNSLRTELDTLKNKDANNNSPDSQLVMAQKQVIAATLRLDQKEKQLSDIQKATKECEEKLQQRKNEGCIEIPSPNDFVVYVRNLKTKNETYKGYQTDIAGHRKELAILKRTEDIVREQQKTFHNEILIIERKRGITGFRETRQQLESVSSSKAEFDDIKGKTLEEMSKIVKEIQSRIKERQSELKPFVAKLQEQRKLKAQIESKYLVAKQKYLNIINEYDTASMELEEETRKLQNDIAIYHSKFHNVTQQFSCLERLNKRTRDESKAVDTGNCVSNEIKTYSDYLQKSARVLKKETKALKEQKKTLGNQNEHQQKQLDTFQSLQQLLKLKEKCQKDAAIKKANEIKQDEIERKKLDQIIDLRQTEILDI

pLDDT: mean 83.5, std 11.99, range [30.47, 97.44]

InterPro domains:
  IPR029600 Intraflagellar transport protein 81 [PTHR15614] (144-495)

Organism: NCBI:txid1144522

Foldseek 3Di:
DVVVVVVVVLCVQQDDDDDDPVVCVPPVNVVVSVVSVVVSVVVVVVVVVVVVVPDDCVVVVVVVVVVVVVVVVVVVVVVVVVCVVCVPPPPSVVVVVVVVVVVVVVVVVVVVVVVVVVVVVVVVVVVVVVVVVVVVVVVVVVVVVVVVVVVVVVVVVVVVVVVVDDDDCVVVVVVVVVVVVVVVVVVVVVVVVVVVVVVVVVVVVVVVVVVVVPPDPPDDPVVVVVVVVVVVVVVVVVVVVVVVVVVVVVVVVVVVVVVVVVVVVVVVVVVVVQVVCVVVVHPCPVVVVVVVVVVVVVVVVVVVVVVVVVVVVVVVVVVVVVVVVVVVVVCVVVVVVVVVVVVVVVVVVVVVVVVVVVVVVVVVVVVVVVVVVVVVVVVVVVVVVVVVVVVVVVVVVVVVVVVVVVLVVLQCCLVVVVCASDPVGSHPVVVVVVVVVVVVVVVVVVVVVVVVVVVVVVVVVVVVVVVVVVVVVVVVVVVVVVVVVVVVVVVVVVVVVVVVVVVVPVPDDDPDDDDD